Protein AF-A0A7C2GZ01-F1 (afdb_monomer)

Foldseek 3Di:
DFAEEEEPDDPVLQVVVVVVVGRYDYDYLCQVVPDQDADADAPRHQHYEYEPADDDGALLHLQLQQVRVLVSLQVAGEYEYAHHDDAPSVCCSNNNDDPQFHWAWDPCLLAKDFDDPALVLVLCVVQSNLFPTWTQTHPDQDLVPQKDQDPDPPRQWGIKGQGMAGPSSGGGWIWTHHNNYIYTYHYHRDPCVSVSVVCCVPRHCCVVPVVSVDDDPCVVCVHPVNDDPVVVVVVVVVVVVSVVVSVVSSVVSVVVVVCCVPPVVLCVCCVVPADVSVLSSVQVVCVVVVQLDKDQPCVVCVPPPDDDQAGIKGWRDNDPDDPLCRLQPTQIETEHEDEDPDWDDVVNVVSQVVVQVVSCVVSVHPNYHYYYRYD

Mean predicted aligned error: 13.31 Å

Solvent-accessible surface area (backbone atoms only — not comparable to full-atom values): 20545 Å² total; per-residue (Å²): 96,51,31,31,39,35,32,57,62,54,73,65,61,52,51,53,45,41,74,71,70,46,56,68,46,81,47,70,71,47,61,84,73,74,53,78,72,81,70,70,77,58,94,66,43,37,36,36,41,36,51,40,66,48,76,94,56,69,86,40,58,52,64,58,27,13,66,58,47,39,50,32,23,47,75,43,14,40,39,38,37,30,41,53,33,74,60,60,57,67,52,32,17,42,58,33,67,60,84,72,61,45,75,42,81,44,91,56,46,86,44,63,43,81,69,36,98,44,68,71,27,53,54,49,68,75,46,49,91,47,41,70,31,30,32,28,38,36,88,58,66,63,80,88,54,54,58,48,77,52,90,55,95,87,52,65,44,68,38,35,39,39,30,23,23,35,82,81,48,26,32,35,22,36,42,35,31,27,76,66,10,38,40,36,44,36,44,13,34,66,88,48,46,61,58,51,50,51,46,37,66,71,66,34,40,49,82,74,45,47,77,53,64,45,74,63,93,63,58,66,69,76,34,78,89,62,51,52,71,72,57,50,52,51,54,49,51,52,52,54,53,50,52,52,51,29,54,51,51,30,52,51,45,50,50,51,54,48,47,39,59,71,46,53,50,40,57,48,23,49,62,71,35,54,58,72,51,24,53,52,24,50,52,51,49,43,55,73,69,63,51,68,38,77,40,54,42,62,68,75,41,68,90,55,98,70,86,87,81,56,49,36,38,40,36,69,54,84,67,98,63,55,71,78,55,38,59,36,75,33,46,33,33,44,29,36,77,42,62,56,102,52,69,70,49,74,66,56,53,55,50,49,52,56,49,50,58,49,47,30,63,76,39,70,19,85,56,63,48,77,46,82,47,52,61

pLDDT: mean 83.14, std 9.66, range [46.38, 95.38]

Sequence (375 aa):
MAKILMIDFSEEDIKQLQAEKWDVEGRETNWKSGKVESLVPSLDCRLIFFQLNLGDSGPGLHVGDAPNFEAILLDGGVITCFLGSGEEFHLTNLFGPIPGLKLEVNKRPSFIHKIADSPAGRLLEEFMPQIVKSYELFPDEDEAKNLLTVDEEGSGYNQVEVLARNYRRRPVAACLRKGKGYLFLLPWFGQNNLDVVRAMLRQILPPMTPYLFEENPFAWIESPDYYFPSLKAVFQQIQEETERHRQTIFRLRNQAEELRKTEQEVFIQLITGQDEVLKKAVDNAFNYLEWPTVVDVDEYWKRVIRIKEEDIWLIDDTDEKTIEEKIRSSPLILVIIRSGPGPATENDLVVLQKFKARRMQEFDNTRIKALLIGN

Radius of gyration: 30.22 Å; Cα contacts (8 Å, |Δi|>4): 645; chains: 1; bounding box: 68×41×89 Å

Nearest PDB structures (foldseek):
  7vkz-assembly1_A  TM=4.614E-01  e=6.019E-04  Ignavibacterium album JCM 16511
  7vkz-assembly1_B  TM=5.267E-01  e=1.880E-03  Ignavibacterium album JCM 16511
  7x87-assembly1_A  TM=4.557E-01  e=1.997E-03  Ignavibacterium album
  1dcf-assembly1_A-2  TM=3.908E-01  e=7.289E-02  Arabidopsis thaliana
  8zkc-assembly1_A-2  TM=6.947E-01  e=4.049E+00  Escherichia coli

Structure (mmCIF, N/CA/C/O backbone):
data_AF-A0A7C2GZ01-F1
#
_entry.id   AF-A0A7C2GZ01-F1
#
loop_
_atom_site.group_PDB
_atom_site.id
_atom_site.type_symbol
_atom_site.label_atom_id
_atom_site.label_alt_id
_atom_site.label_comp_id
_atom_site.label_asym_id
_atom_site.label_entity_id
_atom_site.label_seq_id
_atom_site.pdbx_PDB_ins_code
_atom_site.Cartn_x
_atom_site.Cartn_y
_atom_site.Cartn_z
_atom_site.occupancy
_atom_site.B_iso_or_equiv
_atom_site.auth_seq_id
_atom_site.auth_comp_id
_atom_site.auth_asym_id
_atom_site.auth_atom_id
_atom_site.pdbx_PDB_model_num
ATOM 1 N N . MET A 1 1 ? 12.848 -0.242 -32.403 1.00 63.56 1 MET A N 1
ATOM 2 C CA . MET A 1 1 ? 13.260 0.265 -31.078 1.00 63.56 1 MET A CA 1
ATOM 3 C C . MET A 1 1 ? 12.064 0.140 -30.150 1.00 63.56 1 MET A C 1
ATOM 5 O O . MET A 1 1 ? 10.976 0.486 -30.593 1.00 63.56 1 MET A O 1
ATOM 9 N N . ALA A 1 2 ? 12.217 -0.417 -28.948 1.00 72.94 2 ALA A N 1
ATOM 10 C CA . ALA A 1 2 ? 11.094 -0.547 -28.021 1.00 72.94 2 ALA A CA 1
ATOM 11 C C . ALA A 1 2 ? 10.610 0.821 -27.518 1.00 72.94 2 ALA A C 1
ATOM 13 O O . ALA A 1 2 ? 11.428 1.694 -27.217 1.00 72.94 2 ALA A O 1
ATOM 14 N N . LYS A 1 3 ? 9.292 0.975 -27.385 1.00 85.38 3 LYS A N 1
ATOM 15 C CA . LYS A 1 3 ? 8.676 2.185 -26.848 1.00 85.38 3 LYS A CA 1
ATOM 16 C C . LYS A 1 3 ? 8.892 2.284 -25.337 1.00 85.38 3 LYS A C 1
ATOM 18 O O . LYS A 1 3 ? 8.779 1.285 -24.614 1.00 85.38 3 LYS A O 1
ATOM 23 N N . ILE A 1 4 ? 9.206 3.489 -24.868 1.00 91.44 4 ILE A N 1
ATOM 24 C CA . ILE A 1 4 ? 9.519 3.794 -23.471 1.00 91.44 4 ILE A CA 1
ATOM 25 C C . ILE A 1 4 ? 8.345 4.541 -22.842 1.00 91.44 4 ILE A C 1
ATOM 27 O O . ILE A 1 4 ? 7.890 5.554 -23.366 1.00 91.44 4 ILE A O 1
ATOM 31 N N . LEU A 1 5 ? 7.891 4.075 -21.685 1.00 92.88 5 LEU A N 1
ATOM 32 C CA . LEU A 1 5 ? 6.905 4.765 -20.865 1.00 92.88 5 LEU A CA 1
ATOM 33 C C . LEU A 1 5 ? 7.590 5.412 -19.662 1.00 92.88 5 LEU A C 1
ATOM 35 O O . LEU A 1 5 ? 8.252 4.739 -18.872 1.00 92.88 5 LEU A O 1
ATOM 39 N N . MET A 1 6 ? 7.408 6.718 -19.508 1.00 93.12 6 MET A N 1
ATOM 40 C CA . MET A 1 6 ? 7.842 7.465 -18.333 1.00 93.12 6 MET A CA 1
ATOM 41 C C . MET A 1 6 ? 6.633 7.822 -17.482 1.00 93.12 6 MET A C 1
ATOM 43 O O . MET A 1 6 ? 5.716 8.492 -17.952 1.00 93.12 6 MET A O 1
ATOM 47 N N . ILE A 1 7 ? 6.642 7.382 -16.229 1.00 92.12 7 ILE A N 1
ATOM 48 C CA . ILE A 1 7 ? 5.554 7.595 -15.280 1.00 92.12 7 ILE A CA 1
ATOM 49 C C . ILE A 1 7 ? 6.013 8.573 -14.196 1.00 92.12 7 ILE A C 1
ATOM 51 O O . ILE A 1 7 ? 7.018 8.323 -13.525 1.00 92.12 7 ILE A O 1
ATOM 55 N N . ASP A 1 8 ? 5.263 9.664 -14.036 1.00 91.00 8 ASP A N 1
ATOM 56 C CA . ASP A 1 8 ? 5.496 10.756 -13.075 1.00 91.00 8 ASP A CA 1
ATOM 57 C C . ASP A 1 8 ? 6.817 11.528 -13.268 1.00 91.00 8 ASP A C 1
ATOM 59 O O . ASP A 1 8 ? 7.313 12.180 -12.350 1.00 91.00 8 ASP A O 1
ATOM 63 N N . PHE A 1 9 ? 7.381 11.489 -14.478 1.00 91.88 9 PHE A N 1
ATOM 64 C CA . PHE A 1 9 ? 8.457 12.395 -14.890 1.00 91.88 9 PHE A CA 1
ATOM 65 C C . PHE A 1 9 ? 7.890 13.729 -15.379 1.00 91.88 9 PHE A C 1
ATOM 67 O O . PHE A 1 9 ? 6.751 13.798 -15.841 1.00 91.88 9 PHE A O 1
ATOM 74 N N . SER A 1 10 ? 8.696 14.792 -15.327 1.00 90.50 10 SER A N 1
ATOM 75 C CA . SER A 1 10 ? 8.263 16.092 -15.841 1.00 90.50 10 SER A CA 1
ATOM 76 C C . SER A 1 10 ? 8.145 16.086 -17.370 1.00 90.50 10 SER A C 1
ATOM 78 O O . SER A 1 10 ? 8.867 15.369 -18.068 1.00 90.50 10 SER A O 1
ATOM 80 N N . GLU A 1 11 ? 7.277 16.939 -17.923 1.00 90.44 11 GLU A N 1
ATOM 81 C CA . GLU A 1 11 ? 7.192 17.114 -19.381 1.00 90.44 11 GLU A CA 1
ATOM 82 C C . GLU A 1 11 ? 8.529 17.535 -20.008 1.00 90.44 11 GLU A C 1
ATOM 84 O O . GLU A 1 11 ? 8.792 17.235 -21.174 1.00 90.44 11 GLU A O 1
ATOM 89 N N . GLU A 1 12 ? 9.361 18.261 -19.259 1.00 91.62 12 GLU A N 1
ATOM 90 C CA . GLU A 1 12 ? 10.685 18.675 -19.713 1.00 91.62 12 GLU A CA 1
ATOM 91 C C . GLU A 1 12 ? 11.609 17.464 -19.876 1.00 91.62 12 GLU A C 1
ATOM 93 O O . GLU A 1 12 ? 12.241 17.327 -20.924 1.00 91.62 12 GLU A O 1
ATOM 98 N N . ASP A 1 13 ? 11.613 16.544 -18.907 1.00 91.88 13 ASP A N 1
ATOM 99 C CA . ASP A 1 13 ? 12.401 15.307 -18.964 1.00 91.88 13 ASP A CA 1
ATOM 100 C C . ASP A 1 13 ? 12.019 14.454 -20.183 1.00 91.88 13 ASP A C 1
ATOM 102 O O . ASP A 1 13 ? 12.883 13.961 -20.915 1.00 91.88 13 ASP A O 1
ATOM 106 N N . ILE A 1 14 ? 10.713 14.331 -20.445 1.00 91.44 14 ILE A N 1
ATOM 107 C CA . ILE A 1 14 ? 10.180 13.580 -21.589 1.00 91.44 14 ILE A CA 1
ATOM 108 C C . ILE A 1 14 ? 10.628 14.221 -22.910 1.00 91.44 14 ILE A C 1
ATOM 110 O O . ILE A 1 14 ? 11.139 13.529 -23.795 1.00 91.44 14 ILE A O 1
ATOM 114 N N . LYS A 1 15 ? 10.499 15.550 -23.041 1.00 90.88 15 LYS A N 1
ATOM 115 C CA . LYS A 1 15 ? 10.928 16.290 -24.243 1.00 90.88 15 LYS A CA 1
ATOM 116 C C . LYS A 1 15 ? 12.430 16.152 -24.493 1.00 90.88 15 LYS A C 1
ATOM 118 O O . LYS A 1 15 ? 12.844 16.060 -25.650 1.00 90.88 15 LYS A O 1
ATOM 123 N N . GLN A 1 16 ? 13.248 16.106 -23.440 1.00 91.56 16 GLN A N 1
ATOM 124 C CA . GLN A 1 16 ? 14.691 15.905 -23.576 1.00 91.56 16 GLN A CA 1
ATOM 125 C C . GLN A 1 16 ? 15.029 14.532 -24.175 1.00 91.56 16 GLN A C 1
ATOM 127 O O . GLN A 1 16 ? 15.843 14.464 -25.095 1.00 91.56 16 GLN A O 1
ATOM 132 N N . LEU A 1 17 ? 14.387 13.445 -23.730 1.00 90.50 17 LEU A N 1
ATOM 133 C CA . LEU A 1 17 ? 14.627 12.119 -24.321 1.00 90.50 17 LEU A CA 1
ATOM 134 C C . LEU A 1 17 ? 14.080 11.999 -25.749 1.00 90.50 17 LEU A C 1
ATOM 136 O O . LEU A 1 17 ? 14.724 11.386 -26.601 1.00 90.50 17 LEU A O 1
ATOM 140 N N . GLN A 1 18 ? 12.945 12.634 -26.049 1.00 90.19 18 GLN A N 1
ATOM 141 C CA . GLN A 1 18 ? 12.423 12.699 -27.418 1.00 90.19 18 GLN A CA 1
ATOM 142 C C . GLN A 1 18 ? 13.386 13.441 -28.361 1.00 90.19 18 GLN A C 1
ATOM 144 O O . GLN A 1 18 ? 13.602 13.009 -29.495 1.00 90.19 18 GLN A O 1
ATOM 149 N N . ALA A 1 19 ? 14.032 14.517 -27.893 1.00 89.94 19 ALA A N 1
ATOM 150 C CA . ALA A 1 19 ? 15.057 15.232 -28.659 1.00 89.94 19 ALA A CA 1
ATOM 151 C C . ALA A 1 19 ? 16.296 14.361 -28.951 1.00 89.94 19 ALA A C 1
ATOM 153 O O . ALA A 1 19 ? 16.953 14.528 -29.980 1.00 89.94 19 ALA A O 1
ATOM 154 N N . GLU A 1 20 ? 16.581 13.386 -28.087 1.00 88.50 20 GLU A N 1
ATOM 155 C CA . GLU A 1 20 ? 17.612 12.362 -28.286 1.00 88.50 20 GLU A CA 1
ATOM 156 C C . GLU A 1 20 ? 17.168 11.207 -29.209 1.00 88.50 20 GLU A C 1
ATOM 158 O O . GLU A 1 20 ? 17.935 10.267 -29.415 1.00 88.50 20 GLU A O 1
ATOM 163 N N . LYS A 1 21 ? 15.978 11.308 -29.823 1.00 86.38 21 LYS A N 1
ATOM 164 C CA . LYS A 1 21 ? 15.362 10.324 -30.735 1.00 86.38 21 LYS A CA 1
ATOM 165 C C . LYS A 1 21 ? 14.908 9.021 -30.073 1.00 86.38 21 LYS A C 1
ATOM 167 O O . LYS A 1 21 ? 14.760 8.014 -30.763 1.00 86.38 21 LYS A O 1
ATOM 172 N N . TRP A 1 22 ? 14.664 9.033 -28.767 1.00 87.50 22 TRP A N 1
ATOM 173 C CA . TRP A 1 22 ? 13.970 7.931 -28.108 1.00 87.50 22 TRP A CA 1
ATOM 174 C C . TRP A 1 22 ? 12.460 8.031 -28.343 1.00 87.50 22 TRP A C 1
ATOM 176 O O . TRP A 1 22 ? 11.893 9.124 -28.304 1.00 87.50 22 TRP A O 1
ATOM 186 N N . ASP A 1 23 ? 11.807 6.889 -28.558 1.00 87.50 23 ASP A N 1
ATOM 187 C CA . ASP A 1 23 ? 10.346 6.805 -28.624 1.00 87.50 23 ASP A CA 1
ATOM 188 C C . ASP A 1 23 ? 9.778 6.745 -27.199 1.00 87.50 23 ASP A C 1
ATOM 190 O O . ASP A 1 23 ? 9.810 5.695 -26.551 1.00 87.50 23 ASP A O 1
ATOM 194 N N . VAL A 1 24 ? 9.356 7.903 -26.681 1.00 89.81 24 VAL A N 1
ATOM 195 C CA . VAL A 1 24 ? 8.964 8.088 -25.277 1.00 89.81 24 VAL A CA 1
ATOM 196 C C . VAL A 1 24 ? 7.549 8.639 -25.163 1.00 89.81 24 VAL A C 1
ATOM 198 O O . VAL A 1 24 ? 7.220 9.673 -25.749 1.00 89.81 24 VAL A O 1
ATOM 201 N N . GLU A 1 25 ? 6.749 7.991 -24.322 1.00 90.50 25 GLU A N 1
ATOM 202 C CA . GLU A 1 25 ? 5.420 8.423 -23.900 1.00 90.50 25 GLU A CA 1
ATOM 203 C C . GLU A 1 25 ? 5.423 8.752 -22.399 1.00 90.50 25 GLU A C 1
ATOM 205 O O . GLU A 1 25 ? 5.961 7.999 -21.589 1.00 90.50 25 GLU A O 1
ATOM 210 N N . GLY A 1 26 ? 4.817 9.880 -22.023 1.00 88.50 26 GLY A N 1
ATOM 211 C CA . GLY A 1 26 ? 4.641 10.287 -20.629 1.00 88.50 26 GLY A CA 1
ATOM 212 C C . GLY A 1 26 ? 3.258 9.936 -20.089 1.00 88.50 26 GLY A C 1
ATOM 213 O O . GLY A 1 26 ? 2.258 10.126 -20.784 1.00 88.50 26 GLY A O 1
ATOM 214 N N . ARG A 1 27 ? 3.190 9.470 -18.841 1.00 88.62 27 ARG A N 1
ATOM 215 C CA . ARG A 1 27 ? 1.943 9.272 -18.090 1.00 88.62 27 ARG A CA 1
ATOM 216 C C . ARG A 1 27 ? 2.095 9.756 -16.656 1.00 88.62 27 ARG A C 1
ATOM 218 O O . ARG A 1 27 ? 3.185 9.743 -16.094 1.00 88.62 27 ARG A O 1
ATOM 225 N N . GLU A 1 28 ? 0.973 10.129 -16.061 1.00 86.56 28 GLU A N 1
ATOM 226 C CA . GLU A 1 28 ? 0.897 10.489 -14.651 1.00 86.56 28 GLU A CA 1
ATOM 227 C C . GLU A 1 28 ? -0.037 9.522 -13.938 1.00 86.56 28 GLU A C 1
ATOM 229 O O . GLU A 1 28 ? -1.132 9.216 -14.411 1.00 86.56 28 GLU A O 1
ATOM 234 N N . THR A 1 29 ? 0.395 9.059 -12.776 1.00 82.25 29 THR A N 1
ATOM 235 C CA . THR A 1 29 ? -0.419 8.253 -11.858 1.00 82.25 29 THR A CA 1
ATOM 236 C C . THR A 1 29 ? -1.507 9.072 -11.180 1.00 82.25 29 THR A C 1
ATOM 238 O O . THR A 1 29 ? -2.517 8.539 -10.738 1.00 82.25 29 THR A O 1
ATOM 241 N N . ASN A 1 30 ? -1.332 10.393 -11.083 1.00 78.50 30 ASN A N 1
ATOM 242 C CA . ASN A 1 30 ? -2.336 11.275 -10.506 1.00 78.50 30 ASN A CA 1
ATOM 243 C C . ASN A 1 30 ? -2.715 10.933 -9.047 1.00 78.50 30 ASN A C 1
ATOM 245 O O . ASN A 1 30 ? -3.797 11.332 -8.598 1.00 78.50 30 ASN A O 1
ATOM 249 N N . TRP A 1 31 ? -1.815 10.295 -8.274 1.00 74.81 31 TRP A N 1
ATOM 250 C CA . TRP A 1 31 ? -2.084 9.845 -6.893 1.00 74.81 31 TRP A CA 1
ATOM 251 C C . TRP A 1 31 ? -2.663 10.945 -5.985 1.00 74.81 31 TRP A C 1
ATOM 253 O O . TRP A 1 31 ? -3.515 10.682 -5.142 1.00 74.81 31 TRP A O 1
ATOM 263 N N . LYS A 1 32 ? -2.247 12.203 -6.189 1.00 65.56 32 LYS A N 1
ATOM 264 C CA . LYS A 1 32 ? -2.717 13.373 -5.420 1.00 65.56 32 LYS A CA 1
ATOM 265 C C . LYS A 1 32 ? -4.122 13.852 -5.795 1.00 65.56 32 LYS A C 1
ATOM 267 O O . LYS A 1 32 ? -4.769 14.515 -4.993 1.00 65.56 32 LYS A O 1
ATOM 272 N N . SER A 1 33 ? -4.574 13.583 -7.017 1.00 63.94 33 SER A N 1
ATOM 273 C CA . SER A 1 33 ? -5.857 14.088 -7.525 1.00 63.94 33 SER A CA 1
ATOM 274 C C . SER A 1 33 ? -7.041 13.180 -7.177 1.00 63.94 33 SER A C 1
ATOM 276 O O . SER A 1 33 ? -8.189 13.597 -7.313 1.00 63.94 33 SER A O 1
ATOM 278 N N . GLY A 1 34 ? -6.771 11.932 -6.767 1.00 61.47 34 GLY A N 1
ATOM 279 C CA . GLY A 1 34 ? -7.795 10.923 -6.490 1.00 61.47 34 GLY A CA 1
ATOM 280 C C . GLY A 1 34 ? -8.539 10.412 -7.731 1.00 61.47 34 GLY A C 1
ATOM 281 O O . GLY A 1 34 ? -9.470 9.620 -7.592 1.00 61.47 34 GLY A O 1
ATOM 282 N N . LYS A 1 35 ? -8.160 10.846 -8.942 1.00 61.19 35 LYS A N 1
ATOM 283 C CA . LYS A 1 35 ? -8.740 10.349 -10.194 1.00 61.19 35 LYS A CA 1
ATOM 284 C C . LYS A 1 35 ? -8.109 9.015 -10.580 1.00 61.19 35 LYS A C 1
ATOM 286 O O . LYS A 1 35 ? -6.895 8.899 -10.683 1.00 61.19 35 LYS A O 1
ATOM 291 N N . VAL A 1 36 ? -8.961 8.025 -10.823 1.00 62.47 36 VAL A N 1
ATOM 292 C CA . VAL A 1 36 ? -8.586 6.634 -11.107 1.00 62.47 36 VAL A CA 1
ATOM 293 C C . VAL A 1 36 ? -8.472 6.423 -12.625 1.00 62.47 36 VAL A C 1
ATOM 295 O O . VAL A 1 36 ? -9.172 5.593 -13.199 1.00 62.47 36 VAL A O 1
ATOM 298 N N . GLU A 1 37 ? -7.625 7.180 -13.325 1.00 66.62 37 GLU A N 1
ATOM 299 C CA . GLU A 1 37 ? -7.323 6.817 -14.720 1.00 66.62 37 GLU A CA 1
ATOM 300 C C . GLU A 1 37 ? -6.463 5.541 -14.724 1.00 66.62 37 GLU A C 1
ATOM 302 O O . GLU A 1 37 ? -5.597 5.353 -13.865 1.00 66.62 37 GLU A O 1
ATOM 307 N N . SER A 1 38 ? -6.783 4.575 -15.592 1.00 69.56 38 SER A N 1
ATOM 308 C CA . SER A 1 38 ? -5.989 3.341 -15.682 1.00 69.56 38 SER A CA 1
ATOM 309 C C . SER A 1 38 ? -4.667 3.637 -16.363 1.00 69.56 38 SER A C 1
ATOM 311 O O . SER A 1 38 ? -4.626 4.267 -17.422 1.00 69.56 38 SER A O 1
ATOM 313 N N . LEU A 1 39 ? -3.585 3.160 -15.754 1.00 81.19 39 LEU A N 1
ATOM 314 C CA . LEU A 1 39 ? -2.289 3.130 -16.404 1.00 81.19 39 LEU A CA 1
ATOM 315 C C . LEU A 1 39 ? -2.201 1.835 -17.202 1.00 81.19 39 LEU A C 1
ATOM 317 O O . LEU A 1 39 ? -1.804 0.791 -16.687 1.00 81.19 39 LEU A O 1
ATOM 321 N N . VAL A 1 40 ? -2.601 1.917 -18.468 1.00 79.00 40 VAL A N 1
ATOM 322 C CA . VAL A 1 40 ? -2.419 0.840 -19.439 1.00 79.00 40 VAL A CA 1
ATOM 323 C C . VAL A 1 40 ? -1.247 1.229 -20.335 1.00 79.00 40 VAL A C 1
ATOM 325 O O . VAL A 1 40 ? -1.386 2.149 -21.147 1.00 79.00 40 VAL A O 1
ATOM 328 N N . PRO A 1 41 ? -0.078 0.580 -20.191 1.00 81.19 41 PRO A N 1
ATOM 329 C CA . PRO A 1 41 ? 1.002 0.745 -21.147 1.00 81.19 41 PRO A CA 1
ATOM 330 C C . PRO A 1 41 ? 0.531 0.348 -22.548 1.00 81.19 41 PRO A C 1
ATOM 332 O O . PRO A 1 41 ? -0.304 -0.542 -22.722 1.00 81.19 41 PRO A O 1
ATOM 335 N N . SER A 1 42 ? 1.082 1.002 -23.562 1.00 77.06 42 SER A N 1
ATOM 336 C CA . SER A 1 42 ? 0.846 0.609 -24.949 1.00 77.06 42 SER A CA 1
ATOM 337 C C . SER A 1 42 ? 1.435 -0.784 -25.226 1.00 77.06 42 SER A C 1
ATOM 339 O O . SER A 1 42 ? 2.391 -1.202 -24.577 1.00 77.06 42 SER A O 1
ATOM 341 N N . LEU A 1 43 ? 0.843 -1.532 -26.163 1.00 69.81 43 LEU A N 1
ATOM 342 C CA . LEU A 1 43 ? 1.196 -2.941 -26.427 1.00 69.81 43 LEU A CA 1
ATOM 343 C C . LEU A 1 43 ? 2.656 -3.138 -26.879 1.00 69.81 43 LEU A C 1
ATOM 345 O O . LEU A 1 43 ? 3.240 -4.198 -26.673 1.00 69.81 43 LEU A O 1
ATOM 349 N N . ASP A 1 44 ? 3.245 -2.110 -27.477 1.00 73.81 44 ASP A N 1
ATOM 350 C CA . ASP A 1 44 ? 4.634 -2.032 -27.928 1.00 73.81 44 ASP A CA 1
ATOM 351 C C . ASP A 1 44 ? 5.602 -1.513 -26.847 1.00 73.81 44 ASP A C 1
ATOM 353 O O . ASP A 1 44 ? 6.822 -1.489 -27.053 1.00 73.81 44 ASP A O 1
ATOM 357 N N . CYS A 1 45 ? 5.088 -1.124 -25.676 1.00 84.19 45 CYS A N 1
ATOM 358 C CA . CYS A 1 45 ? 5.897 -0.669 -24.558 1.00 84.19 45 CYS A CA 1
ATOM 359 C C . CYS A 1 45 ? 6.598 -1.847 -23.876 1.00 84.19 45 CYS A C 1
ATOM 361 O O . CYS A 1 45 ? 5.969 -2.769 -23.356 1.00 84.19 45 CYS A O 1
ATOM 363 N N . ARG A 1 46 ? 7.933 -1.797 -23.846 1.00 87.62 46 ARG A N 1
ATOM 364 C CA . ARG A 1 46 ? 8.764 -2.809 -23.169 1.00 87.62 46 ARG A CA 1
ATOM 365 C C . ARG A 1 46 ? 9.706 -2.221 -22.124 1.00 87.62 46 ARG A C 1
ATOM 367 O O . ARG A 1 46 ? 10.349 -2.980 -21.405 1.00 87.62 46 ARG A O 1
ATOM 374 N N . LEU A 1 47 ? 9.798 -0.896 -22.039 1.00 92.19 47 LEU A N 1
ATOM 375 C CA . LEU A 1 47 ? 10.671 -0.180 -21.115 1.00 92.19 47 LEU A CA 1
ATOM 376 C C . LEU A 1 47 ? 9.846 0.823 -20.317 1.00 92.19 47 LEU A C 1
ATOM 378 O O . LEU A 1 47 ? 9.191 1.680 -20.904 1.00 92.19 47 LEU A O 1
ATOM 382 N N . ILE A 1 48 ? 9.886 0.730 -18.991 1.00 94.19 48 ILE A N 1
ATOM 383 C CA . ILE A 1 48 ? 9.115 1.600 -18.100 1.00 94.19 48 ILE A CA 1
ATOM 384 C C . ILE A 1 48 ? 10.043 2.208 -17.059 1.00 94.19 48 ILE A C 1
ATOM 386 O O . ILE A 1 48 ? 10.746 1.493 -16.349 1.00 94.19 48 ILE A O 1
ATOM 390 N N . PHE A 1 49 ? 10.007 3.529 -16.934 1.00 95.38 49 PHE A N 1
ATOM 391 C CA . PHE A 1 49 ? 10.667 4.261 -15.860 1.00 95.38 49 PHE A CA 1
ATOM 392 C C . PHE A 1 49 ? 9.605 4.935 -15.001 1.00 95.38 49 PHE A C 1
ATOM 394 O O . PHE A 1 49 ? 8.772 5.674 -15.517 1.00 95.38 49 PHE A O 1
ATOM 401 N N . PHE A 1 50 ? 9.643 4.702 -13.693 1.00 94.38 50 PHE A N 1
ATOM 402 C CA . PHE A 1 50 ? 8.644 5.198 -12.752 1.00 94.38 50 PHE A CA 1
ATOM 403 C C . PHE A 1 50 ? 9.295 5.976 -11.607 1.00 94.38 50 PHE A C 1
ATOM 405 O O . PHE A 1 50 ? 10.208 5.473 -10.949 1.00 94.38 50 PHE A O 1
ATOM 412 N N . GLN A 1 51 ? 8.820 7.198 -11.352 1.00 92.62 51 GLN A N 1
ATOM 413 C CA . GLN A 1 51 ? 9.227 8.006 -10.202 1.00 92.62 51 GLN A CA 1
ATOM 414 C C . GLN A 1 51 ? 8.221 7.903 -9.054 1.00 92.62 51 GLN A C 1
ATOM 416 O O . GLN A 1 51 ? 7.190 8.568 -9.050 1.00 92.62 51 GLN A O 1
ATOM 421 N N . LEU A 1 52 ? 8.564 7.147 -8.010 1.00 89.94 52 LEU A N 1
ATOM 422 C CA . LEU A 1 52 ? 7.776 7.111 -6.782 1.00 89.94 52 LEU A CA 1
ATOM 423 C C . LEU A 1 52 ? 8.218 8.241 -5.841 1.00 89.94 52 LEU A C 1
ATOM 425 O O . LEU A 1 52 ? 9.034 8.038 -4.942 1.00 89.94 52 LEU A O 1
ATOM 429 N N . ASN A 1 53 ? 7.722 9.459 -6.065 1.00 85.00 53 ASN A N 1
ATOM 430 C CA . ASN A 1 53 ? 8.076 10.633 -5.256 1.00 85.00 53 ASN A CA 1
ATOM 431 C C . ASN A 1 53 ? 6.860 11.497 -4.908 1.00 85.00 53 ASN A C 1
ATOM 433 O O . ASN A 1 53 ? 6.750 12.666 -5.285 1.00 85.00 53 ASN A O 1
ATOM 437 N N . LEU A 1 54 ? 5.915 10.894 -4.191 1.00 73.06 54 LEU A N 1
ATOM 438 C CA . LEU A 1 54 ? 4.637 11.486 -3.822 1.00 73.06 54 LEU A CA 1
ATOM 439 C C . LEU A 1 54 ? 4.399 11.368 -2.304 1.00 73.06 54 LEU A C 1
ATOM 441 O O . LEU A 1 54 ? 5.005 10.543 -1.627 1.00 73.06 54 LEU A O 1
ATOM 445 N N . GLY A 1 55 ? 3.6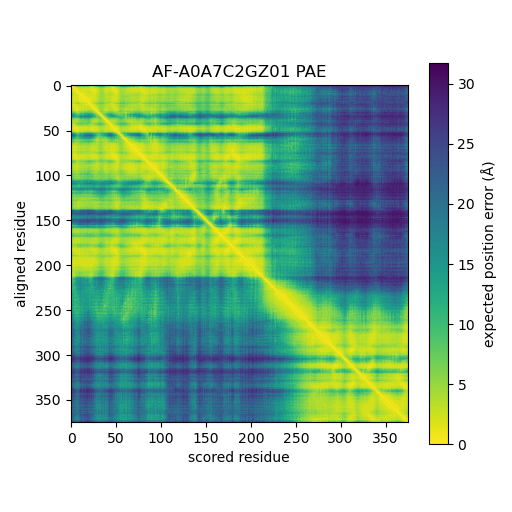16 12.294 -1.747 1.00 63.69 55 GLY A N 1
ATOM 446 C CA . GLY A 1 55 ? 3.185 12.266 -0.340 1.00 63.69 55 GLY A CA 1
ATOM 447 C C . GLY A 1 55 ? 1.840 11.552 -0.184 1.00 63.69 55 GLY A C 1
ATOM 448 O O . GLY A 1 55 ? 1.307 11.082 -1.188 1.00 63.69 55 GLY A O 1
ATOM 449 N N . ASP A 1 56 ? 1.314 11.518 1.047 1.00 56.28 56 ASP A N 1
ATOM 450 C CA . ASP A 1 56 ? 0.078 10.833 1.466 1.00 56.28 56 ASP A CA 1
ATOM 451 C C . ASP A 1 56 ? -0.996 10.778 0.367 1.00 56.28 56 ASP A C 1
ATOM 453 O O . ASP A 1 56 ? -1.532 11.801 -0.071 1.00 56.28 56 ASP A O 1
ATOM 457 N N . SER A 1 57 ? -1.302 9.562 -0.084 1.00 63.59 57 SER A N 1
ATOM 458 C CA . SER A 1 57 ? -2.361 9.272 -1.049 1.00 63.59 57 SER A CA 1
ATOM 459 C C . SER A 1 57 ? -3.142 8.029 -0.607 1.00 63.59 57 SER A C 1
ATOM 461 O O . SER A 1 57 ? -2.685 7.272 0.246 1.00 63.59 57 SER A O 1
ATOM 463 N N . GLY A 1 58 ? -4.361 7.839 -1.116 1.00 63.25 58 GLY A N 1
ATOM 464 C CA . GLY A 1 58 ? -5.219 6.728 -0.692 1.00 63.25 58 GLY A CA 1
ATOM 465 C C . GLY A 1 58 ? -4.757 5.366 -1.250 1.00 63.25 58 GLY A C 1
ATOM 466 O O . GLY A 1 58 ? -4.466 5.276 -2.445 1.00 63.25 58 GLY A O 1
ATOM 467 N N . PRO A 1 59 ? -4.793 4.271 -0.460 1.00 68.06 59 PRO A N 1
ATOM 468 C CA . PRO A 1 59 ? -4.259 2.953 -0.842 1.00 68.06 59 PRO A CA 1
ATOM 469 C C . PRO A 1 59 ? -5.041 2.218 -1.949 1.00 68.06 59 PRO A C 1
ATOM 471 O O . PRO A 1 59 ? -4.639 1.136 -2.395 1.00 68.06 59 PRO A O 1
ATOM 474 N N . GLY A 1 60 ? -6.182 2.766 -2.379 1.00 64.56 60 GLY A N 1
ATOM 475 C CA . GLY A 1 60 ? -7.064 2.173 -3.386 1.00 64.56 60 GLY A CA 1
ATOM 476 C C . GLY A 1 60 ? -6.683 2.466 -4.844 1.00 64.56 60 GLY A C 1
ATOM 477 O O . GLY A 1 60 ? -7.143 1.769 -5.747 1.00 64.56 60 GLY A O 1
ATOM 478 N N . LEU A 1 61 ? -5.862 3.481 -5.112 1.00 77.25 61 LEU A N 1
ATOM 479 C CA . LEU A 1 61 ? -5.541 3.877 -6.487 1.00 77.25 61 LEU A CA 1
ATOM 480 C C . LEU A 1 61 ? -4.687 2.810 -7.200 1.00 77.25 61 LEU A C 1
ATOM 482 O O . LEU A 1 61 ? -3.825 2.180 -6.592 1.00 77.25 61 LEU A O 1
ATOM 486 N N . HIS A 1 62 ? -4.953 2.594 -8.492 1.00 81.62 62 HIS A N 1
ATOM 487 C CA . HIS A 1 62 ? -4.248 1.645 -9.371 1.00 81.62 62 HIS A CA 1
ATOM 488 C C . HIS A 1 62 ? -4.313 0.149 -9.013 1.00 81.62 62 HIS A C 1
ATOM 490 O O . HIS A 1 62 ? -3.649 -0.646 -9.660 1.00 81.62 62 HIS A O 1
ATOM 496 N N . VAL A 1 63 ? -5.156 -0.290 -8.072 1.00 72.44 63 VAL A N 1
ATOM 497 C CA . VAL A 1 63 ? -5.179 -1.685 -7.557 1.00 72.44 63 VAL A CA 1
ATOM 498 C C . VAL A 1 63 ? -5.491 -2.772 -8.610 1.00 72.44 63 VAL A C 1
ATOM 500 O O . VAL A 1 63 ? -5.298 -3.956 -8.356 1.00 72.44 63 VAL A O 1
ATOM 503 N N . GLY A 1 64 ? -5.936 -2.392 -9.807 1.00 74.06 64 GLY A N 1
ATOM 504 C CA . GLY A 1 64 ? -6.159 -3.302 -10.937 1.00 74.06 64 GLY A CA 1
ATOM 505 C C . GLY A 1 64 ? -5.160 -3.161 -12.086 1.00 74.06 64 GLY A C 1
ATOM 506 O O . GLY A 1 64 ? -5.333 -3.840 -13.091 1.00 74.06 64 GLY A O 1
ATOM 507 N N . ASP A 1 65 ? -4.153 -2.292 -11.974 1.00 84.00 65 ASP A N 1
ATOM 508 C CA . ASP A 1 65 ? -3.220 -2.034 -13.077 1.00 84.00 65 ASP A CA 1
ATOM 509 C C . ASP A 1 65 ? -2.035 -3.023 -13.067 1.00 84.00 65 ASP A C 1
ATOM 511 O O . ASP A 1 65 ? -1.426 -3.249 -14.112 1.00 84.00 65 ASP A O 1
ATOM 515 N N . ALA A 1 66 ? -1.769 -3.692 -11.933 1.00 85.62 66 ALA A N 1
ATOM 516 C CA . ALA A 1 66 ? -0.715 -4.703 -11.775 1.00 85.62 66 ALA A CA 1
ATOM 517 C C . ALA A 1 66 ? -0.603 -5.740 -12.909 1.00 85.62 66 ALA A C 1
ATOM 519 O O . ALA A 1 66 ? 0.512 -5.934 -13.402 1.00 85.62 66 ALA A O 1
ATOM 520 N N . PRO A 1 67 ? -1.697 -6.363 -13.395 1.00 84.12 67 PRO A N 1
ATOM 521 C CA . PRO A 1 67 ? -1.619 -7.333 -14.486 1.00 84.12 67 PRO A CA 1
ATOM 522 C C . PRO A 1 67 ? -1.021 -6.760 -15.781 1.00 84.12 67 PRO A C 1
ATOM 524 O O . PRO A 1 67 ? -0.333 -7.480 -16.503 1.00 84.12 67 PRO A O 1
ATOM 527 N N . ASN A 1 68 ? -1.231 -5.468 -16.066 1.00 85.19 68 ASN A N 1
ATOM 528 C CA . ASN A 1 68 ? -0.721 -4.826 -17.282 1.00 85.19 68 ASN A CA 1
ATOM 529 C C . ASN A 1 68 ? 0.810 -4.716 -17.256 1.00 85.19 68 ASN A C 1
ATOM 531 O O . ASN A 1 68 ? 1.480 -4.997 -18.248 1.00 85.19 68 ASN A O 1
ATOM 535 N N . PHE A 1 69 ? 1.378 -4.335 -16.111 1.00 88.75 69 PHE A N 1
ATOM 536 C CA . PHE A 1 69 ? 2.828 -4.242 -15.934 1.00 88.75 69 PHE A CA 1
ATOM 537 C C . PHE A 1 69 ? 3.469 -5.618 -15.735 1.00 88.75 69 PHE A C 1
ATOM 539 O O . PHE A 1 69 ? 4.583 -5.866 -16.197 1.00 88.75 69 PHE A O 1
ATOM 546 N N . GLU A 1 70 ? 2.756 -6.537 -15.087 1.00 87.38 70 GLU A N 1
ATOM 547 C CA . GLU A 1 70 ? 3.189 -7.919 -14.928 1.00 87.38 70 GLU A CA 1
ATOM 548 C C . GLU A 1 70 ? 3.348 -8.622 -16.280 1.00 87.38 70 GLU A C 1
ATOM 550 O O . GLU A 1 70 ? 4.364 -9.282 -16.496 1.00 87.38 70 GLU A O 1
ATOM 555 N N . ALA A 1 71 ? 2.414 -8.424 -17.216 1.00 84.94 71 ALA A N 1
ATOM 556 C CA . ALA A 1 71 ? 2.524 -8.956 -18.574 1.00 84.94 71 ALA A CA 1
ATOM 557 C C . ALA A 1 71 ? 3.812 -8.487 -19.276 1.00 84.94 71 ALA A C 1
ATOM 559 O O . ALA A 1 71 ? 4.505 -9.283 -19.908 1.00 84.94 71 ALA A O 1
ATOM 560 N N . ILE A 1 72 ? 4.192 -7.218 -19.092 1.00 88.00 72 ILE A N 1
ATOM 561 C CA . ILE A 1 72 ? 5.428 -6.659 -19.656 1.00 88.00 72 ILE A CA 1
ATOM 562 C C . ILE A 1 72 ? 6.657 -7.350 -19.070 1.00 88.00 72 ILE A C 1
ATOM 564 O O . ILE A 1 72 ? 7.553 -7.726 -19.824 1.00 88.00 72 ILE A O 1
ATOM 568 N N . LEU A 1 73 ? 6.702 -7.557 -17.751 1.00 88.62 73 LEU A N 1
ATOM 569 C CA . LEU A 1 73 ? 7.800 -8.284 -17.109 1.00 88.62 73 LEU A CA 1
ATOM 570 C C . LEU A 1 73 ? 7.874 -9.739 -17.597 1.00 88.62 73 LEU A C 1
ATOM 572 O O . LEU A 1 73 ? 8.955 -10.215 -17.944 1.00 88.62 73 LEU A O 1
ATOM 576 N N . LEU A 1 74 ? 6.742 -10.440 -17.690 1.00 86.50 74 LEU A N 1
ATOM 577 C CA . LEU A 1 74 ? 6.702 -11.826 -18.168 1.00 86.50 74 LEU A CA 1
ATOM 578 C C . LEU A 1 74 ? 7.240 -11.961 -19.602 1.00 86.50 74 LEU A C 1
ATOM 580 O O . LEU A 1 74 ? 8.014 -12.885 -19.876 1.00 86.50 74 LEU A O 1
ATOM 584 N N . ASP A 1 75 ? 6.922 -10.998 -20.468 1.00 84.38 75 ASP A N 1
ATOM 585 C CA . ASP A 1 75 ? 7.370 -10.936 -21.863 1.00 84.38 75 ASP A CA 1
ATOM 586 C C . ASP A 1 75 ? 8.840 -10.516 -22.045 1.00 84.38 75 ASP A C 1
ATOM 588 O O . ASP A 1 75 ? 9.361 -10.552 -23.161 1.00 84.38 75 ASP A O 1
ATOM 592 N N . GLY A 1 76 ? 9.543 -10.144 -20.972 1.00 86.56 76 GLY A N 1
ATOM 593 C CA . GLY A 1 76 ? 10.941 -9.712 -21.052 1.00 86.56 76 GLY A CA 1
ATOM 594 C C . GLY A 1 76 ? 11.151 -8.202 -21.073 1.00 86.56 76 GLY A C 1
ATOM 595 O O . GLY A 1 76 ? 12.244 -7.749 -21.398 1.00 86.56 76 GLY A O 1
ATOM 596 N N . GLY A 1 77 ? 10.142 -7.404 -20.746 1.00 90.00 77 GLY A N 1
ATOM 597 C CA . GLY A 1 77 ? 10.311 -5.971 -20.548 1.00 90.00 77 GLY A CA 1
ATOM 598 C C . GLY A 1 77 ? 11.120 -5.632 -19.294 1.00 90.00 77 GLY A C 1
ATOM 599 O O . GLY A 1 77 ? 11.405 -6.481 -18.442 1.00 90.00 77 GLY A O 1
ATOM 600 N N . VAL A 1 78 ? 11.492 -4.360 -19.186 1.00 93.06 78 VAL A N 1
ATOM 601 C CA . VAL A 1 78 ? 12.240 -3.826 -18.048 1.00 93.06 78 VAL A CA 1
ATOM 602 C C . VAL A 1 78 ? 11.480 -2.671 -17.423 1.00 93.06 78 VAL A C 1
ATOM 604 O O . VAL A 1 78 ? 11.113 -1.714 -18.103 1.00 93.06 78 VAL A O 1
ATOM 607 N N . ILE A 1 79 ? 11.289 -2.746 -16.110 1.00 94.38 79 ILE A N 1
ATOM 608 C CA . ILE A 1 79 ? 10.678 -1.694 -15.303 1.00 94.38 79 ILE A CA 1
ATOM 609 C C . ILE A 1 79 ? 11.725 -1.189 -14.313 1.00 94.38 79 ILE A C 1
ATOM 611 O O . ILE A 1 79 ? 12.384 -1.981 -13.648 1.00 94.38 79 ILE A O 1
ATOM 615 N N . THR A 1 80 ? 11.905 0.123 -14.213 1.00 94.75 80 THR A N 1
ATOM 616 C CA . THR A 1 80 ? 12.838 0.758 -13.275 1.00 94.75 80 THR A CA 1
ATOM 617 C C . THR A 1 80 ? 12.106 1.782 -12.423 1.00 94.75 80 THR A C 1
ATOM 619 O O . THR A 1 80 ? 11.590 2.772 -12.938 1.00 94.75 80 THR A O 1
ATOM 622 N N . CYS A 1 81 ? 12.092 1.556 -11.114 1.00 94.50 81 CYS A N 1
ATOM 623 C CA . CYS A 1 81 ? 11.399 2.375 -10.130 1.00 94.50 81 CYS A CA 1
ATOM 624 C C . CYS A 1 81 ? 12.403 3.160 -9.282 1.00 94.50 81 CYS A C 1
ATOM 626 O O . CYS A 1 81 ? 13.255 2.571 -8.615 1.00 94.50 81 CYS A O 1
ATOM 628 N N . PHE A 1 82 ? 12.268 4.484 -9.270 1.00 94.38 82 PHE A N 1
ATOM 629 C CA . PHE A 1 82 ? 13.050 5.399 -8.439 1.00 94.38 82 PHE A CA 1
ATOM 630 C C . PHE A 1 82 ? 12.283 5.725 -7.155 1.00 94.38 82 PHE A C 1
ATOM 632 O O . PHE A 1 82 ? 11.217 6.338 -7.204 1.00 94.38 82 PHE A O 1
ATOM 639 N N . LEU A 1 83 ? 12.823 5.329 -6.002 1.00 92.75 83 LEU A N 1
ATOM 640 C CA . LEU A 1 83 ? 12.125 5.357 -4.712 1.00 92.75 83 LEU A CA 1
ATOM 641 C C . LEU A 1 83 ? 12.457 6.620 -3.904 1.00 92.75 83 LEU A C 1
ATOM 643 O O . LEU A 1 83 ? 13.445 6.661 -3.167 1.00 92.75 83 LEU A O 1
ATOM 647 N N . GLY A 1 84 ? 11.637 7.663 -4.058 1.00 88.19 84 GLY A N 1
ATOM 648 C CA . GLY A 1 84 ? 11.797 8.977 -3.422 1.00 88.19 84 GLY A CA 1
ATOM 649 C C . GLY A 1 84 ? 10.970 9.170 -2.159 1.00 88.19 84 GLY A C 1
ATOM 650 O O . GLY A 1 84 ? 11.516 9.270 -1.061 1.00 88.19 84 GLY A O 1
ATOM 651 N N . SER A 1 85 ? 9.657 9.267 -2.309 1.00 83.56 85 SER A N 1
ATOM 652 C CA . SER A 1 85 ? 8.699 9.283 -1.207 1.00 83.56 85 SER A CA 1
ATOM 653 C C . SER A 1 85 ? 7.472 8.511 -1.649 1.00 83.56 85 SER A C 1
ATOM 655 O O . SER A 1 85 ? 6.899 8.803 -2.694 1.00 83.56 85 SER A O 1
ATOM 657 N N . GLY A 1 86 ? 7.112 7.489 -0.895 1.00 81.94 86 GLY A N 1
ATOM 658 C CA . GLY A 1 86 ? 5.966 6.657 -1.199 1.00 81.94 86 GLY A CA 1
ATOM 659 C C . GLY A 1 86 ? 5.898 5.477 -0.251 1.00 81.94 86 GLY A C 1
ATOM 660 O O . GLY A 1 86 ? 6.870 5.134 0.423 1.00 81.94 86 GLY A O 1
ATOM 661 N N . GLU A 1 87 ? 4.719 4.884 -0.201 1.00 85.12 87 GLU A N 1
ATOM 662 C CA . GLU A 1 87 ? 4.428 3.683 0.573 1.00 85.12 87 GLU A CA 1
ATOM 663 C C . GLU A 1 87 ? 4.460 2.427 -0.297 1.00 85.12 87 GLU A C 1
ATOM 665 O O . GLU A 1 87 ? 4.305 2.499 -1.518 1.00 85.12 87 GLU A O 1
ATOM 670 N N . GLU A 1 88 ? 4.602 1.272 0.350 1.00 86.50 88 GLU A N 1
ATOM 671 C CA . GLU A 1 88 ? 4.679 -0.045 -0.289 1.00 86.50 88 GLU A CA 1
ATOM 672 C C . GLU A 1 88 ? 3.504 -0.313 -1.240 1.00 86.50 88 GLU A C 1
ATOM 674 O O . GLU A 1 88 ? 3.704 -0.834 -2.339 1.00 86.50 88 GLU A O 1
ATOM 679 N N . PHE A 1 89 ? 2.292 0.122 -0.868 1.00 84.81 89 PHE A N 1
ATOM 680 C CA . PHE A 1 89 ? 1.099 -0.093 -1.686 1.00 84.81 89 PHE A CA 1
ATOM 681 C C . PHE A 1 89 ? 1.192 0.557 -3.073 1.00 84.81 89 PHE A C 1
ATOM 683 O O . PHE A 1 89 ? 0.580 0.062 -4.011 1.00 84.81 89 PHE A O 1
ATOM 690 N N . HIS A 1 90 ? 1.966 1.635 -3.251 1.00 87.06 90 HIS A N 1
ATOM 691 C CA . HIS A 1 90 ? 2.103 2.277 -4.563 1.00 87.06 90 HIS A CA 1
ATOM 692 C C . HIS A 1 90 ? 2.834 1.370 -5.557 1.00 87.06 90 HIS A C 1
ATOM 694 O O . HIS A 1 90 ? 2.497 1.344 -6.739 1.00 87.06 90 HIS A O 1
ATOM 700 N N . LEU A 1 91 ? 3.821 0.606 -5.075 1.00 87.75 91 LEU A N 1
ATOM 701 C CA . LEU A 1 91 ? 4.525 -0.382 -5.887 1.00 87.75 91 LEU A CA 1
ATOM 702 C C . LEU A 1 91 ? 3.654 -1.615 -6.097 1.00 87.75 91 LEU A C 1
ATOM 704 O O . LEU A 1 91 ? 3.523 -2.078 -7.226 1.00 87.75 91 LEU A O 1
ATOM 708 N N . THR A 1 92 ? 3.030 -2.131 -5.035 1.00 86.81 92 THR A N 1
ATOM 709 C CA . THR A 1 92 ? 2.274 -3.385 -5.140 1.00 86.81 92 THR A CA 1
ATOM 710 C C . THR A 1 92 ? 0.966 -3.239 -5.914 1.00 86.81 92 THR A C 1
ATOM 712 O O . THR A 1 92 ? 0.542 -4.190 -6.567 1.00 86.81 92 THR A O 1
ATOM 715 N N . ASN A 1 93 ? 0.365 -2.046 -5.943 1.00 85.88 93 ASN A N 1
ATOM 716 C CA . ASN A 1 93 ? -0.792 -1.759 -6.793 1.00 85.88 93 ASN A CA 1
ATOM 717 C C . ASN A 1 93 ? -0.422 -1.736 -8.290 1.00 85.88 93 ASN A C 1
ATOM 719 O O . ASN A 1 93 ? -1.234 -2.150 -9.112 1.00 85.88 93 ASN A O 1
ATOM 723 N N . LEU A 1 94 ? 0.792 -1.294 -8.647 1.00 85.88 94 LEU A N 1
ATOM 724 C CA . LEU A 1 94 ? 1.242 -1.191 -10.044 1.00 85.88 94 LEU A CA 1
ATOM 725 C C . LEU A 1 94 ? 1.975 -2.425 -10.564 1.00 85.88 94 LEU A C 1
ATOM 727 O O . LEU A 1 94 ? 1.909 -2.695 -11.754 1.00 85.88 94 LEU A O 1
ATOM 731 N N . PHE A 1 95 ? 2.691 -3.160 -9.717 1.00 85.38 95 PHE A N 1
ATOM 732 C CA . PHE A 1 95 ? 3.574 -4.256 -10.148 1.00 85.38 95 PHE A CA 1
ATOM 733 C C . PHE A 1 95 ? 3.214 -5.607 -9.518 1.00 85.38 95 PHE A C 1
ATOM 735 O O . PHE A 1 95 ? 3.919 -6.601 -9.719 1.00 85.38 95 PHE A O 1
ATOM 742 N N . GLY A 1 96 ? 2.118 -5.643 -8.757 1.00 82.75 96 GLY A N 1
ATOM 743 C CA . GLY A 1 96 ? 1.691 -6.805 -7.989 1.00 82.75 96 GLY A CA 1
ATOM 744 C C . GLY A 1 96 ? 2.481 -6.976 -6.686 1.00 82.75 96 GLY A C 1
ATOM 745 O O . GLY A 1 96 ? 3.409 -6.215 -6.403 1.00 82.75 96 GLY A O 1
ATOM 746 N N . PRO A 1 97 ? 2.118 -7.967 -5.856 1.00 82.88 97 PRO A N 1
ATOM 747 C CA . PRO A 1 97 ? 2.806 -8.225 -4.597 1.00 82.88 97 PRO A CA 1
ATOM 748 C C . PRO A 1 97 ? 4.279 -8.576 -4.843 1.00 82.88 97 PRO A C 1
ATOM 750 O O . PRO A 1 97 ? 4.597 -9.443 -5.659 1.00 82.88 97 PRO A O 1
ATOM 753 N N . ILE A 1 98 ? 5.174 -7.904 -4.117 1.00 84.56 98 ILE A N 1
ATOM 754 C CA . ILE A 1 98 ? 6.614 -8.174 -4.123 1.00 84.56 98 ILE A CA 1
ATOM 755 C C . ILE A 1 98 ? 6.961 -8.813 -2.771 1.00 84.56 98 ILE A C 1
ATOM 757 O O . ILE A 1 98 ? 6.905 -8.123 -1.753 1.00 84.56 98 ILE A O 1
ATOM 761 N 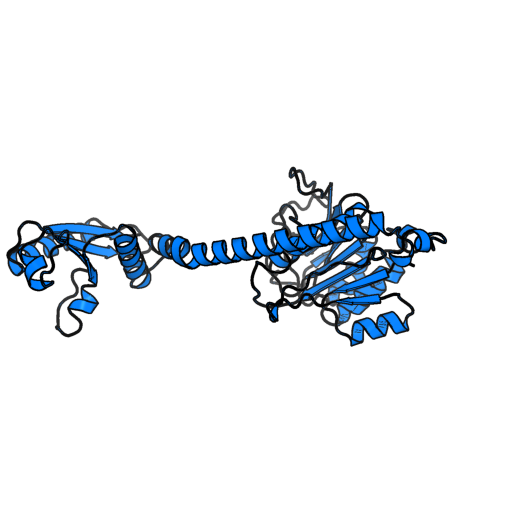N . PRO A 1 99 ? 7.298 -10.111 -2.730 1.00 77.31 99 PRO A N 1
ATOM 762 C CA . PRO A 1 99 ? 7.555 -10.832 -1.486 1.00 77.31 99 PRO A CA 1
ATOM 763 C C . PRO A 1 99 ? 8.629 -10.203 -0.619 1.00 77.31 99 PRO A C 1
ATOM 765 O O . PRO A 1 99 ? 9.694 -9.812 -1.103 1.00 77.31 99 PRO A O 1
ATOM 768 N N . GLY A 1 100 ? 8.349 -10.133 0.679 1.00 77.44 100 GLY A N 1
ATOM 769 C CA . GLY A 1 100 ? 9.274 -9.608 1.679 1.00 77.44 100 GLY A CA 1
ATOM 770 C C . GLY A 1 100 ? 9.637 -8.126 1.524 1.00 77.44 100 GLY A C 1
ATOM 771 O O . GLY A 1 100 ? 10.456 -7.644 2.311 1.00 77.44 100 GLY A O 1
ATOM 772 N N . LEU A 1 101 ? 9.060 -7.408 0.551 1.00 85.94 101 LEU A N 1
ATOM 773 C CA . LEU A 1 101 ? 9.282 -5.978 0.380 1.00 85.94 101 LEU A CA 1
ATOM 774 C C . LEU A 1 101 ? 8.747 -5.242 1.607 1.00 85.94 101 LEU A C 1
ATOM 776 O O . LEU A 1 101 ? 7.609 -5.438 2.015 1.00 85.94 101 LEU A O 1
ATOM 780 N N . LYS A 1 102 ? 9.576 -4.383 2.187 1.00 85.31 102 LYS A N 1
ATOM 781 C CA . LYS A 1 102 ? 9.199 -3.451 3.247 1.00 85.31 102 LYS A CA 1
ATOM 782 C C . LYS A 1 102 ? 9.942 -2.162 3.002 1.00 85.31 102 LYS A C 1
ATOM 784 O O . LYS A 1 102 ? 11.162 -2.174 3.045 1.00 85.31 102 LYS A O 1
ATOM 789 N N . LEU A 1 103 ? 9.228 -1.068 2.756 1.00 86.75 103 LEU A N 1
ATOM 790 C CA . LEU A 1 103 ? 9.853 0.237 2.547 1.00 86.75 103 LEU A CA 1
ATOM 791 C C . LEU A 1 103 ? 10.066 0.947 3.889 1.00 86.75 103 LEU A C 1
ATOM 793 O O . LEU A 1 103 ? 9.191 1.662 4.372 1.00 86.75 103 LEU A O 1
ATOM 797 N N . GLU A 1 104 ? 11.253 0.794 4.478 1.00 85.69 104 GLU A N 1
ATOM 798 C CA . GLU A 1 104 ? 11.657 1.541 5.678 1.00 85.69 104 GLU A CA 1
ATOM 799 C C . GLU A 1 104 ? 12.614 2.682 5.308 1.00 85.69 104 GLU A C 1
ATOM 801 O O . GLU A 1 104 ? 13.572 2.500 4.561 1.00 85.69 104 GLU A O 1
ATOM 806 N N . VAL A 1 105 ? 12.375 3.896 5.813 1.00 84.31 105 VAL A N 1
ATOM 807 C CA . VAL A 1 105 ? 13.200 5.064 5.452 1.00 84.31 105 VAL A CA 1
ATOM 808 C C . VAL A 1 105 ? 14.647 4.871 5.920 1.00 84.31 105 VAL A C 1
ATOM 810 O O . VAL A 1 105 ? 14.919 4.792 7.123 1.00 84.31 105 VAL A O 1
ATOM 813 N N . ASN A 1 106 ? 15.603 4.897 4.985 1.00 80.38 106 ASN A N 1
ATOM 814 C CA . ASN A 1 106 ? 17.020 4.864 5.327 1.00 80.38 106 ASN A CA 1
ATOM 815 C C . ASN A 1 106 ? 17.470 6.239 5.841 1.00 80.38 106 ASN A C 1
ATOM 817 O O . ASN A 1 106 ? 17.567 7.216 5.098 1.00 80.38 106 ASN A O 1
ATOM 821 N N . LYS A 1 107 ? 17.819 6.306 7.128 1.00 78.19 107 LYS A N 1
ATOM 822 C CA . LYS A 1 107 ? 18.223 7.551 7.804 1.00 78.19 107 LYS A CA 1
ATOM 823 C C . LYS A 1 107 ? 19.564 8.116 7.322 1.00 78.19 107 LYS A C 1
ATOM 825 O O . LYS A 1 107 ? 19.865 9.271 7.617 1.00 78.19 107 LYS A O 1
ATOM 830 N N . ARG A 1 108 ? 20.398 7.318 6.641 1.00 75.56 108 ARG A N 1
ATOM 831 C CA . ARG A 1 108 ? 21.722 7.735 6.146 1.00 75.56 108 ARG A CA 1
ATOM 832 C C . ARG A 1 108 ? 21.934 7.281 4.696 1.00 75.56 108 ARG A C 1
ATOM 834 O O . ARG A 1 108 ? 22.632 6.292 4.467 1.00 75.56 108 ARG A O 1
ATOM 841 N N . PRO A 1 109 ? 21.366 7.999 3.714 1.00 68.44 109 PRO A N 1
ATOM 842 C CA . PRO A 1 109 ? 21.514 7.660 2.297 1.00 68.44 109 PRO A CA 1
ATOM 843 C C . PRO A 1 109 ? 22.958 7.786 1.782 1.00 68.44 109 PRO A C 1
ATOM 845 O O . PRO A 1 109 ? 23.290 7.189 0.771 1.00 68.44 109 PRO A O 1
ATOM 848 N N . SER A 1 110 ? 23.837 8.504 2.488 1.00 63.91 110 SER A N 1
ATOM 849 C CA . SER A 1 110 ? 25.244 8.700 2.107 1.00 63.91 110 SER A CA 1
ATOM 850 C C . SER A 1 110 ? 26.178 7.527 2.431 1.00 63.91 110 SER A C 1
ATOM 852 O O . SER A 1 110 ? 27.328 7.534 2.001 1.00 63.91 110 SER A O 1
ATOM 854 N N . PHE A 1 111 ? 25.718 6.525 3.185 1.00 71.69 111 PHE A N 1
ATOM 855 C CA . PHE A 1 111 ? 26.511 5.345 3.542 1.00 71.69 111 PHE A CA 1
ATOM 856 C C . PHE A 1 111 ? 25.908 4.106 2.890 1.00 71.69 111 PHE A C 1
ATOM 858 O O . PHE A 1 111 ? 25.199 3.329 3.537 1.00 71.69 111 PHE A O 1
ATOM 865 N N . ILE A 1 112 ? 26.159 3.973 1.590 1.00 79.06 112 ILE A N 1
ATOM 866 C CA . ILE A 1 112 ? 25.722 2.856 0.758 1.00 79.06 112 ILE A CA 1
ATOM 867 C C . ILE A 1 112 ? 26.964 2.157 0.198 1.00 79.06 112 ILE A C 1
ATOM 869 O O . ILE A 1 112 ? 27.937 2.801 -0.184 1.00 79.06 112 ILE A O 1
ATOM 873 N N . HIS A 1 113 ? 26.933 0.831 0.187 1.00 79.31 113 HIS A N 1
ATOM 874 C CA . HIS A 1 113 ? 27.978 -0.031 -0.340 1.00 79.31 113 HIS A CA 1
ATOM 875 C C . HIS A 1 113 ? 27.404 -0.861 -1.488 1.00 79.31 113 HIS A C 1
ATOM 877 O O . HIS A 1 113 ? 26.374 -1.522 -1.328 1.00 79.31 113 HIS A O 1
ATOM 883 N N . LYS A 1 114 ? 28.072 -0.828 -2.644 1.00 80.06 114 LYS A N 1
ATOM 884 C CA . LYS A 1 114 ? 27.785 -1.723 -3.771 1.00 80.06 114 LYS A CA 1
ATOM 885 C C . LYS A 1 114 ? 28.166 -3.157 -3.401 1.00 80.06 114 LYS A C 1
ATOM 887 O O . LYS A 1 114 ? 29.147 -3.371 -2.691 1.00 80.06 114 LYS A O 1
ATOM 892 N N . ILE A 1 115 ? 27.398 -4.119 -3.910 1.00 72.44 115 ILE A N 1
ATOM 893 C CA . ILE A 1 115 ? 27.600 -5.547 -3.628 1.00 72.44 115 ILE A CA 1
ATOM 894 C C . ILE A 1 115 ? 27.715 -6.391 -4.894 1.00 72.44 115 ILE A C 1
ATOM 896 O O . ILE A 1 115 ? 28.516 -7.322 -4.931 1.00 72.44 115 ILE A O 1
ATOM 900 N N . ALA A 1 116 ? 26.936 -6.080 -5.931 1.00 66.31 116 ALA A N 1
ATOM 901 C CA . ALA A 1 116 ? 26.884 -6.899 -7.135 1.00 66.31 116 ALA A CA 1
ATOM 902 C C . ALA A 1 116 ? 27.813 -6.375 -8.237 1.00 66.31 116 ALA A C 1
ATOM 904 O O . ALA A 1 116 ? 27.693 -5.225 -8.661 1.00 66.31 116 ALA A O 1
ATOM 905 N N . ASP A 1 117 ? 28.666 -7.245 -8.781 1.00 68.19 117 ASP A N 1
ATOM 906 C CA . ASP A 1 117 ? 29.380 -7.016 -10.046 1.00 68.19 117 ASP A CA 1
ATOM 907 C C . ASP A 1 117 ? 28.488 -7.343 -11.254 1.00 68.19 117 ASP A C 1
ATOM 909 O O . ASP A 1 117 ? 28.851 -8.099 -12.155 1.00 68.19 117 ASP A O 1
ATOM 913 N N . SER A 1 118 ? 27.288 -6.768 -11.274 1.00 69.69 118 SER A N 1
ATOM 914 C CA . SER A 1 118 ? 26.398 -6.785 -12.433 1.00 69.69 118 SER A CA 1
ATOM 915 C C . SER A 1 118 ? 26.511 -5.476 -13.220 1.00 69.69 118 SER A C 1
ATOM 917 O O . SER A 1 118 ? 26.964 -4.461 -12.676 1.00 69.69 118 SER A O 1
ATOM 919 N N . PRO A 1 119 ? 26.100 -5.450 -14.505 1.00 67.69 119 PRO A N 1
ATOM 920 C CA . PRO A 1 119 ? 26.024 -4.209 -15.273 1.00 67.69 119 PRO A CA 1
ATOM 921 C C . PRO A 1 119 ? 25.250 -3.130 -14.508 1.00 67.69 119 PRO A C 1
ATOM 923 O O . PRO A 1 119 ? 25.741 -2.015 -14.378 1.00 67.69 119 PRO A O 1
ATOM 926 N N . ALA A 1 120 ? 24.128 -3.495 -13.879 1.00 67.75 120 ALA A N 1
ATOM 927 C CA . ALA A 1 120 ? 23.331 -2.606 -13.037 1.00 67.75 120 ALA A CA 1
ATOM 928 C C . ALA A 1 120 ? 24.069 -2.092 -11.783 1.00 67.75 120 ALA A C 1
ATOM 930 O O . ALA A 1 120 ? 23.833 -0.966 -11.350 1.00 67.75 120 ALA A O 1
ATOM 931 N N . GLY A 1 121 ? 25.006 -2.863 -11.223 1.00 70.50 121 GLY A N 1
ATOM 932 C CA . GLY A 1 121 ? 25.866 -2.411 -10.127 1.00 70.50 121 GLY A CA 1
ATOM 933 C C . GLY A 1 121 ? 26.801 -1.257 -10.513 1.00 70.50 121 GLY A C 1
ATOM 934 O O . GLY A 1 121 ? 27.071 -0.395 -9.679 1.00 70.50 121 GLY A O 1
ATOM 935 N N . ARG A 1 122 ? 27.254 -1.180 -11.776 1.00 74.81 122 ARG A N 1
ATOM 936 C CA . ARG A 1 122 ? 28.104 -0.069 -12.268 1.00 74.81 122 ARG A CA 1
ATOM 937 C C . ARG A 1 122 ? 27.373 1.268 -12.282 1.00 74.81 122 ARG A C 1
ATOM 939 O O . ARG A 1 122 ? 27.973 2.304 -12.023 1.00 74.81 122 ARG A O 1
ATOM 946 N N . LEU A 1 123 ? 26.067 1.239 -12.527 1.00 81.75 123 LEU A N 1
ATOM 947 C CA . LEU A 1 123 ? 25.238 2.435 -12.450 1.00 81.75 123 LEU A CA 1
ATOM 948 C C . LEU A 1 123 ? 25.247 3.019 -11.032 1.00 81.75 123 LEU A C 1
ATOM 950 O O . LEU A 1 123 ? 25.360 4.227 -10.848 1.00 81.75 123 LEU A O 1
ATOM 954 N N . LEU A 1 124 ? 25.196 2.162 -10.011 1.00 79.75 124 LEU A N 1
ATOM 955 C CA . LEU A 1 124 ? 25.272 2.625 -8.629 1.00 79.75 124 LEU A CA 1
ATOM 956 C C . LEU A 1 124 ? 26.659 3.157 -8.267 1.00 79.75 124 LEU A C 1
ATOM 958 O O . LEU A 1 124 ? 26.721 4.052 -7.441 1.00 79.75 124 LEU A O 1
ATOM 962 N N . GLU A 1 125 ? 27.748 2.680 -8.876 1.00 80.75 125 GLU A N 1
ATOM 963 C CA . GLU A 1 125 ? 29.085 3.277 -8.696 1.00 80.75 125 GLU A CA 1
ATOM 964 C C . GLU A 1 125 ? 29.146 4.724 -9.187 1.00 80.75 125 GLU A C 1
ATOM 966 O O . GLU A 1 125 ? 29.672 5.588 -8.487 1.00 80.75 125 GLU A O 1
ATOM 971 N N . GLU A 1 126 ? 28.588 4.992 -10.366 1.00 84.69 126 GLU A N 1
ATOM 972 C CA . GLU A 1 126 ? 28.615 6.322 -10.976 1.00 84.69 126 GLU A CA 1
ATOM 973 C C . GLU A 1 126 ? 27.696 7.313 -10.243 1.00 84.69 126 GLU A C 1
ATOM 975 O O . GLU A 1 126 ? 28.086 8.450 -9.967 1.00 84.69 126 GLU A O 1
ATOM 980 N N . PHE A 1 127 ? 26.489 6.874 -9.871 1.00 86.69 127 PHE A N 1
ATOM 981 C CA . PHE A 1 127 ? 25.449 7.760 -9.341 1.00 86.69 127 PHE A CA 1
ATOM 982 C C . PHE A 1 127 ? 25.281 7.713 -7.814 1.00 86.69 127 PHE A C 1
ATOM 984 O O . PHE A 1 127 ? 24.539 8.533 -7.271 1.00 86.69 127 PHE A O 1
ATOM 991 N N . MET A 1 128 ? 25.984 6.834 -7.081 1.00 84.81 128 MET A N 1
ATOM 992 C CA . MET A 1 128 ? 25.921 6.771 -5.604 1.00 84.81 128 MET A CA 1
ATOM 993 C C . MET A 1 128 ? 26.059 8.127 -4.908 1.00 84.81 128 MET A C 1
ATOM 995 O O . MET A 1 128 ? 25.265 8.408 -4.008 1.00 84.81 128 MET A O 1
ATOM 999 N N . PRO A 1 129 ? 27.028 8.986 -5.295 1.00 85.38 129 PRO A N 1
ATOM 1000 C CA . PRO A 1 129 ? 27.232 10.272 -4.630 1.00 85.38 129 PRO A CA 1
ATOM 1001 C C . PRO A 1 129 ? 26.037 11.226 -4.753 1.00 85.38 129 PRO A C 1
ATOM 1003 O O . PRO A 1 129 ? 25.965 12.218 -4.034 1.00 85.38 129 PRO A O 1
ATOM 1006 N N . GLN A 1 130 ? 25.116 10.937 -5.672 1.00 88.38 130 GLN A N 1
ATOM 1007 C CA . GLN A 1 130 ? 23.970 11.770 -6.016 1.00 88.38 130 GLN A CA 1
ATOM 1008 C C . GLN A 1 130 ? 22.664 11.273 -5.372 1.00 88.38 130 GLN A C 1
ATOM 1010 O O . GLN A 1 130 ? 21.606 11.851 -5.614 1.00 88.38 130 GLN A O 1
ATOM 1015 N N . ILE A 1 131 ? 22.709 10.211 -4.557 1.00 87.88 131 ILE A N 1
ATOM 1016 C CA . ILE A 1 131 ? 21.528 9.678 -3.870 1.00 87.88 131 ILE A CA 1
ATOM 1017 C C . ILE A 1 131 ? 21.033 10.695 -2.836 1.00 87.88 131 ILE A C 1
ATOM 1019 O O . ILE A 1 131 ? 21.698 10.984 -1.841 1.00 87.88 131 ILE A O 1
ATOM 1023 N N . VAL A 1 132 ? 19.820 11.202 -3.052 1.00 87.94 132 VAL A N 1
ATOM 1024 C CA . VAL A 1 132 ? 19.152 12.162 -2.164 1.00 87.94 132 VAL A CA 1
ATOM 1025 C C . VAL A 1 132 ? 18.311 11.433 -1.116 1.00 87.94 132 VAL A C 1
ATOM 1027 O O . VAL A 1 132 ? 18.289 11.832 0.048 1.00 87.94 132 VAL A O 1
ATOM 1030 N N . LYS A 1 133 ? 17.620 10.354 -1.508 1.00 88.88 133 LYS A N 1
ATOM 1031 C CA . LYS A 1 133 ? 16.816 9.514 -0.604 1.00 88.88 133 LYS A CA 1
ATOM 1032 C C . LYS A 1 133 ? 16.967 8.037 -0.954 1.00 88.88 133 LYS A C 1
ATOM 1034 O O . LYS A 1 133 ? 17.220 7.682 -2.100 1.00 88.88 133 LYS A O 1
ATOM 1039 N N . SER A 1 134 ? 16.803 7.174 0.043 1.00 90.19 134 SER A N 1
ATOM 1040 C CA . SER A 1 134 ? 16.769 5.721 -0.146 1.00 90.19 134 SER A CA 1
ATOM 1041 C C . SER A 1 134 ? 15.871 5.066 0.899 1.00 90.19 134 SER A C 1
ATOM 1043 O O . SER A 1 134 ? 15.651 5.620 1.981 1.00 90.19 134 SER A O 1
ATOM 1045 N N . TYR A 1 135 ? 15.384 3.877 0.568 1.00 89.94 135 TYR A N 1
ATOM 1046 C CA . TYR A 1 135 ? 14.630 3.008 1.460 1.00 89.94 135 TYR A CA 1
ATOM 1047 C C . TYR A 1 135 ? 15.415 1.722 1.685 1.00 89.94 135 TYR A C 1
ATOM 1049 O O . TYR A 1 135 ? 16.085 1.238 0.777 1.00 89.94 135 TYR A O 1
ATOM 1057 N N . GLU A 1 136 ? 15.348 1.185 2.894 1.00 90.25 136 GLU A N 1
ATOM 1058 C CA . GLU A 1 136 ? 15.649 -0.218 3.158 1.00 90.25 136 GLU A CA 1
ATOM 1059 C C . GLU A 1 136 ? 14.495 -1.020 2.544 1.00 90.25 136 GLU A C 1
ATOM 1061 O O . GLU A 1 136 ? 13.347 -0.679 2.806 1.00 90.25 136 GLU A O 1
ATOM 1066 N N . LEU A 1 137 ? 14.791 -1.984 1.663 1.00 87.81 137 LEU A N 1
ATOM 1067 C CA . LEU A 1 137 ? 13.797 -2.672 0.822 1.00 87.81 137 LEU A CA 1
ATOM 1068 C C . LEU A 1 137 ? 13.342 -4.014 1.392 1.00 87.81 137 LEU A C 1
ATOM 1070 O O . LEU A 1 137 ? 12.217 -4.433 1.154 1.00 87.81 137 LEU A O 1
ATOM 1074 N N . PHE A 1 138 ? 14.224 -4.712 2.102 1.00 85.25 138 PHE A N 1
ATOM 1075 C CA . PHE A 1 138 ? 13.964 -6.047 2.634 1.00 85.25 138 PHE A CA 1
ATOM 1076 C C . PHE A 1 138 ? 14.516 -6.135 4.061 1.00 85.25 138 PHE A C 1
ATOM 1078 O O . PHE A 1 138 ? 15.555 -5.527 4.344 1.00 85.25 138 PHE A O 1
ATOM 1085 N N . PRO A 1 139 ? 13.875 -6.904 4.957 1.00 73.62 139 PRO A N 1
ATOM 1086 C CA . PRO A 1 139 ? 14.313 -7.043 6.345 1.00 73.62 139 PRO A CA 1
ATOM 1087 C C . PRO A 1 139 ? 15.576 -7.907 6.514 1.00 73.62 139 PRO A C 1
ATOM 1089 O O . PRO A 1 139 ? 16.054 -8.038 7.636 1.00 73.62 139 PRO A O 1
ATOM 1092 N N . ASP A 1 140 ? 16.101 -8.514 5.442 1.00 68.19 140 ASP A N 1
ATOM 1093 C CA . ASP A 1 140 ? 17.194 -9.487 5.522 1.00 68.19 140 ASP A CA 1
ATOM 1094 C C . ASP A 1 140 ? 18.557 -8.837 5.842 1.00 68.19 140 ASP A C 1
ATOM 1096 O O . ASP A 1 140 ? 19.062 -7.977 5.106 1.00 68.19 140 ASP A O 1
ATOM 1100 N N . GLU A 1 141 ? 19.156 -9.296 6.941 1.00 58.56 141 GLU A N 1
ATOM 1101 C CA . GLU A 1 141 ? 20.446 -8.858 7.483 1.00 58.56 141 GLU A CA 1
ATOM 1102 C C . GLU A 1 141 ? 21.612 -9.767 7.052 1.00 58.56 141 GLU A C 1
ATOM 1104 O O . GLU A 1 141 ? 22.768 -9.472 7.367 1.00 58.56 141 GLU A O 1
ATOM 1109 N N . ASP A 1 142 ? 21.338 -10.862 6.331 1.00 63.00 142 ASP A N 1
ATOM 1110 C CA . ASP A 1 142 ? 22.361 -11.832 5.941 1.00 63.00 142 ASP A CA 1
ATOM 1111 C C . ASP A 1 142 ? 23.261 -11.279 4.818 1.00 63.00 142 ASP A C 1
ATOM 1113 O O . ASP A 1 142 ? 22.903 -11.232 3.636 1.00 63.00 142 ASP A O 1
ATOM 1117 N N . GLU A 1 143 ? 24.462 -10.838 5.201 1.00 55.69 143 GLU A N 1
ATOM 1118 C CA . GLU A 1 143 ? 25.481 -10.283 4.301 1.00 55.69 143 GLU A CA 1
ATOM 1119 C C . GLU A 1 143 ? 25.960 -11.268 3.235 1.00 55.69 143 GLU A C 1
ATOM 1121 O O . GLU A 1 143 ? 26.453 -10.839 2.193 1.00 55.69 143 GLU A O 1
ATOM 1126 N N . ALA A 1 144 ? 25.846 -12.576 3.481 1.00 52.25 144 ALA A N 1
ATOM 1127 C CA . ALA A 1 144 ? 26.370 -13.591 2.574 1.00 52.25 144 ALA A CA 1
ATOM 1128 C C . ALA A 1 144 ? 25.475 -13.812 1.343 1.00 52.25 144 ALA A C 1
ATOM 1130 O O . ALA A 1 144 ? 25.910 -14.413 0.357 1.00 52.25 144 ALA A O 1
ATOM 1131 N N . LYS A 1 145 ? 24.226 -13.329 1.379 1.00 61.31 145 LYS A N 1
ATOM 1132 C CA . LYS A 1 145 ? 23.260 -13.505 0.295 1.00 61.31 145 LYS A CA 1
ATOM 1133 C C . LYS A 1 145 ? 23.176 -12.237 -0.549 1.00 61.31 145 LYS A C 1
ATOM 1135 O O . LYS A 1 145 ? 22.431 -11.300 -0.262 1.00 61.31 145 LYS A O 1
ATOM 1140 N N . ASN A 1 146 ? 23.922 -12.244 -1.651 1.00 65.81 146 ASN A N 1
ATOM 1141 C CA . ASN A 1 146 ? 23.734 -11.294 -2.760 1.00 65.81 146 ASN A CA 1
ATOM 1142 C C . ASN A 1 146 ? 22.480 -11.630 -3.580 1.00 65.81 146 ASN A C 1
ATOM 1144 O O . ASN A 1 146 ? 22.002 -10.821 -4.371 1.00 65.81 146 ASN A O 1
ATOM 1148 N N . LEU A 1 147 ? 21.969 -12.842 -3.376 1.00 65.81 147 LEU A N 1
ATOM 1149 C CA . LEU A 1 147 ? 20.833 -13.422 -4.052 1.00 65.81 147 LEU A CA 1
ATOM 1150 C C . LEU A 1 147 ? 19.841 -13.936 -3.019 1.00 65.81 147 LEU A C 1
ATOM 1152 O O . LEU A 1 147 ? 20.111 -14.912 -2.319 1.00 65.81 147 LEU A O 1
ATOM 1156 N N . LEU A 1 148 ? 18.701 -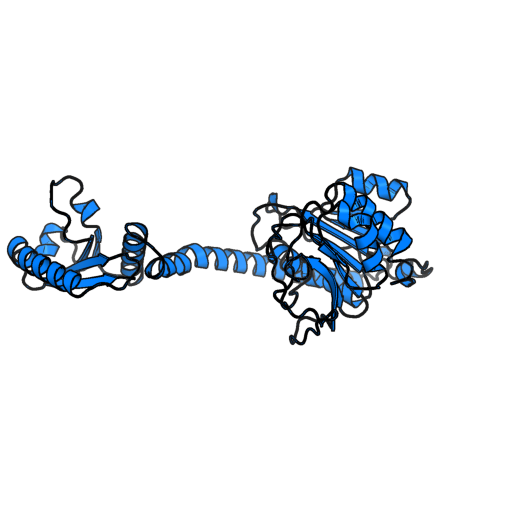13.262 -2.931 1.00 66.94 148 LEU A N 1
ATOM 1157 C CA . LEU A 1 148 ? 17.574 -13.704 -2.129 1.00 66.94 148 LEU A CA 1
ATOM 1158 C C . LEU A 1 148 ? 16.715 -14.599 -3.025 1.00 66.94 148 LEU A C 1
ATOM 1160 O O . LEU A 1 148 ? 16.259 -14.185 -4.095 1.00 66.94 148 LEU A O 1
ATOM 1164 N N . THR A 1 149 ? 16.565 -15.859 -2.619 1.00 59.94 149 THR A N 1
ATOM 1165 C CA . THR A 1 149 ? 15.618 -16.773 -3.265 1.00 59.94 149 THR A CA 1
ATOM 1166 C C . THR A 1 149 ? 14.255 -16.484 -2.669 1.00 59.94 149 THR A C 1
ATOM 1168 O O . THR A 1 149 ? 14.098 -16.505 -1.449 1.00 59.94 149 THR A O 1
ATOM 1171 N N . VAL A 1 150 ? 13.306 -16.142 -3.528 1.00 61.09 150 VAL A N 1
ATOM 1172 C CA . VAL A 1 150 ? 11.951 -15.802 -3.122 1.00 61.09 150 VAL A CA 1
ATOM 1173 C C . VAL A 1 150 ? 11.082 -17.022 -3.380 1.00 61.09 150 VAL A C 1
ATOM 1175 O O . VAL A 1 150 ? 10.537 -17.188 -4.464 1.00 61.09 150 VAL A O 1
ATOM 1178 N N . ASP A 1 151 ? 10.995 -17.895 -2.381 1.00 50.31 151 ASP A N 1
ATOM 1179 C CA . ASP A 1 151 ? 10.062 -19.023 -2.379 1.00 50.31 151 ASP A CA 1
ATOM 1180 C C . ASP A 1 151 ? 8.783 -18.607 -1.638 1.00 50.31 151 ASP A C 1
ATOM 1182 O O . ASP A 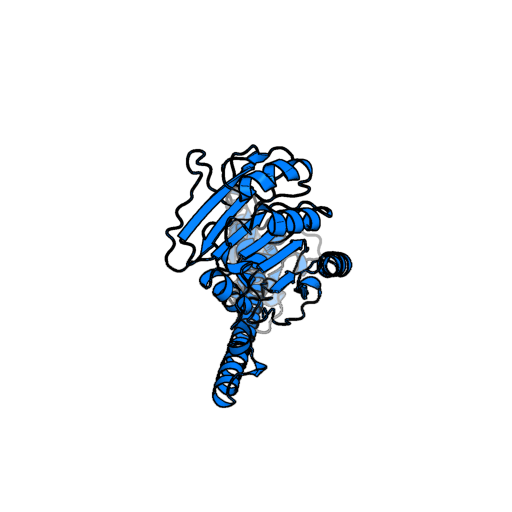1 151 ? 8.504 -19.056 -0.529 1.00 50.31 151 ASP A O 1
ATOM 1186 N N . GLU A 1 152 ? 8.009 -17.705 -2.243 1.00 54.19 152 GLU A N 1
ATOM 1187 C CA . GLU A 1 152 ? 6.619 -17.473 -1.841 1.00 54.19 152 GLU A CA 1
ATOM 1188 C C . GLU A 1 152 ? 5.701 -17.855 -3.006 1.00 54.19 152 GLU A C 1
ATOM 1190 O O . GLU A 1 152 ? 5.727 -17.228 -4.075 1.00 54.19 152 GLU A O 1
ATOM 1195 N N . GLU A 1 153 ? 4.916 -18.921 -2.802 1.00 46.38 153 GLU A N 1
ATOM 1196 C CA . GLU A 1 153 ? 3.917 -19.410 -3.754 1.00 46.38 153 GLU A CA 1
ATOM 1197 C C . GLU A 1 153 ? 3.005 -18.252 -4.201 1.00 46.38 153 GLU A C 1
ATOM 1199 O O . GLU A 1 153 ? 2.333 -17.620 -3.390 1.00 46.38 153 GLU A O 1
ATOM 1204 N N . GLY A 1 154 ? 2.982 -17.965 -5.508 1.00 53.31 154 GLY A N 1
ATOM 1205 C CA . GLY A 1 154 ? 2.051 -17.003 -6.116 1.00 53.31 154 GLY A CA 1
ATOM 1206 C C . GLY A 1 154 ? 2.610 -15.619 -6.473 1.00 53.31 154 GLY A C 1
ATOM 1207 O O . GLY A 1 154 ? 1.903 -14.850 -7.115 1.00 53.31 154 GLY A O 1
ATOM 1208 N N . SER A 1 155 ? 3.863 -15.288 -6.139 1.00 58.91 155 SER A N 1
ATOM 1209 C CA . SER A 1 155 ? 4.438 -13.962 -6.458 1.00 58.91 155 SER A CA 1
ATOM 1210 C C . SER A 1 155 ? 4.974 -13.806 -7.892 1.00 58.91 155 SER A C 1
ATOM 1212 O O . SER A 1 155 ? 5.022 -12.703 -8.448 1.00 58.91 155 SER A O 1
ATOM 1214 N N . GLY A 1 156 ? 5.404 -14.917 -8.498 1.00 63.47 156 GLY A N 1
ATOM 1215 C CA . GLY A 1 156 ? 6.001 -14.969 -9.836 1.00 63.47 156 GLY A CA 1
ATOM 1216 C C . GLY A 1 156 ? 7.419 -14.385 -9.949 1.00 63.47 156 GLY A C 1
ATOM 1217 O O . GLY A 1 156 ? 7.979 -14.391 -11.047 1.00 63.47 156 GLY A O 1
ATOM 1218 N N . TYR A 1 157 ? 8.012 -13.886 -8.858 1.00 72.38 157 TYR A N 1
ATOM 1219 C CA . TYR A 1 157 ? 9.403 -13.427 -8.835 1.00 72.38 157 TYR A CA 1
ATOM 1220 C C . TYR A 1 157 ? 10.331 -14.601 -8.526 1.00 72.38 157 TYR A C 1
ATOM 1222 O O . TYR A 1 157 ? 10.242 -15.214 -7.472 1.00 72.38 157 TYR A O 1
ATOM 1230 N N . ASN A 1 158 ? 11.245 -14.898 -9.447 1.00 68.75 158 ASN A N 1
ATOM 1231 C CA . ASN A 1 158 ? 12.092 -16.090 -9.369 1.00 68.75 158 ASN A CA 1
ATOM 1232 C C . ASN A 1 158 ? 13.395 -15.841 -8.594 1.00 68.75 158 ASN A C 1
ATOM 1234 O O . ASN A 1 158 ? 14.038 -16.780 -8.134 1.00 68.75 158 ASN A O 1
ATOM 1238 N N . GLN A 1 159 ? 13.852 -14.587 -8.540 1.00 77.38 159 GLN A N 1
ATOM 1239 C CA . GLN A 1 159 ? 15.184 -14.241 -8.049 1.00 77.38 159 GLN A CA 1
ATOM 1240 C C . GLN A 1 159 ? 15.257 -12.752 -7.702 1.00 77.38 159 GLN A C 1
ATOM 1242 O O . GLN A 1 159 ? 14.794 -11.922 -8.488 1.00 77.38 159 GLN A O 1
ATOM 1247 N N . VAL A 1 160 ? 15.873 -12.413 -6.567 1.00 84.12 160 VAL A N 1
ATOM 1248 C CA . VAL A 1 160 ? 16.154 -11.023 -6.176 1.00 84.12 160 VAL A CA 1
ATOM 1249 C C . VAL A 1 160 ? 17.652 -10.845 -5.976 1.00 84.12 160 VAL A C 1
ATOM 1251 O O . VAL A 1 160 ? 18.251 -11.432 -5.077 1.00 84.12 160 VAL A O 1
ATOM 1254 N N . GLU A 1 161 ? 18.263 -10.031 -6.828 1.00 87.00 161 GLU A N 1
ATOM 1255 C CA . GLU A 1 161 ? 19.672 -9.653 -6.760 1.00 87.00 161 GLU A CA 1
ATOM 1256 C C . GLU A 1 161 ? 19.815 -8.325 -6.007 1.00 87.00 161 GLU A C 1
ATOM 1258 O O . GLU A 1 161 ? 19.236 -7.306 -6.394 1.00 87.00 161 GLU A O 1
ATOM 1263 N N . VAL A 1 162 ? 20.594 -8.321 -4.926 1.00 87.56 162 VAL A N 1
ATOM 1264 C CA . VAL A 1 162 ? 20.868 -7.113 -4.138 1.00 87.56 162 VAL A CA 1
ATOM 1265 C C . VAL A 1 162 ? 21.999 -6.326 -4.794 1.00 87.56 162 VAL A C 1
ATOM 1267 O O . VAL A 1 162 ? 23.137 -6.787 -4.855 1.00 87.56 162 VAL A O 1
ATOM 1270 N N . LEU A 1 163 ? 21.701 -5.108 -5.247 1.00 87.69 163 LEU A N 1
ATOM 1271 C CA . LEU A 1 163 ? 22.662 -4.263 -5.960 1.00 87.69 163 LEU A CA 1
ATOM 1272 C C . LEU A 1 163 ? 23.509 -3.417 -4.997 1.00 87.69 163 LEU A C 1
ATOM 1274 O O . LEU A 1 163 ? 24.712 -3.242 -5.209 1.00 87.69 163 LEU A O 1
ATOM 1278 N N . ALA A 1 164 ? 22.899 -2.924 -3.913 1.00 87.56 164 ALA A N 1
ATOM 1279 C CA . ALA A 1 164 ? 23.594 -2.181 -2.865 1.00 87.56 164 ALA A CA 1
ATOM 1280 C C . ALA A 1 164 ? 22.916 -2.310 -1.492 1.00 87.56 164 ALA A C 1
ATOM 1282 O O . ALA A 1 164 ? 21.701 -2.513 -1.402 1.00 87.56 164 ALA A O 1
ATOM 1283 N N . ARG A 1 165 ? 23.699 -2.143 -0.417 1.00 87.25 165 ARG A N 1
ATOM 1284 C CA . ARG A 1 165 ? 23.230 -2.111 0.982 1.00 87.25 165 ARG A CA 1
ATOM 1285 C C . ARG A 1 165 ? 23.628 -0.819 1.685 1.00 87.25 165 ARG A C 1
ATOM 1287 O O . ARG A 1 165 ? 24.626 -0.204 1.331 1.00 87.25 165 ARG A O 1
ATOM 1294 N N . ASN A 1 166 ? 22.876 -0.419 2.706 1.00 86.31 166 ASN A N 1
ATOM 1295 C CA . ASN A 1 166 ? 23.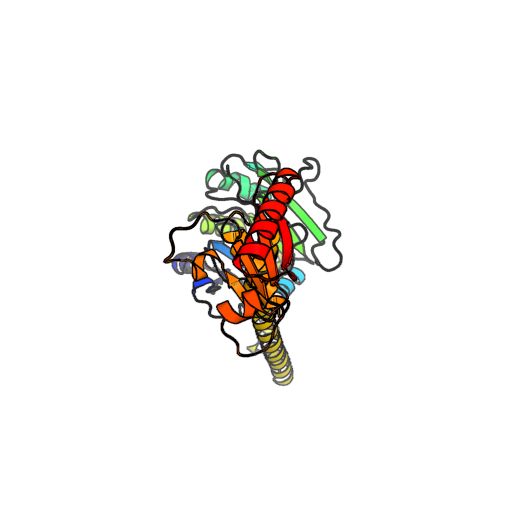263 0.692 3.579 1.00 86.31 166 ASN A CA 1
ATOM 1296 C C . ASN A 1 166 ? 24.272 0.268 4.669 1.00 86.31 166 ASN A C 1
ATOM 1298 O O . ASN A 1 166 ? 24.650 -0.897 4.784 1.00 86.31 166 ASN A O 1
ATOM 1302 N N . TYR A 1 167 ? 24.652 1.211 5.537 1.00 81.25 167 TYR A N 1
ATOM 1303 C CA . TYR A 1 167 ? 25.510 0.980 6.712 1.00 81.25 167 TYR A CA 1
ATOM 1304 C C . TYR A 1 167 ? 24.981 -0.062 7.714 1.00 81.25 167 TYR A C 1
ATOM 1306 O O . TYR A 1 167 ? 25.755 -0.600 8.502 1.00 81.25 167 TYR A O 1
ATOM 1314 N N . ARG A 1 168 ? 23.668 -0.329 7.712 1.00 79.69 168 ARG A N 1
ATOM 1315 C CA . ARG A 1 168 ? 23.027 -1.385 8.514 1.00 79.69 168 ARG A CA 1
ATOM 1316 C C . ARG A 1 168 ? 22.996 -2.724 7.796 1.00 79.69 168 ARG A C 1
ATOM 1318 O O . ARG A 1 168 ? 22.378 -3.652 8.296 1.00 79.69 168 ARG A O 1
ATOM 1325 N N . ARG A 1 169 ? 23.652 -2.817 6.636 1.00 80.12 169 ARG A N 1
ATOM 1326 C CA . ARG A 1 169 ? 23.703 -4.017 5.802 1.00 80.12 169 ARG A CA 1
ATOM 1327 C C . ARG A 1 169 ? 22.320 -4.419 5.291 1.00 80.12 169 ARG A C 1
ATOM 1329 O O . ARG A 1 169 ? 22.101 -5.580 4.976 1.00 80.12 169 ARG A O 1
ATOM 1336 N N . ARG A 1 170 ? 21.391 -3.473 5.146 1.00 85.56 170 ARG A N 1
ATOM 1337 C CA . ARG A 1 170 ? 20.063 -3.722 4.570 1.00 85.56 170 ARG A CA 1
ATOM 1338 C C . ARG A 1 170 ? 20.025 -3.322 3.095 1.00 85.56 170 ARG A C 1
ATOM 1340 O O . ARG A 1 170 ? 20.652 -2.312 2.757 1.00 85.56 170 ARG A O 1
ATOM 1347 N N . PRO A 1 171 ? 19.342 -4.075 2.211 1.00 88.31 171 PRO A N 1
ATOM 1348 C CA . PRO A 1 171 ? 19.276 -3.755 0.786 1.00 88.31 171 PRO A CA 1
ATOM 1349 C C . PRO A 1 171 ? 18.614 -2.399 0.556 1.00 88.31 171 PRO A C 1
ATOM 1351 O O . PRO A 1 171 ? 17.547 -2.142 1.103 1.00 88.31 171 PRO A O 1
ATOM 1354 N N . VAL A 1 172 ? 19.230 -1.550 -0.264 1.00 89.25 172 VAL A N 1
ATOM 1355 C CA . VAL A 1 172 ? 18.679 -0.238 -0.665 1.00 89.25 172 VAL A CA 1
ATOM 1356 C C . VAL A 1 172 ? 18.480 -0.097 -2.170 1.00 89.25 172 VAL A C 1
ATOM 1358 O O . VAL A 1 172 ? 17.872 0.865 -2.633 1.00 89.25 172 VAL A O 1
ATOM 1361 N N . ALA A 1 173 ? 19.007 -1.053 -2.931 1.00 90.56 173 ALA A N 1
ATOM 1362 C CA . ALA A 1 173 ? 18.802 -1.185 -4.360 1.00 90.56 173 ALA A CA 1
ATOM 1363 C C . ALA A 1 173 ? 18.748 -2.674 -4.711 1.00 90.56 173 ALA A C 1
ATOM 1365 O O . ALA A 1 173 ? 19.569 -3.451 -4.210 1.00 90.56 173 ALA A O 1
ATOM 1366 N N . ALA A 1 174 ? 17.810 -3.070 -5.565 1.00 90.75 174 ALA A N 1
ATOM 1367 C CA . ALA A 1 174 ? 17.620 -4.465 -5.946 1.00 90.75 174 ALA A CA 1
ATOM 1368 C C . ALA A 1 174 ? 17.155 -4.609 -7.398 1.00 90.75 174 ALA A C 1
ATOM 1370 O O . ALA A 1 174 ? 16.493 -3.727 -7.943 1.00 90.75 174 ALA A O 1
ATOM 1371 N N . CYS A 1 175 ? 17.488 -5.743 -8.005 1.00 89.94 175 CYS A N 1
ATOM 1372 C CA . CYS A 1 175 ? 16.977 -6.185 -9.294 1.00 89.94 175 CYS A CA 1
ATOM 1373 C C . CYS A 1 175 ? 16.192 -7.482 -9.084 1.00 89.94 175 CYS A C 1
ATOM 1375 O O . CYS A 1 175 ? 16.742 -8.481 -8.623 1.00 89.94 175 CYS A O 1
ATOM 1377 N N . LEU A 1 176 ? 14.902 -7.464 -9.397 1.00 89.06 176 LEU A N 1
ATOM 1378 C CA . LEU A 1 176 ? 14.023 -8.617 -9.296 1.00 89.06 176 LEU A CA 1
ATOM 1379 C C . LEU A 1 176 ? 13.765 -9.185 -10.686 1.00 89.06 176 LEU A C 1
ATOM 1381 O O . LEU A 1 176 ? 13.481 -8.446 -11.628 1.00 89.06 176 LEU A O 1
ATOM 1385 N N . ARG A 1 177 ? 13.813 -10.509 -10.809 1.00 87.06 177 ARG A N 1
ATOM 1386 C CA . ARG A 1 177 ? 13.511 -11.206 -12.057 1.00 87.06 177 ARG A CA 1
ATOM 1387 C C . ARG A 1 177 ? 12.129 -11.841 -11.997 1.00 87.06 177 ARG A C 1
ATOM 1389 O O . ARG A 1 177 ? 11.865 -12.658 -11.115 1.00 87.06 177 ARG A O 1
ATOM 1396 N N . LYS A 1 178 ? 11.287 -11.528 -12.980 1.00 86.75 178 LYS A N 1
ATOM 1397 C CA . LYS A 1 178 ? 9.946 -12.106 -13.151 1.00 86.75 178 LYS A CA 1
ATOM 1398 C C . LYS A 1 178 ? 9.783 -12.560 -14.595 1.00 86.75 178 LYS A C 1
ATOM 1400 O O . LYS A 1 178 ? 9.892 -11.756 -15.513 1.00 86.75 178 LYS A O 1
ATOM 1405 N N . GLY A 1 179 ? 9.609 -13.864 -14.810 1.00 83.94 179 GLY A N 1
ATOM 1406 C CA . GLY A 1 179 ? 9.661 -14.447 -16.155 1.00 83.94 179 GLY A CA 1
ATOM 1407 C C . GLY A 1 179 ? 10.988 -14.146 -16.870 1.00 83.94 179 GLY A C 1
ATOM 1408 O O . GLY A 1 179 ? 12.066 -14.516 -16.387 1.00 83.94 179 GLY A O 1
ATOM 1409 N N . LYS A 1 180 ? 10.912 -13.489 -18.035 1.00 85.00 180 LYS A N 1
ATOM 1410 C CA . LYS A 1 180 ? 12.087 -13.056 -18.812 1.00 85.00 180 LYS A CA 1
ATOM 1411 C C . LYS A 1 180 ? 12.544 -11.627 -18.494 1.00 85.00 180 LYS A C 1
ATOM 1413 O O . LYS A 1 180 ? 13.624 -11.255 -18.940 1.00 85.00 180 LYS A O 1
ATOM 1418 N N . GLY A 1 181 ? 11.742 -10.843 -17.777 1.00 89.25 181 GLY A N 1
ATOM 1419 C CA . GLY A 1 181 ? 11.970 -9.418 -17.551 1.00 89.25 181 GLY A CA 1
ATOM 1420 C C . GLY A 1 181 ? 12.607 -9.090 -16.208 1.00 89.25 181 GLY A C 1
ATOM 1421 O O . GLY A 1 181 ? 12.844 -9.964 -15.363 1.00 89.25 181 GLY A O 1
ATOM 1422 N N . TYR A 1 182 ? 12.864 -7.796 -16.026 1.00 91.06 182 TYR A N 1
ATOM 1423 C CA . TYR A 1 182 ? 13.585 -7.248 -14.878 1.00 91.06 182 TYR A CA 1
ATOM 1424 C C . TYR A 1 182 ? 12.838 -6.063 -14.262 1.00 91.06 182 TYR A C 1
ATOM 1426 O O . TYR A 1 182 ? 12.431 -5.142 -14.969 1.00 91.06 182 TYR A O 1
ATOM 1434 N N . LEU A 1 183 ? 12.707 -6.068 -12.937 1.00 92.44 183 LEU A N 1
ATOM 1435 C CA . LEU A 1 183 ? 12.218 -4.950 -12.138 1.00 92.44 183 LEU A CA 1
ATOM 1436 C C . LEU A 1 183 ? 13.369 -4.401 -11.289 1.00 92.44 183 LEU A C 1
ATOM 1438 O O . LEU A 1 183 ? 13.859 -5.071 -10.383 1.00 92.44 183 LEU A O 1
ATOM 1442 N N . PHE A 1 184 ? 13.784 -3.171 -11.558 1.00 92.75 184 PHE A N 1
ATOM 1443 C CA . PHE A 1 184 ? 14.793 -2.462 -10.782 1.00 92.75 184 PHE A CA 1
ATOM 1444 C C . PHE A 1 184 ? 14.128 -1.582 -9.728 1.00 92.75 184 PHE A C 1
ATOM 1446 O O . PHE A 1 184 ? 13.308 -0.727 -10.052 1.00 92.75 184 PHE A O 1
ATOM 1453 N N . LEU A 1 185 ? 14.525 -1.757 -8.472 1.00 93.31 185 LEU A N 1
ATOM 1454 C CA . LEU A 1 185 ? 14.189 -0.870 -7.365 1.00 93.31 185 LEU A CA 1
ATOM 1455 C C . LEU A 1 185 ? 15.442 -0.073 -7.018 1.00 93.31 185 LEU A C 1
ATOM 1457 O O . LEU A 1 185 ? 16.399 -0.627 -6.473 1.00 93.31 185 LEU A O 1
ATOM 1461 N N . LEU A 1 186 ? 15.455 1.210 -7.374 1.00 93.31 186 LEU A N 1
ATOM 1462 C CA . LEU A 1 186 ? 16.607 2.089 -7.210 1.00 93.31 186 LEU A CA 1
ATOM 1463 C C . LEU A 1 186 ? 16.313 3.223 -6.215 1.00 93.31 186 LEU A C 1
ATOM 1465 O O . LEU A 1 186 ? 15.166 3.662 -6.093 1.00 93.31 186 LEU A O 1
ATOM 1469 N N . PRO A 1 187 ? 17.344 3.743 -5.524 1.00 92.62 187 PRO A N 1
ATOM 1470 C CA . PRO A 1 187 ? 17.234 4.959 -4.732 1.00 92.62 187 PRO A CA 1
ATOM 1471 C C . PRO A 1 187 ? 16.777 6.167 -5.557 1.00 92.62 187 PRO A C 1
ATOM 1473 O O . PRO A 1 187 ? 16.759 6.155 -6.787 1.00 92.62 187 PRO A O 1
ATOM 1476 N N . TRP A 1 188 ? 16.450 7.249 -4.862 1.00 92.56 188 TRP A N 1
ATOM 1477 C CA . TRP A 1 188 ? 16.092 8.516 -5.482 1.00 92.56 188 TRP A CA 1
ATOM 1478 C C . TRP A 1 188 ? 17.307 9.420 -5.648 1.00 92.56 188 TRP A C 1
ATOM 1480 O O . TRP A 1 188 ? 17.916 9.842 -4.659 1.00 92.56 188 TRP A O 1
ATOM 1490 N N . PHE A 1 189 ? 17.605 9.781 -6.894 1.00 91.31 189 PHE A N 1
ATOM 1491 C CA . PHE A 1 189 ? 18.733 10.637 -7.270 1.00 91.31 189 PHE A CA 1
ATOM 1492 C C . PHE A 1 189 ? 18.320 12.103 -7.490 1.00 91.31 189 PHE A C 1
ATOM 1494 O O . PHE A 1 189 ? 19.115 12.926 -7.945 1.00 91.31 189 PHE A O 1
ATOM 1501 N N . GLY A 1 190 ? 17.072 12.463 -7.167 1.00 89.00 190 GLY A N 1
ATOM 1502 C CA . GLY A 1 190 ? 16.566 13.820 -7.365 1.00 89.00 190 GLY A CA 1
ATOM 1503 C C . GLY A 1 190 ? 16.445 14.176 -8.843 1.00 89.00 190 GLY A C 1
ATOM 1504 O O . GLY A 1 190 ? 15.911 13.403 -9.634 1.00 89.00 190 GLY A O 1
ATOM 1505 N N . GLN A 1 191 ? 16.954 15.353 -9.209 1.00 88.00 191 GLN A N 1
ATOM 1506 C CA . GLN A 1 191 ? 16.962 15.832 -10.596 1.00 88.00 191 GLN A CA 1
ATOM 1507 C C . GLN A 1 191 ? 17.805 14.935 -11.521 1.00 88.00 191 GLN A C 1
ATOM 1509 O O . GLN A 1 191 ? 17.558 14.893 -12.720 1.00 88.00 191 GLN A O 1
ATOM 1514 N N . ASN A 1 192 ? 18.731 14.147 -10.964 1.00 91.12 192 ASN A N 1
ATOM 1515 C CA . ASN A 1 192 ? 19.617 13.278 -11.737 1.00 91.12 192 ASN A CA 1
ATOM 1516 C C . ASN A 1 192 ? 18.969 11.941 -12.133 1.00 91.12 192 ASN A C 1
ATOM 1518 O O . ASN A 1 192 ? 19.603 11.132 -12.806 1.00 91.12 192 ASN A O 1
ATOM 1522 N N . ASN A 1 193 ? 17.710 11.676 -11.755 1.00 92.19 193 ASN A N 1
ATOM 1523 C CA . ASN A 1 193 ? 17.014 10.460 -12.194 1.00 92.19 193 ASN A CA 1
ATOM 1524 C C . ASN A 1 193 ? 16.993 10.342 -13.726 1.00 92.19 193 ASN A C 1
ATOM 1526 O O . ASN A 1 193 ? 17.116 9.238 -14.249 1.00 92.19 193 ASN A O 1
ATOM 1530 N N . LEU A 1 194 ? 16.871 11.459 -14.454 1.00 93.00 194 LEU A N 1
ATOM 1531 C CA . LEU A 1 194 ? 16.911 11.448 -15.917 1.00 93.00 194 LEU A CA 1
ATOM 1532 C C . LEU A 1 194 ? 18.276 10.995 -16.458 1.00 93.00 194 LEU A C 1
ATOM 1534 O O . LEU A 1 194 ? 18.340 10.236 -17.423 1.00 93.00 194 LEU A O 1
ATOM 1538 N N . ASP A 1 195 ? 19.369 11.401 -15.815 1.00 92.50 195 ASP A N 1
ATOM 1539 C CA . ASP A 1 195 ? 20.715 10.962 -16.192 1.00 92.50 195 ASP A CA 1
ATOM 1540 C C . ASP A 1 195 ? 20.916 9.471 -15.924 1.00 92.50 195 ASP A C 1
ATOM 1542 O O . ASP A 1 195 ? 21.506 8.763 -16.743 1.00 92.50 195 ASP A O 1
ATOM 1546 N N . VAL A 1 196 ? 20.320 8.965 -14.844 1.00 91.88 196 VAL A N 1
ATOM 1547 C CA . VAL A 1 196 ? 20.268 7.528 -14.562 1.00 91.88 196 VAL A CA 1
ATOM 1548 C C . VAL A 1 196 ? 19.473 6.781 -15.641 1.00 91.88 196 VAL A C 1
ATOM 1550 O O . VAL A 1 196 ? 19.920 5.735 -16.111 1.00 91.88 196 VAL A O 1
ATOM 1553 N N . VAL A 1 197 ? 18.340 7.326 -16.106 1.00 93.31 197 VAL A N 1
ATOM 1554 C CA . VAL A 1 197 ? 17.578 6.767 -17.242 1.00 93.31 197 VAL A CA 1
ATOM 1555 C C . VAL A 1 197 ? 18.434 6.726 -18.512 1.00 93.31 197 VAL A C 1
ATOM 1557 O O . VAL A 1 197 ? 18.492 5.695 -19.184 1.00 93.31 197 VAL A O 1
ATOM 1560 N N . ARG A 1 198 ? 19.164 7.804 -18.828 1.00 93.19 198 ARG A N 1
ATOM 1561 C CA . ARG A 1 198 ? 20.081 7.840 -19.983 1.00 93.19 198 ARG A CA 1
ATOM 1562 C C . ARG A 1 198 ? 21.178 6.782 -19.873 1.00 93.19 198 ARG A C 1
ATOM 1564 O O . ARG A 1 198 ? 21.464 6.098 -20.857 1.00 93.19 198 ARG A O 1
ATOM 1571 N N . ALA A 1 199 ? 21.783 6.632 -18.695 1.00 90.75 199 ALA A N 1
ATOM 1572 C CA . ALA A 1 199 ? 22.799 5.615 -18.444 1.00 90.75 199 ALA A CA 1
ATOM 1573 C C . ALA A 1 199 ? 22.225 4.201 -18.619 1.00 90.75 199 ALA A C 1
ATOM 1575 O O . ALA A 1 199 ? 22.823 3.380 -19.319 1.00 90.75 199 ALA A O 1
ATOM 1576 N N . MET A 1 200 ? 21.024 3.945 -18.085 1.00 91.12 200 MET A N 1
ATOM 1577 C CA . MET A 1 200 ? 20.302 2.684 -18.276 1.00 91.12 200 MET A CA 1
ATOM 1578 C C . MET A 1 200 ? 20.118 2.364 -19.761 1.00 91.12 200 MET A C 1
ATOM 1580 O O . MET A 1 200 ? 20.541 1.303 -20.217 1.00 91.12 200 MET A O 1
ATOM 1584 N N . LEU A 1 201 ? 19.554 3.298 -20.530 1.00 90.81 201 LEU A N 1
ATOM 1585 C CA . LEU A 1 201 ? 19.243 3.108 -21.950 1.00 90.81 201 LEU A CA 1
ATOM 1586 C C . LEU A 1 201 ? 20.481 2.927 -22.835 1.00 90.81 201 LEU A C 1
ATOM 1588 O O . LEU A 1 201 ? 20.425 2.188 -23.814 1.00 90.81 201 LEU A O 1
ATOM 1592 N N . ARG A 1 202 ? 21.594 3.597 -22.518 1.00 89.38 202 ARG A N 1
ATOM 1593 C CA . ARG A 1 202 ? 22.796 3.593 -23.369 1.00 89.38 202 ARG A CA 1
ATOM 1594 C C . ARG A 1 202 ? 23.816 2.524 -22.991 1.00 89.38 202 ARG A C 1
ATOM 1596 O O . ARG A 1 202 ? 24.547 2.068 -23.864 1.00 89.38 202 ARG A O 1
ATOM 1603 N N . GLN A 1 203 ? 23.910 2.165 -21.711 1.00 86.94 203 GLN A N 1
ATOM 1604 C CA . GLN A 1 203 ? 25.040 1.385 -21.194 1.00 86.94 203 GLN A CA 1
ATOM 1605 C C . GLN A 1 203 ? 24.627 0.088 -20.494 1.00 86.94 203 GLN A C 1
ATOM 1607 O O . GLN A 1 203 ? 25.370 -0.889 -20.560 1.00 86.94 203 GLN A O 1
ATOM 1612 N N . ILE A 1 204 ? 23.468 0.060 -19.827 1.00 86.81 204 ILE A N 1
ATOM 1613 C CA . ILE A 1 204 ? 23.086 -1.055 -18.943 1.00 86.81 204 ILE A CA 1
ATOM 1614 C C . ILE A 1 204 ? 22.134 -2.021 -19.641 1.00 86.81 204 ILE A C 1
ATOM 1616 O O . ILE A 1 204 ? 22.392 -3.220 -19.699 1.00 86.81 204 ILE A O 1
ATOM 1620 N N . LEU A 1 205 ? 21.045 -1.500 -20.202 1.00 89.00 205 LEU A N 1
ATOM 1621 C CA . LEU A 1 205 ? 19.996 -2.303 -20.818 1.00 89.00 205 LEU A CA 1
ATOM 1622 C C . LEU A 1 205 ? 20.415 -2.932 -22.155 1.00 89.00 205 LEU A C 1
ATOM 1624 O O . LEU A 1 205 ? 20.099 -4.103 -22.344 1.00 89.00 205 LEU A O 1
ATOM 1628 N N . PRO A 1 206 ? 21.167 -2.265 -23.058 1.00 87.81 206 PRO A N 1
ATOM 1629 C CA . PRO A 1 206 ? 21.586 -2.893 -24.312 1.00 87.81 206 PRO A CA 1
ATOM 1630 C C . PRO A 1 206 ? 22.357 -4.216 -24.145 1.00 87.81 206 PRO A C 1
ATOM 1632 O O . PRO A 1 206 ? 22.006 -5.178 -24.827 1.00 87.81 206 PRO A O 1
ATOM 1635 N N . PRO A 1 207 ? 23.356 -4.339 -23.242 1.00 85.31 207 PRO A N 1
ATOM 1636 C CA . PRO A 1 207 ? 24.023 -5.623 -23.023 1.00 85.31 207 PRO A CA 1
ATOM 1637 C C . PRO A 1 207 ? 23.185 -6.631 -22.218 1.00 85.31 207 PRO A C 1
ATOM 1639 O O . PRO A 1 207 ? 23.422 -7.829 -22.346 1.00 85.31 207 PRO A O 1
ATOM 1642 N N . MET A 1 208 ? 22.233 -6.186 -21.387 1.00 82.81 208 MET A N 1
ATOM 1643 C CA . MET A 1 208 ? 21.396 -7.080 -20.570 1.00 82.81 208 MET A CA 1
ATOM 1644 C C . MET A 1 208 ? 20.203 -7.663 -21.342 1.00 82.81 208 MET A C 1
ATOM 1646 O O . MET A 1 208 ? 19.876 -8.836 -21.183 1.00 82.81 208 MET A O 1
ATOM 1650 N N . THR A 1 209 ? 19.557 -6.851 -22.176 1.00 85.31 209 THR A N 1
ATOM 1651 C CA . THR A 1 209 ? 18.332 -7.181 -22.917 1.00 85.31 209 THR A CA 1
ATOM 1652 C C . THR A 1 209 ? 18.445 -6.704 -24.372 1.00 85.31 209 THR A C 1
ATOM 1654 O O . THR A 1 209 ? 17.727 -5.784 -24.774 1.00 85.31 209 THR A O 1
ATOM 1657 N N . PRO A 1 210 ? 19.346 -7.294 -25.184 1.00 82.88 210 PRO A N 1
ATOM 1658 C CA . PRO A 1 210 ? 19.629 -6.817 -26.543 1.00 82.88 210 PRO A CA 1
ATOM 1659 C C . PRO A 1 210 ? 18.393 -6.840 -27.452 1.00 82.88 210 PRO A C 1
ATOM 1661 O O . PRO A 1 210 ? 18.184 -5.915 -28.232 1.00 82.88 210 PRO A O 1
ATOM 1664 N N . TYR A 1 211 ? 17.504 -7.819 -27.262 1.00 81.31 211 TYR A N 1
ATOM 1665 C CA . TYR A 1 211 ? 16.250 -7.968 -28.008 1.00 81.31 211 TYR A CA 1
ATOM 1666 C C . TYR A 1 211 ? 15.288 -6.771 -27.882 1.00 81.31 211 TYR A C 1
ATOM 1668 O O . TYR A 1 211 ? 14.412 -6.615 -28.725 1.00 81.31 211 TYR A O 1
ATOM 1676 N N . LEU A 1 212 ? 15.430 -5.911 -26.861 1.00 82.50 212 LEU A N 1
ATOM 1677 C CA . LEU A 1 212 ? 14.636 -4.675 -26.734 1.00 82.50 212 LEU A CA 1
ATOM 1678 C C . LEU A 1 212 ? 15.137 -3.545 -27.648 1.00 82.50 212 LEU A C 1
ATOM 1680 O O . LEU A 1 212 ? 14.408 -2.589 -27.928 1.00 82.50 212 LEU A O 1
ATOM 1684 N N . PHE A 1 213 ? 16.381 -3.650 -28.111 1.00 80.88 213 PHE A N 1
ATOM 1685 C CA . PHE A 1 213 ? 17.053 -2.652 -28.943 1.00 80.88 213 PHE A CA 1
ATOM 1686 C C . PHE A 1 213 ? 17.208 -3.110 -30.395 1.00 80.88 213 PHE A C 1
ATOM 1688 O O . PHE A 1 213 ? 17.452 -2.280 -31.269 1.00 80.88 213 PHE A O 1
ATOM 1695 N N . GLU A 1 214 ? 17.019 -4.400 -30.669 1.00 75.81 214 GLU A N 1
ATOM 1696 C CA . GLU A 1 214 ? 16.943 -4.938 -32.024 1.00 75.81 214 GLU A CA 1
ATOM 1697 C C . GLU A 1 214 ? 15.687 -4.421 -32.752 1.00 75.81 214 GLU A C 1
ATOM 1699 O O . GLU A 1 214 ? 14.587 -4.335 -32.197 1.00 75.81 214 GLU A O 1
ATOM 1704 N N . GLU A 1 215 ? 15.835 -4.036 -34.021 1.00 63.56 215 GLU A N 1
ATOM 1705 C CA . GLU A 1 215 ? 14.693 -3.674 -34.859 1.00 63.56 215 GLU A CA 1
ATOM 1706 C C . GLU A 1 215 ? 13.974 -4.946 -35.312 1.00 63.56 215 GLU A C 1
ATOM 1708 O O . GLU A 1 215 ? 14.507 -5.719 -36.103 1.00 63.56 215 GLU A O 1
ATOM 1713 N N . ASN A 1 216 ? 12.749 -5.164 -34.825 1.00 64.44 216 ASN A N 1
ATOM 1714 C CA . ASN A 1 216 ? 11.875 -6.202 -35.358 1.00 64.44 216 ASN A CA 1
ATOM 1715 C C . ASN A 1 216 ? 11.112 -5.648 -36.581 1.00 64.44 216 ASN A C 1
ATOM 1717 O O . ASN A 1 216 ? 10.183 -4.853 -36.403 1.00 64.44 216 ASN A O 1
ATOM 1721 N N . PRO A 1 217 ? 11.439 -6.071 -37.818 1.00 64.62 217 PRO A N 1
ATOM 1722 C CA . PRO A 1 217 ? 10.796 -5.563 -39.031 1.00 64.62 217 PRO A CA 1
ATOM 1723 C C . PRO A 1 217 ? 9.318 -5.974 -39.157 1.00 64.62 217 PRO A C 1
ATOM 1725 O O . PRO A 1 217 ? 8.611 -5.458 -40.021 1.00 64.62 217 PRO A O 1
ATOM 1728 N N . PHE A 1 218 ? 8.836 -6.885 -38.304 1.00 65.25 218 PHE A N 1
ATOM 1729 C CA . PHE A 1 218 ? 7.461 -7.389 -38.301 1.00 65.25 218 PHE A CA 1
ATOM 1730 C C . PHE A 1 218 ? 6.606 -6.857 -37.144 1.00 65.25 218 PHE A C 1
ATOM 1732 O O . PHE A 1 218 ? 5.443 -7.237 -37.044 1.00 65.25 218 PHE A O 1
ATOM 1739 N N . ALA A 1 219 ? 7.130 -5.954 -36.305 1.00 64.06 219 ALA A N 1
ATOM 1740 C CA . ALA A 1 219 ? 6.393 -5.400 -35.161 1.00 64.06 219 ALA A CA 1
ATOM 1741 C C . ALA A 1 219 ? 5.054 -4.742 -35.555 1.00 64.06 219 ALA A C 1
ATOM 1743 O O . ALA A 1 219 ? 4.109 -4.729 -34.773 1.00 64.06 219 ALA A O 1
ATOM 1744 N N . TRP A 1 220 ? 4.940 -4.246 -36.791 1.00 67.81 220 TRP A N 1
ATOM 1745 C CA . TRP A 1 220 ? 3.706 -3.653 -37.311 1.00 67.81 220 TRP A CA 1
ATOM 1746 C C . TRP A 1 220 ? 2.533 -4.643 -37.389 1.00 67.81 220 TRP A C 1
ATOM 1748 O O . TRP A 1 220 ? 1.391 -4.210 -37.297 1.00 67.81 220 TRP A O 1
ATOM 1758 N N . ILE A 1 221 ? 2.783 -5.951 -37.527 1.00 74.38 221 ILE A N 1
ATOM 1759 C CA . ILE A 1 221 ? 1.725 -6.976 -37.613 1.00 74.38 221 ILE A CA 1
ATOM 1760 C C . ILE A 1 221 ? 0.977 -7.106 -36.279 1.00 74.38 221 ILE A C 1
ATOM 1762 O O . ILE A 1 221 ? -0.217 -7.397 -36.260 1.00 74.38 221 ILE A O 1
ATOM 1766 N N . GLU A 1 222 ? 1.670 -6.854 -35.170 1.00 64.69 222 GLU A N 1
ATOM 1767 C CA . GLU A 1 222 ? 1.114 -6.893 -33.815 1.00 64.69 222 GLU A CA 1
ATOM 1768 C C . GLU A 1 222 ? 0.525 -5.539 -33.384 1.00 64.69 222 GLU A C 1
ATOM 1770 O O . GLU A 1 222 ? 0.036 -5.400 -32.266 1.00 64.69 222 GLU A O 1
ATOM 1775 N N . SER A 1 223 ? 0.533 -4.526 -34.260 1.00 68.12 223 SER A N 1
ATOM 1776 C CA . SER A 1 223 ? -0.107 -3.249 -33.946 1.00 68.12 223 SER A CA 1
ATOM 1777 C C . SER A 1 223 ? -1.637 -3.402 -33.895 1.00 68.12 223 SER A C 1
ATOM 1779 O O . SER A 1 223 ? -2.224 -4.062 -34.764 1.00 68.12 223 SER A O 1
ATOM 1781 N N . PRO A 1 224 ? -2.318 -2.721 -32.948 1.00 67.12 224 PRO A N 1
ATOM 1782 C CA . PRO A 1 224 ? -3.779 -2.666 -32.869 1.00 67.12 224 PRO A CA 1
ATOM 1783 C C . PRO A 1 224 ? -4.463 -2.293 -34.181 1.00 67.12 224 PRO A C 1
ATOM 1785 O O . PRO A 1 224 ? -5.592 -2.718 -34.437 1.00 67.12 224 PRO A O 1
ATOM 1788 N N . ASP A 1 225 ? -3.795 -1.517 -35.031 1.00 75.44 225 ASP A N 1
ATOM 1789 C CA . ASP A 1 225 ? -4.331 -1.091 -36.321 1.00 75.44 225 ASP A CA 1
ATOM 1790 C C . ASP A 1 225 ? -4.604 -2.277 -37.252 1.00 75.44 225 ASP A C 1
ATOM 1792 O O . ASP A 1 225 ? -5.589 -2.262 -37.994 1.00 75.44 225 ASP A O 1
ATOM 1796 N N . TYR A 1 226 ? -3.807 -3.342 -37.136 1.00 79.94 226 TYR A N 1
ATOM 1797 C CA . TYR A 1 226 ? -3.877 -4.541 -37.971 1.00 79.94 226 TYR A CA 1
ATOM 1798 C C . TYR A 1 226 ? -4.705 -5.672 -37.353 1.00 79.94 226 TYR A C 1
ATOM 1800 O O . TYR A 1 226 ? -4.918 -6.704 -37.992 1.00 79.94 226 TYR A O 1
ATOM 1808 N N . TYR A 1 227 ? -5.231 -5.493 -36.138 1.00 82.50 227 TYR A N 1
ATOM 1809 C CA . TYR A 1 227 ? -6.088 -6.498 -35.517 1.00 82.50 227 TYR A CA 1
ATOM 1810 C C . TYR A 1 227 ? -7.425 -6.637 -36.246 1.00 82.50 227 TYR A C 1
ATOM 1812 O O . TYR A 1 227 ? -8.113 -5.655 -36.546 1.00 82.50 227 TYR A O 1
ATOM 1820 N N . PHE A 1 228 ? -7.835 -7.886 -36.468 1.00 86.38 228 PHE A N 1
ATOM 1821 C CA . PHE A 1 228 ? -9.158 -8.186 -37.001 1.00 86.38 228 PHE A CA 1
ATOM 1822 C C . PHE A 1 228 ? -10.263 -7.687 -36.054 1.00 86.38 228 PHE A C 1
ATOM 1824 O O . PHE A 1 228 ? -10.085 -7.719 -34.833 1.00 86.38 228 PHE A O 1
ATOM 1831 N N . PRO A 1 229 ? -11.438 -7.287 -36.577 1.00 87.88 229 PRO A N 1
ATOM 1832 C CA . PRO A 1 229 ? -12.541 -6.786 -35.754 1.00 87.88 229 PRO A CA 1
ATOM 1833 C C . PRO A 1 229 ? -12.974 -7.737 -34.629 1.00 87.88 229 PRO A C 1
ATOM 1835 O O . PRO A 1 229 ? -13.283 -7.286 -33.531 1.00 87.88 229 PRO A O 1
ATOM 1838 N N . SER A 1 230 ? -12.955 -9.051 -34.873 1.00 86.25 230 SER A N 1
ATOM 1839 C CA . SER A 1 230 ? -13.273 -10.065 -33.860 1.00 86.25 230 SER A CA 1
ATOM 1840 C C . SER A 1 230 ? -12.284 -10.053 -32.694 1.00 86.25 230 SER A C 1
ATOM 1842 O O . SER A 1 230 ? -12.695 -10.139 -31.542 1.00 86.25 230 SER A O 1
ATOM 1844 N N . LEU A 1 231 ? -10.991 -9.893 -32.980 1.00 80.62 231 LEU A N 1
ATOM 1845 C CA . LEU A 1 231 ? -9.949 -9.802 -31.963 1.00 80.62 231 LEU A CA 1
ATOM 1846 C C . LEU A 1 231 ? -10.040 -8.479 -31.189 1.00 80.62 231 LEU A C 1
ATOM 1848 O O . LEU A 1 231 ? -9.944 -8.481 -29.964 1.00 80.62 231 LEU A O 1
ATOM 1852 N N . LYS A 1 232 ? -10.310 -7.363 -31.882 1.00 82.81 232 LYS A N 1
ATOM 1853 C CA . LYS A 1 232 ? -10.569 -6.060 -31.243 1.00 82.81 232 LYS A CA 1
ATOM 1854 C C . LYS A 1 232 ? -11.735 -6.133 -30.256 1.00 82.81 232 LYS A C 1
ATOM 1856 O O . LYS A 1 232 ? -11.615 -5.623 -29.148 1.00 82.81 232 LY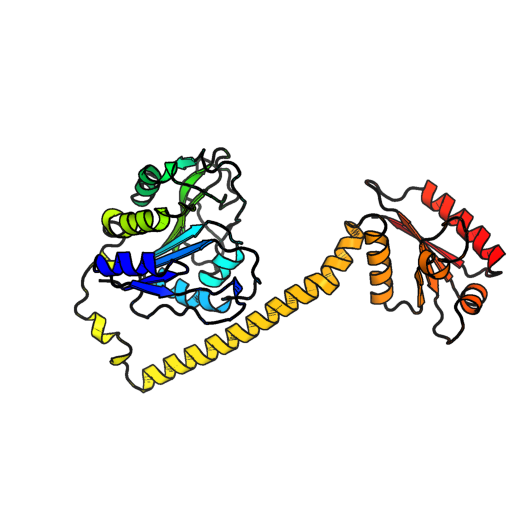S A O 1
ATOM 1861 N N . ALA A 1 233 ? -12.825 -6.809 -30.626 1.00 85.44 233 ALA A N 1
ATOM 1862 C CA . ALA A 1 233 ? -13.980 -6.989 -29.748 1.00 85.44 233 ALA A CA 1
ATOM 1863 C C . ALA A 1 233 ? -13.634 -7.782 -28.475 1.00 85.44 233 ALA A C 1
ATOM 1865 O O . ALA A 1 233 ? -14.078 -7.414 -27.391 1.00 85.44 233 ALA A O 1
ATOM 1866 N N . VAL A 1 234 ? -12.806 -8.828 -28.582 1.00 85.19 234 VAL A N 1
ATOM 1867 C CA . VAL A 1 234 ? -12.335 -9.588 -27.410 1.00 85.19 234 VAL A CA 1
ATOM 1868 C C . VAL A 1 234 ? -11.464 -8.718 -26.503 1.00 85.19 234 VAL A C 1
ATOM 1870 O O . VAL A 1 234 ? -11.686 -8.692 -25.296 1.00 85.19 234 VAL A O 1
ATOM 1873 N N . PHE A 1 235 ? -10.513 -7.960 -27.058 1.00 75.25 235 PHE A N 1
ATOM 1874 C CA . PHE A 1 235 ? -9.697 -7.039 -26.257 1.00 75.25 235 PHE A CA 1
ATOM 1875 C C . PHE A 1 235 ? -10.539 -5.966 -25.563 1.00 75.25 235 PHE A C 1
ATOM 1877 O O . PHE A 1 235 ? -10.283 -5.650 -24.403 1.00 75.25 235 PHE A O 1
ATOM 1884 N N . GLN A 1 236 ? -11.575 -5.455 -26.230 1.00 81.81 236 GLN A N 1
ATOM 1885 C CA . GLN A 1 236 ? -12.510 -4.516 -25.619 1.00 81.81 236 GLN A CA 1
ATOM 1886 C C . GLN A 1 236 ? -13.274 -5.154 -24.448 1.00 81.81 236 GLN A C 1
ATOM 1888 O O . G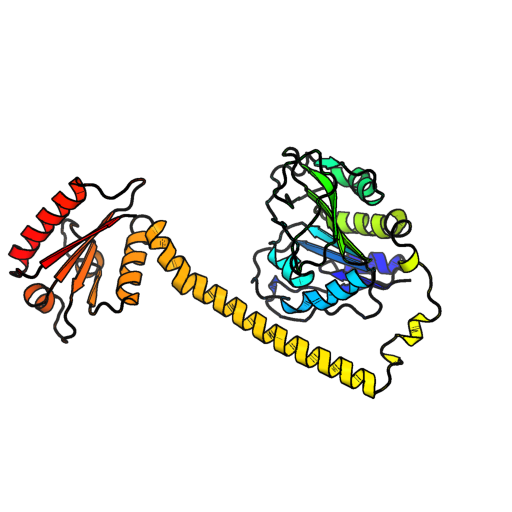LN A 1 236 ? -13.362 -4.550 -23.384 1.00 81.81 236 GLN A O 1
ATOM 1893 N N . GLN A 1 237 ? -13.764 -6.390 -24.595 1.00 82.94 237 GLN A N 1
ATOM 1894 C CA . GLN A 1 237 ? -14.411 -7.118 -23.493 1.00 82.94 237 GLN A CA 1
ATOM 1895 C C . GLN A 1 237 ? -13.465 -7.340 -22.306 1.00 82.94 237 GLN A C 1
ATOM 1897 O O . GLN A 1 237 ? -13.871 -7.166 -21.160 1.00 82.94 237 GLN A O 1
ATOM 1902 N N . ILE A 1 238 ? -12.198 -7.680 -22.570 1.00 74.25 238 ILE A N 1
ATOM 1903 C CA . ILE A 1 238 ? -11.173 -7.812 -21.525 1.00 74.25 238 ILE A CA 1
ATOM 1904 C C . ILE A 1 238 ? -10.989 -6.480 -20.788 1.00 74.25 238 ILE A C 1
ATOM 1906 O O . ILE A 1 238 ? -10.961 -6.468 -19.558 1.00 74.25 238 ILE A O 1
ATOM 1910 N N . GLN A 1 239 ? -10.898 -5.360 -21.509 1.00 72.38 239 GLN A N 1
ATOM 1911 C CA . GLN A 1 239 ? -10.765 -4.035 -20.898 1.00 72.38 239 GLN A CA 1
ATOM 1912 C C . GLN A 1 239 ? -11.988 -3.663 -20.048 1.00 72.38 239 GLN A C 1
ATOM 1914 O O . GLN A 1 239 ? -11.824 -3.211 -18.915 1.00 72.38 239 GLN A O 1
ATOM 1919 N N . GLU A 1 240 ? -13.203 -3.896 -20.552 1.00 80.56 240 GLU A N 1
ATOM 1920 C CA . GLU A 1 240 ? -14.449 -3.616 -19.827 1.00 80.56 240 GLU A CA 1
ATOM 1921 C C . GLU A 1 240 ? -14.556 -4.428 -18.527 1.00 80.56 240 GLU A C 1
ATOM 1923 O O . GLU A 1 240 ? -14.884 -3.876 -17.474 1.00 80.56 240 GLU A O 1
ATOM 1928 N N . GLU A 1 241 ? -14.245 -5.725 -18.569 1.00 78.38 241 GLU A N 1
ATOM 1929 C CA . GLU A 1 241 ? -14.270 -6.578 -17.376 1.00 78.38 241 GLU A CA 1
ATOM 1930 C C . GLU A 1 241 ? -13.162 -6.223 -16.382 1.00 78.38 241 GLU A C 1
ATOM 1932 O O . GLU A 1 241 ? -13.407 -6.203 -15.173 1.00 78.38 241 GLU A O 1
ATOM 1937 N N . THR A 1 242 ? -11.967 -5.879 -16.868 1.00 70.50 242 THR A N 1
ATOM 1938 C CA . THR A 1 242 ? -10.850 -5.446 -16.015 1.00 70.50 242 THR A CA 1
ATOM 1939 C C . THR A 1 242 ? -11.207 -4.163 -15.265 1.00 70.50 242 THR A C 1
ATOM 1941 O O . THR A 1 242 ? -11.004 -4.075 -14.053 1.00 70.50 242 THR A O 1
ATOM 1944 N N . GLU A 1 243 ? -11.822 -3.194 -15.945 1.00 73.75 243 GLU A N 1
ATOM 1945 C CA . GLU A 1 243 ? -12.240 -1.934 -15.328 1.00 73.75 243 GLU A CA 1
ATOM 1946 C C . GLU A 1 243 ? -13.364 -2.142 -14.295 1.00 73.75 243 GLU A C 1
ATOM 1948 O O . GLU A 1 243 ? -13.314 -1.581 -13.198 1.00 73.75 243 GLU A O 1
ATOM 1953 N N . ARG A 1 244 ? -14.338 -3.026 -14.565 1.00 78.12 244 ARG A N 1
ATOM 1954 C CA . ARG A 1 244 ? -15.374 -3.401 -13.578 1.00 78.12 244 ARG A CA 1
ATOM 1955 C C . ARG A 1 244 ? -14.781 -4.028 -12.317 1.00 78.12 244 ARG A C 1
ATOM 1957 O O . ARG A 1 244 ? -15.168 -3.668 -11.198 1.00 78.12 244 ARG A O 1
ATOM 1964 N N . HIS A 1 245 ? -13.840 -4.958 -12.480 1.00 75.56 245 HIS A N 1
ATOM 1965 C CA . HIS A 1 245 ? -13.161 -5.594 -11.351 1.00 75.56 245 HIS A CA 1
ATOM 1966 C C . HIS A 1 245 ? -12.348 -4.569 -10.555 1.00 75.56 245 HIS A C 1
ATOM 1968 O O . HIS A 1 245 ? -12.445 -4.531 -9.328 1.00 75.56 245 HIS A O 1
ATOM 1974 N N . ARG A 1 246 ? -11.626 -3.673 -11.236 1.00 69.88 246 ARG A N 1
ATOM 1975 C CA . ARG A 1 246 ? -10.846 -2.595 -10.614 1.00 69.88 246 ARG A CA 1
ATOM 1976 C C . ARG A 1 246 ? -11.711 -1.681 -9.750 1.00 69.88 246 ARG A C 1
ATOM 1978 O O . ARG A 1 246 ? -11.373 -1.446 -8.592 1.00 69.88 246 ARG A O 1
ATOM 1985 N N . GLN A 1 247 ? -12.850 -1.220 -10.268 1.00 76.69 247 GLN A N 1
ATOM 1986 C CA . GLN A 1 247 ? -13.791 -0.379 -9.516 1.00 76.69 247 GLN A CA 1
ATOM 1987 C C . GLN A 1 247 ? -14.353 -1.099 -8.288 1.00 76.69 247 GLN A C 1
ATOM 1989 O O . GLN A 1 247 ? -14.479 -0.509 -7.212 1.00 76.69 247 GLN A O 1
ATOM 1994 N N . THR A 1 248 ? -14.643 -2.394 -8.426 1.00 79.38 248 THR A N 1
ATOM 1995 C CA . THR A 1 248 ? -15.120 -3.217 -7.312 1.00 79.38 248 THR A CA 1
ATOM 1996 C C . THR A 1 248 ? -14.063 -3.323 -6.217 1.00 79.38 248 THR A C 1
ATOM 1998 O O . THR A 1 248 ? -14.369 -3.087 -5.048 1.00 79.38 248 THR A O 1
ATOM 2001 N N . ILE A 1 249 ? -12.812 -3.614 -6.583 1.00 73.12 249 ILE A N 1
ATOM 2002 C CA . ILE A 1 249 ? -11.708 -3.720 -5.625 1.00 73.12 249 ILE A CA 1
ATOM 2003 C C . ILE A 1 249 ? -11.419 -2.365 -4.968 1.00 73.12 249 ILE A C 1
ATOM 2005 O O . ILE A 1 249 ? -11.243 -2.311 -3.752 1.00 73.12 249 ILE A O 1
ATOM 2009 N N . PHE A 1 250 ? -11.423 -1.269 -5.734 1.00 75.56 250 PHE A N 1
ATOM 2010 C CA . PHE A 1 250 ? -11.263 0.086 -5.200 1.00 75.56 250 PHE A CA 1
ATOM 2011 C C . PHE A 1 250 ? -12.303 0.391 -4.118 1.00 75.56 250 PHE A C 1
ATOM 2013 O O . PHE A 1 250 ? -11.951 0.806 -3.013 1.00 75.56 250 PHE A O 1
ATOM 2020 N N . ARG A 1 251 ? -13.583 0.116 -4.405 1.00 81.62 251 ARG A N 1
ATOM 2021 C CA . ARG A 1 251 ? -14.675 0.298 -3.443 1.00 81.62 251 ARG A CA 1
ATOM 2022 C C . ARG A 1 251 ? -14.465 -0.546 -2.187 1.00 81.62 251 ARG A C 1
ATOM 2024 O O . ARG A 1 251 ? -14.604 -0.025 -1.087 1.00 81.62 251 ARG A O 1
ATOM 2031 N N . LEU A 1 252 ? -14.113 -1.824 -2.347 1.00 83.25 252 LEU A N 1
ATOM 2032 C CA . LEU A 1 252 ? -13.892 -2.736 -1.221 1.00 83.25 252 LEU A CA 1
ATOM 2033 C C . LEU A 1 252 ? -12.697 -2.317 -0.357 1.00 83.25 252 LEU A C 1
ATOM 2035 O O . LEU A 1 252 ? -12.791 -2.394 0.862 1.00 83.25 252 LEU A O 1
ATOM 2039 N N . ARG A 1 253 ? -11.598 -1.834 -0.951 1.00 75.31 253 ARG A N 1
ATOM 2040 C CA . ARG A 1 253 ? -10.451 -1.324 -0.183 1.00 75.31 253 ARG A CA 1
ATOM 2041 C C . ARG A 1 253 ? -10.790 -0.061 0.595 1.00 75.31 253 ARG A C 1
ATOM 2043 O O . ARG A 1 253 ? -10.414 0.035 1.756 1.00 75.31 253 ARG A O 1
ATOM 2050 N N . ASN A 1 254 ? -11.518 0.875 -0.010 1.00 80.06 254 ASN A N 1
ATOM 2051 C CA . ASN A 1 254 ? -11.955 2.075 0.703 1.00 80.06 254 ASN A CA 1
ATOM 2052 C C . ASN A 1 254 ? -12.907 1.723 1.850 1.00 80.06 254 ASN A C 1
ATOM 2054 O O . ASN A 1 254 ? -12.751 2.252 2.942 1.00 80.06 254 ASN A O 1
ATOM 2058 N N . GLN A 1 255 ? -13.829 0.781 1.628 1.00 83.81 255 GLN A N 1
ATOM 2059 C CA . GLN A 1 255 ? -14.706 0.274 2.680 1.00 83.81 255 GLN A CA 1
ATOM 2060 C C . GLN A 1 255 ? -13.912 -0.418 3.798 1.00 83.81 255 GLN A C 1
ATOM 2062 O O . GLN A 1 255 ? -14.202 -0.208 4.969 1.00 83.81 255 GLN A O 1
ATOM 2067 N N . ALA A 1 256 ? -12.899 -1.222 3.463 1.00 80.62 256 ALA A N 1
ATOM 2068 C CA . ALA A 1 256 ? -12.042 -1.865 4.456 1.00 80.62 256 ALA A CA 1
ATOM 2069 C C . ALA A 1 256 ? -11.258 -0.838 5.288 1.00 80.62 256 ALA A C 1
ATOM 2071 O O . ALA A 1 256 ? -11.158 -0.985 6.501 1.00 80.62 256 ALA A O 1
ATOM 2072 N N . GLU A 1 257 ? -10.737 0.212 4.653 1.00 80.25 257 GLU A N 1
ATOM 2073 C CA . GLU A 1 257 ? -10.027 1.297 5.334 1.00 80.25 257 GLU A CA 1
ATOM 2074 C C . GLU A 1 257 ? -10.962 2.134 6.221 1.00 80.25 257 GLU A C 1
ATOM 2076 O O . GLU A 1 257 ? -10.584 2.535 7.321 1.00 80.25 257 GLU A O 1
ATOM 2081 N N . GLU A 1 258 ? -12.196 2.372 5.774 1.00 85.19 258 GLU A N 1
ATOM 2082 C CA . GLU A 1 258 ? -13.229 3.030 6.573 1.00 85.19 258 GLU A CA 1
ATOM 2083 C C . GLU A 1 258 ? -13.586 2.192 7.803 1.00 85.19 258 GLU A C 1
ATOM 2085 O O . GLU A 1 258 ? -13.447 2.686 8.918 1.00 85.19 258 GLU A O 1
ATOM 2090 N N . LEU A 1 259 ? -13.919 0.908 7.621 1.00 85.75 259 LEU A N 1
ATOM 2091 C CA . LEU A 1 259 ? -14.213 -0.024 8.718 1.00 85.75 259 LEU A CA 1
ATOM 2092 C C . LEU A 1 259 ? -13.039 -0.156 9.690 1.00 85.75 259 LEU A C 1
ATOM 2094 O O . LEU A 1 259 ? -13.225 -0.195 10.905 1.00 85.75 259 LEU A O 1
ATOM 2098 N N . ARG A 1 260 ? -11.807 -0.181 9.176 1.00 82.62 260 ARG A N 1
ATOM 2099 C CA . ARG A 1 260 ? -10.610 -0.198 10.014 1.00 82.62 260 ARG A CA 1
ATOM 2100 C C . ARG A 1 260 ? -10.547 1.038 10.914 1.00 82.62 260 ARG A C 1
ATOM 2102 O O . ARG A 1 260 ? -10.273 0.890 12.100 1.00 82.62 260 ARG A O 1
ATOM 2109 N N . LYS A 1 261 ? -10.824 2.232 10.386 1.00 82.06 261 LYS A N 1
ATOM 2110 C CA . LYS A 1 261 ? -10.807 3.486 11.159 1.00 82.06 261 LYS A CA 1
ATOM 2111 C C . LYS A 1 261 ? -11.974 3.601 12.133 1.00 82.06 261 LYS A C 1
ATOM 2113 O O . LYS A 1 261 ? -11.782 4.050 13.259 1.00 82.06 261 LYS A O 1
ATOM 2118 N N . THR A 1 262 ? -13.181 3.235 11.706 1.00 79.50 262 THR A N 1
ATOM 2119 C CA . THR A 1 262 ? -14.402 3.436 12.500 1.00 79.50 262 THR A CA 1
ATOM 2120 C C . THR A 1 262 ? -14.615 2.351 13.542 1.00 79.50 262 THR A C 1
ATOM 2122 O O . THR A 1 262 ? -15.124 2.642 14.618 1.00 79.50 262 THR A O 1
ATOM 2125 N N . GLU A 1 263 ? -14.230 1.113 13.241 1.00 82.81 263 GLU A N 1
ATOM 2126 C CA . GLU A 1 263 ? -14.426 -0.027 14.133 1.00 82.81 263 GLU A CA 1
ATOM 2127 C C . GLU A 1 263 ? -13.088 -0.439 14.751 1.00 82.81 263 GLU A C 1
ATOM 2129 O O . GLU A 1 263 ? -12.846 -0.210 15.937 1.00 82.81 263 GLU A O 1
ATOM 2134 N N . GLN A 1 264 ? -12.179 -1.004 13.953 1.00 82.56 264 GLN A N 1
ATOM 2135 C CA . GLN A 1 264 ? -10.993 -1.687 14.478 1.00 82.56 264 GLN A CA 1
ATOM 2136 C C . GLN A 1 264 ? -10.082 -0.771 15.311 1.00 82.56 264 GLN A C 1
ATOM 2138 O O . GLN A 1 264 ? -9.670 -1.149 16.405 1.00 82.56 264 GLN A O 1
ATOM 2143 N N . GLU A 1 265 ? -9.759 0.427 14.824 1.00 84.06 265 GLU A N 1
ATOM 2144 C CA . GLU A 1 265 ? -8.865 1.367 15.509 1.00 84.06 265 GLU A CA 1
ATOM 2145 C C . GLU A 1 265 ? -9.471 1.900 16.810 1.00 84.06 265 GLU A C 1
ATOM 2147 O O . GLU A 1 265 ? -8.749 2.057 17.797 1.00 84.06 265 GLU A O 1
ATOM 2152 N N . VAL A 1 266 ? -10.792 2.091 16.855 1.00 83.44 266 VAL A N 1
ATOM 2153 C CA . VAL A 1 266 ? -11.512 2.472 18.078 1.00 83.44 266 VAL A CA 1
ATOM 2154 C C . VAL A 1 266 ? -11.408 1.366 19.130 1.00 83.44 266 VAL A C 1
ATOM 2156 O O . VAL A 1 266 ? -11.144 1.649 20.296 1.00 83.44 266 VAL A O 1
ATOM 2159 N N . PHE A 1 267 ? -11.524 0.096 18.731 1.00 85.50 267 PHE A N 1
ATOM 2160 C CA . PHE A 1 267 ? -11.332 -1.029 19.651 1.00 85.50 267 PHE A CA 1
ATOM 2161 C C . PHE A 1 267 ? -9.871 -1.229 20.063 1.00 85.50 267 PHE A C 1
ATOM 2163 O O . PHE A 1 267 ? -9.606 -1.572 21.213 1.00 85.50 267 PHE A O 1
ATOM 2170 N N . ILE A 1 268 ? -8.905 -0.974 19.176 1.00 87.56 268 ILE A N 1
ATOM 2171 C CA . ILE A 1 268 ? -7.474 -1.030 19.521 1.00 87.56 268 ILE A CA 1
ATOM 2172 C C . ILE A 1 268 ? -7.145 -0.031 20.639 1.00 87.56 268 ILE A C 1
ATOM 2174 O O . ILE A 1 268 ? -6.320 -0.333 21.503 1.00 87.56 268 ILE A O 1
ATOM 2178 N N . GLN A 1 269 ? -7.824 1.119 20.682 1.00 88.75 269 GLN A N 1
ATOM 2179 C CA . GLN A 1 269 ? -7.658 2.101 21.757 1.00 88.75 269 GLN A CA 1
ATOM 2180 C C . GLN A 1 269 ? -8.084 1.580 23.139 1.00 88.75 269 GLN A C 1
ATOM 2182 O O . GLN A 1 269 ? -7.610 2.123 24.133 1.00 88.75 269 GLN A O 1
ATOM 2187 N N . LEU A 1 270 ? -8.881 0.508 23.243 1.00 87.62 270 LEU A N 1
ATOM 2188 C CA . LEU A 1 270 ? -9.123 -0.158 24.534 1.00 87.62 270 LEU A CA 1
ATOM 2189 C C . LEU A 1 270 ? -7.848 -0.758 25.129 1.00 87.62 270 LEU A C 1
ATOM 2191 O O . LEU A 1 270 ? -7.753 -0.920 26.338 1.00 87.62 270 LEU A O 1
ATOM 2195 N N . ILE A 1 271 ? -6.887 -1.113 24.277 1.00 86.69 271 ILE A N 1
ATOM 2196 C CA . ILE A 1 271 ? -5.622 -1.730 24.674 1.00 86.69 271 ILE A CA 1
ATOM 2197 C C . ILE A 1 271 ? -4.529 -0.663 24.745 1.00 86.69 271 ILE A C 1
ATOM 2199 O O . ILE A 1 271 ? -3.736 -0.642 25.677 1.00 86.69 271 ILE A O 1
ATOM 2203 N N . THR A 1 272 ? -4.474 0.246 23.771 1.00 87.25 272 THR A N 1
ATOM 2204 C CA . THR A 1 272 ? -3.349 1.184 23.621 1.00 87.25 272 THR A CA 1
ATOM 2205 C C . THR A 1 272 ? -3.638 2.600 24.113 1.00 87.25 272 THR A C 1
ATOM 2207 O O . THR A 1 272 ? -2.703 3.377 24.308 1.00 87.25 272 THR A O 1
ATOM 2210 N N . GLY A 1 273 ? -4.910 2.960 24.290 1.00 86.00 273 GLY A N 1
ATOM 2211 C CA . GLY A 1 273 ? -5.330 4.305 24.668 1.00 86.00 273 GLY A CA 1
ATOM 2212 C C . GLY A 1 273 ? -4.903 4.679 26.085 1.00 86.00 273 GLY A C 1
ATOM 2213 O O . GLY A 1 273 ? -4.716 3.830 26.951 1.00 86.00 273 GLY A O 1
ATOM 2214 N N . GLN A 1 274 ? -4.759 5.976 26.340 1.00 86.94 274 GLN A N 1
ATOM 2215 C CA . GLN A 1 274 ? -4.477 6.501 27.675 1.00 86.94 274 GLN A CA 1
ATOM 2216 C C . GLN A 1 274 ? -5.507 7.565 28.048 1.00 86.94 274 GLN A C 1
ATOM 2218 O O . GLN A 1 274 ? -5.967 8.327 27.193 1.00 86.94 274 GLN A O 1
ATOM 2223 N N . ASP A 1 275 ? -5.867 7.596 29.329 1.00 87.12 275 ASP A N 1
ATOM 2224 C CA . ASP A 1 275 ? -6.731 8.596 29.953 1.00 87.12 275 ASP A CA 1
ATOM 2225 C C . ASP A 1 275 ? -8.063 8.773 29.195 1.00 87.12 275 ASP A C 1
ATOM 2227 O O . ASP A 1 275 ? -8.816 7.817 29.010 1.00 87.12 275 ASP A O 1
ATOM 2231 N N . GLU A 1 276 ? -8.348 9.984 28.710 1.00 88.06 276 GLU A N 1
ATOM 2232 C CA . GLU A 1 276 ? -9.570 10.321 27.968 1.00 88.06 276 GLU A CA 1
ATOM 2233 C C . GLU A 1 276 ? -9.749 9.503 26.680 1.00 88.06 276 GLU A C 1
ATOM 2235 O O . GLU A 1 276 ? -10.877 9.245 26.263 1.00 88.06 276 GLU A O 1
ATOM 2240 N N . VAL A 1 277 ? -8.653 9.071 26.042 1.00 89.69 277 VAL A N 1
ATOM 2241 C CA . VAL A 1 277 ? -8.728 8.220 24.842 1.00 89.69 277 VAL A CA 1
ATOM 2242 C C . VAL A 1 2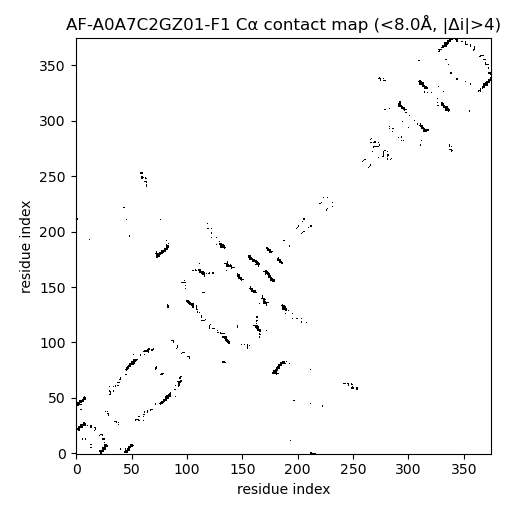77 ? -9.252 6.837 25.216 1.00 89.69 277 VAL A C 1
ATOM 2244 O O . VAL A 1 277 ? -10.144 6.321 24.548 1.00 89.69 277 VAL A O 1
ATOM 2247 N N . LEU A 1 278 ? -8.758 6.270 26.321 1.00 90.62 278 LEU A N 1
ATOM 2248 C CA . LEU A 1 278 ? -9.244 4.991 26.836 1.00 90.62 278 LEU A CA 1
ATOM 2249 C C . LEU A 1 278 ? -10.701 5.105 27.298 1.00 90.62 278 LEU A C 1
ATOM 2251 O O . LEU A 1 278 ? -11.510 4.240 26.977 1.00 90.62 278 LEU A O 1
ATOM 2255 N N . LYS A 1 279 ? -11.059 6.195 27.990 1.00 91.00 279 LYS A N 1
ATOM 2256 C CA . LYS A 1 279 ? -12.440 6.443 28.428 1.00 91.00 279 LYS A CA 1
ATOM 2257 C C . LYS A 1 279 ? -13.421 6.454 27.259 1.00 91.00 279 LYS A C 1
ATOM 2259 O O . LYS A 1 279 ? -14.429 5.754 27.306 1.00 91.00 279 LYS A O 1
ATOM 2264 N N . LYS A 1 280 ? -13.094 7.178 26.186 1.00 90.62 280 LYS A N 1
ATOM 2265 C CA . LYS A 1 280 ? -13.906 7.202 24.960 1.00 90.62 280 LYS A CA 1
ATOM 2266 C C . LYS A 1 280 ? -13.973 5.845 24.267 1.00 90.62 280 LYS A C 1
ATOM 2268 O O . LYS A 1 280 ? -15.033 5.471 23.781 1.00 90.62 280 LYS A O 1
ATOM 2273 N N . ALA A 1 281 ? -12.870 5.100 24.225 1.00 90.75 281 ALA A N 1
ATOM 2274 C CA . ALA A 1 281 ? -12.868 3.757 23.652 1.00 90.75 281 ALA A CA 1
ATOM 2275 C C . ALA A 1 281 ? -13.792 2.807 24.435 1.00 90.75 281 ALA A C 1
ATOM 2277 O O . ALA A 1 281 ? -14.539 2.041 23.832 1.00 90.75 281 ALA A O 1
ATOM 2278 N N . VAL A 1 282 ? -13.789 2.895 25.769 1.00 91.81 282 VAL A N 1
ATOM 2279 C CA . VAL A 1 282 ? -14.674 2.120 26.653 1.00 91.81 282 VAL A CA 1
ATOM 2280 C C . VAL A 1 282 ? -16.143 2.507 26.463 1.00 91.81 282 VAL A C 1
ATOM 2282 O O . VAL A 1 282 ? -16.985 1.620 26.343 1.00 91.81 282 VAL A O 1
ATOM 2285 N N . ASP A 1 283 ? -16.453 3.802 26.394 1.00 91.56 283 ASP A N 1
ATOM 2286 C CA . ASP A 1 283 ? -17.805 4.298 26.099 1.00 91.56 283 ASP A CA 1
ATOM 2287 C C . ASP A 1 283 ? -18.318 3.766 24.749 1.00 91.56 283 ASP A C 1
ATOM 2289 O O . ASP A 1 283 ? -19.377 3.138 24.672 1.00 91.56 283 ASP A O 1
ATOM 2293 N N . ASN A 1 284 ? -17.503 3.894 23.697 1.00 90.00 284 ASN A N 1
ATOM 2294 C CA . ASN A 1 284 ? -17.802 3.346 22.374 1.00 90.00 284 ASN A CA 1
ATOM 2295 C C . ASN A 1 284 ? -18.009 1.825 22.404 1.00 90.00 284 ASN A C 1
ATOM 2297 O O . ASN A 1 284 ? -18.907 1.321 21.735 1.00 90.00 284 ASN A O 1
ATOM 2301 N N . ALA A 1 285 ? -17.218 1.089 23.190 1.00 90.94 285 ALA A N 1
ATOM 2302 C CA . ALA A 1 285 ? -17.359 -0.358 23.319 1.00 90.94 285 ALA A CA 1
ATOM 2303 C C . ALA A 1 285 ? -18.687 -0.755 23.979 1.00 90.94 285 ALA A C 1
ATOM 2305 O O . ALA A 1 285 ? -19.327 -1.704 23.530 1.00 90.94 285 ALA A O 1
ATOM 2306 N N . PHE A 1 286 ? -19.139 -0.029 25.006 1.00 92.25 286 PHE A N 1
ATOM 2307 C CA . PHE A 1 286 ? -20.446 -0.287 25.617 1.00 92.25 286 PHE A CA 1
ATOM 2308 C C . PHE A 1 286 ? -21.607 0.063 24.688 1.00 92.25 286 PHE A C 1
ATOM 2310 O O . PHE A 1 286 ? -22.566 -0.704 24.611 1.00 92.25 286 PHE A O 1
ATOM 2317 N N . ASN A 1 287 ? -21.497 1.161 23.939 1.00 89.00 287 ASN A N 1
ATOM 2318 C CA . ASN A 1 287 ? -22.477 1.513 22.912 1.00 89.00 287 ASN A CA 1
ATOM 2319 C C . ASN A 1 287 ? -22.524 0.460 21.790 1.00 89.00 287 ASN A C 1
ATOM 2321 O O . ASN A 1 287 ? -23.606 0.082 21.350 1.00 89.00 287 ASN A O 1
ATOM 2325 N N . TYR A 1 288 ? -21.371 -0.074 21.375 1.00 87.19 288 TYR A N 1
ATOM 2326 C CA . TYR A 1 288 ? -21.289 -1.161 20.393 1.00 87.19 288 TYR A CA 1
ATOM 2327 C C . TYR A 1 288 ? -21.902 -2.475 20.901 1.00 87.19 288 TYR A C 1
ATOM 2329 O O . TYR A 1 288 ? -22.500 -3.216 20.128 1.00 87.19 288 TYR A O 1
ATOM 2337 N N . LEU A 1 289 ? -21.788 -2.765 22.201 1.00 89.50 289 LEU A N 1
ATOM 2338 C CA . LEU A 1 289 ? -22.461 -3.899 22.850 1.00 89.50 289 LEU A CA 1
ATOM 2339 C C . LEU A 1 289 ? -23.963 -3.658 23.091 1.00 89.50 289 LEU A C 1
ATOM 2341 O O . LEU A 1 289 ? -24.598 -4.463 23.772 1.00 89.50 289 LEU A O 1
ATOM 2345 N N . GLU A 1 290 ? -24.514 -2.564 22.558 1.00 89.56 290 GLU A N 1
ATOM 2346 C CA . GLU A 1 290 ? -25.919 -2.171 22.681 1.00 89.56 290 GLU A CA 1
ATOM 2347 C C . GLU A 1 290 ? -26.373 -2.029 24.143 1.00 89.56 290 GLU A C 1
ATOM 2349 O O . GLU A 1 290 ? -27.498 -2.383 24.506 1.00 89.56 290 GLU A O 1
ATOM 2354 N N . TRP A 1 291 ? -25.499 -1.506 25.015 1.00 89.94 291 TRP A N 1
ATOM 2355 C CA . TRP A 1 291 ? -25.886 -1.263 26.402 1.00 89.94 291 TRP A CA 1
ATOM 2356 C C . TRP A 1 291 ? -27.020 -0.218 26.473 1.00 89.94 291 TRP A C 1
ATOM 2358 O O . TRP A 1 291 ? -26.882 0.849 25.872 1.00 89.94 291 TRP A O 1
ATOM 2368 N N . PRO A 1 292 ? -28.121 -0.452 27.224 1.00 87.94 292 PRO A N 1
ATOM 2369 C CA . PRO A 1 292 ? -29.326 0.383 27.135 1.00 87.94 292 PRO A CA 1
ATOM 2370 C C . PRO A 1 292 ? -29.125 1.872 27.420 1.00 87.94 292 PRO A C 1
ATOM 2372 O O . PRO A 1 292 ? -29.798 2.728 26.847 1.00 87.94 292 PRO A O 1
ATOM 2375 N N . THR A 1 293 ? -28.256 2.209 28.367 1.00 91.69 293 THR A N 1
ATOM 2376 C CA . THR A 1 293 ? -27.918 3.596 28.688 1.00 91.69 293 THR A CA 1
ATOM 2377 C C . THR A 1 293 ? -26.500 3.645 29.244 1.00 91.69 293 THR A C 1
ATOM 2379 O O . THR A 1 293 ? -26.218 3.051 30.290 1.00 91.69 293 THR A O 1
ATOM 2382 N N . VAL A 1 294 ? -25.630 4.371 28.545 1.00 93.00 294 VAL A N 1
ATOM 2383 C CA . VAL A 1 294 ? -24.252 4.670 28.945 1.00 93.00 294 VAL A CA 1
ATOM 2384 C C . VAL A 1 294 ? -24.167 6.164 29.239 1.00 93.00 294 VAL A C 1
ATOM 2386 O O . VAL A 1 294 ? -24.600 6.982 28.430 1.00 93.00 294 VAL A O 1
ATOM 2389 N N . VAL A 1 295 ? -23.684 6.531 30.426 1.00 91.88 295 VAL A N 1
ATOM 2390 C CA . VAL A 1 295 ? -23.591 7.934 30.852 1.00 91.88 295 VAL A CA 1
ATOM 2391 C C . VAL A 1 295 ? -22.154 8.256 31.223 1.00 91.88 295 VAL A C 1
ATOM 2393 O O . VAL A 1 295 ? -21.619 7.676 32.169 1.00 91.88 295 VAL A O 1
ATOM 2396 N N . ASP A 1 296 ? -21.559 9.228 30.530 1.00 91.44 296 ASP A N 1
ATOM 2397 C CA . ASP A 1 296 ? -20.323 9.867 30.972 1.00 91.44 296 ASP A CA 1
ATOM 2398 C C . ASP A 1 296 ? -20.617 10.731 32.209 1.00 91.44 296 ASP A C 1
ATOM 2400 O O . ASP A 1 296 ? -21.365 11.715 32.169 1.00 91.44 296 ASP A O 1
ATOM 2404 N N . VAL A 1 297 ? -20.019 10.350 33.334 1.00 90.06 297 VAL A N 1
ATOM 2405 C CA . VAL A 1 297 ? -20.277 10.963 34.641 1.00 90.06 297 VAL A CA 1
ATOM 2406 C C . VAL A 1 297 ? -19.697 12.373 34.724 1.00 90.06 297 VAL A C 1
ATOM 2408 O O . VAL A 1 297 ? -20.279 13.239 35.385 1.00 90.06 297 VAL A O 1
ATOM 2411 N N . ASP A 1 298 ? -18.592 12.633 34.025 1.00 86.62 298 ASP A N 1
ATOM 2412 C CA . ASP A 1 298 ? -17.989 13.963 33.956 1.00 86.62 298 ASP A CA 1
ATOM 2413 C C . ASP A 1 298 ? -18.853 14.924 33.144 1.00 86.62 298 ASP A C 1
ATOM 2415 O O . ASP A 1 298 ? -18.975 16.101 33.495 1.00 86.62 298 ASP A O 1
ATOM 2419 N N . GLU A 1 299 ? -19.463 14.433 32.065 1.00 87.19 299 GLU A N 1
ATOM 2420 C CA . GLU A 1 299 ? -20.374 15.239 31.261 1.00 87.19 299 GLU A CA 1
ATOM 2421 C C . GLU A 1 299 ? -21.686 15.504 32.004 1.00 87.19 299 GLU A C 1
ATOM 2423 O O . GLU A 1 299 ? -22.125 16.656 32.089 1.00 87.19 299 GLU A O 1
ATOM 2428 N N . TYR A 1 300 ? -22.266 14.470 32.618 1.00 86.62 300 TYR A N 1
ATOM 2429 C CA . TYR A 1 300 ? -23.504 14.588 33.384 1.00 86.62 300 TYR A CA 1
ATOM 2430 C C . TYR A 1 300 ? -23.361 15.572 34.560 1.00 86.62 300 TYR A C 1
ATOM 2432 O O . TYR A 1 300 ? -24.215 16.438 34.764 1.00 86.62 300 TYR A O 1
ATOM 2440 N N . TRP A 1 301 ? -22.234 15.533 35.284 1.00 84.56 301 TRP A N 1
ATOM 2441 C CA . TRP A 1 301 ? -21.962 16.434 36.412 1.00 84.56 301 TRP A CA 1
ATOM 2442 C C . TRP A 1 301 ? -21.150 17.684 36.066 1.00 84.56 301 TRP A C 1
ATOM 2444 O O . TRP A 1 301 ? -20.686 18.377 36.972 1.00 84.56 301 TRP A O 1
ATOM 2454 N N . LYS A 1 302 ? -21.021 18.056 34.787 1.00 83.94 302 LYS A N 1
ATOM 2455 C CA . LYS A 1 302 ? -20.150 19.154 34.317 1.00 83.94 302 LYS A CA 1
ATOM 2456 C C . LYS A 1 302 ? -20.327 20.501 35.037 1.00 83.94 302 LYS A C 1
ATOM 2458 O O . LYS A 1 302 ? -19.432 21.343 35.005 1.00 83.94 302 LYS A O 1
ATOM 2463 N N . ARG A 1 303 ? -21.485 20.739 35.665 1.00 77.38 303 ARG A N 1
ATOM 2464 C CA . ARG A 1 303 ? -21.827 21.986 36.382 1.00 77.38 303 ARG A CA 1
ATOM 2465 C C . ARG A 1 303 ? -21.838 21.860 37.909 1.00 77.38 303 ARG A C 1
ATOM 2467 O O . ARG A 1 303 ? -22.192 22.823 38.584 1.00 77.38 303 ARG A O 1
ATOM 2474 N N . VAL A 1 304 ? -21.466 20.706 38.457 1.00 78.81 304 VAL A N 1
ATOM 2475 C CA . VAL A 1 304 ? -21.480 20.432 39.897 1.00 78.81 304 VAL A CA 1
ATOM 2476 C C . VAL A 1 304 ? -20.048 20.245 40.389 1.00 78.81 304 VAL A C 1
ATOM 2478 O O . VAL A 1 304 ? -19.292 19.442 39.852 1.00 78.81 304 VAL A O 1
ATOM 2481 N N . ILE A 1 305 ? -19.657 20.997 41.423 1.00 69.06 305 ILE A N 1
ATOM 2482 C CA . ILE A 1 305 ? -18.337 20.845 42.049 1.00 69.06 305 ILE A CA 1
ATOM 2483 C C . ILE A 1 305 ? -18.367 19.575 42.896 1.00 69.06 305 ILE A C 1
ATOM 2485 O O . ILE A 1 305 ? -18.971 19.537 43.967 1.00 69.06 305 ILE A O 1
ATOM 2489 N N . ARG A 1 306 ? -17.715 18.534 42.389 1.00 76.00 306 ARG A N 1
ATOM 2490 C CA . ARG A 1 306 ? -17.719 17.189 42.952 1.00 76.00 306 ARG A CA 1
ATOM 2491 C C . ARG A 1 306 ? -16.325 16.569 42.811 1.00 76.00 306 ARG A C 1
ATOM 2493 O O . ARG A 1 306 ? -15.607 16.847 41.855 1.00 76.00 306 ARG A O 1
ATOM 2500 N N . ILE A 1 307 ? -15.957 15.699 43.752 1.00 75.50 307 ILE A N 1
ATOM 2501 C CA . ILE A 1 307 ? -14.796 14.818 43.587 1.00 75.50 307 ILE A CA 1
ATOM 2502 C C . ILE A 1 307 ? -15.145 13.783 42.513 1.00 75.50 307 ILE A C 1
ATOM 2504 O O . ILE A 1 307 ? -16.162 13.094 42.629 1.00 75.50 307 ILE A O 1
ATOM 2508 N N . LYS A 1 308 ? -14.317 13.695 41.468 1.00 80.25 308 LYS A N 1
ATOM 2509 C CA . LYS A 1 308 ? -14.430 12.653 40.445 1.00 80.25 308 LYS A CA 1
ATOM 2510 C C . LYS A 1 308 ? -14.107 11.304 41.078 1.00 80.25 308 LYS A C 1
ATOM 2512 O O . LYS A 1 308 ? -13.013 11.112 41.607 1.00 80.25 308 LYS A O 1
ATOM 2517 N N . GLU A 1 309 ? -15.081 10.408 41.076 1.00 85.12 309 GLU A N 1
ATOM 2518 C CA . GLU A 1 309 ? -14.968 9.091 41.714 1.00 85.12 309 GLU A CA 1
ATOM 2519 C C . GLU A 1 309 ? -15.139 7.963 40.699 1.00 85.12 309 GLU A C 1
ATOM 2521 O O . GLU A 1 309 ? -14.414 6.972 40.754 1.00 85.12 309 GLU A O 1
ATOM 2526 N N . GLU A 1 310 ? -16.046 8.136 39.743 1.00 88.75 310 GLU A N 1
ATOM 2527 C CA . GLU A 1 310 ? -16.302 7.184 38.676 1.00 88.75 310 GLU A CA 1
ATOM 2528 C C . GLU A 1 310 ? -16.367 7.883 37.319 1.00 88.75 310 GLU A C 1
ATOM 2530 O O . GLU A 1 310 ? -16.630 9.086 37.255 1.00 88.75 310 GLU A O 1
ATOM 2535 N N . ASP A 1 311 ? -16.122 7.115 36.260 1.00 90.62 311 ASP A N 1
ATOM 2536 C CA . ASP A 1 311 ? -15.953 7.643 34.908 1.00 90.62 311 ASP A CA 1
ATOM 2537 C C . ASP A 1 311 ? -17.225 7.457 34.071 1.00 90.62 311 ASP A C 1
ATOM 2539 O O . ASP A 1 311 ? -17.645 8.378 33.369 1.00 90.62 311 ASP A O 1
ATOM 2543 N N . ILE A 1 312 ? -17.856 6.278 34.164 1.00 93.81 312 ILE A N 1
ATOM 2544 C CA . ILE A 1 312 ? -19.047 5.908 33.384 1.00 93.81 312 ILE A CA 1
ATOM 2545 C C . ILE A 1 312 ? -20.083 5.212 34.282 1.00 93.81 312 ILE A C 1
ATOM 2547 O O . ILE A 1 312 ? -19.743 4.442 35.187 1.00 93.81 312 ILE A O 1
ATOM 2551 N N . TRP A 1 313 ? -21.365 5.454 34.012 1.00 93.75 313 TRP A N 1
ATOM 2552 C CA . TRP A 1 313 ? -22.485 4.679 34.545 1.00 93.75 313 TRP A CA 1
ATOM 2553 C C . TRP A 1 313 ? -23.140 3.853 33.445 1.00 93.75 313 TRP A C 1
ATOM 2555 O O . TRP A 1 313 ? -23.512 4.385 32.401 1.00 93.75 313 TRP A O 1
ATOM 2565 N N . LEU A 1 314 ? -23.339 2.566 33.716 1.00 94.12 314 LEU A N 1
ATOM 2566 C CA . LEU A 1 314 ? -24.111 1.672 32.860 1.00 94.12 314 LEU A CA 1
ATOM 2567 C C . LEU A 1 314 ? -25.425 1.344 33.549 1.00 94.12 314 LEU A C 1
ATOM 2569 O O . LEU A 1 314 ? -25.433 0.758 34.634 1.00 94.12 314 LEU A O 1
ATOM 2573 N N . ILE A 1 315 ? -26.534 1.720 32.929 1.00 92.44 315 ILE A N 1
ATOM 2574 C CA . ILE A 1 315 ? -27.865 1.510 33.488 1.00 92.44 315 ILE A CA 1
ATOM 2575 C C . ILE A 1 315 ? -28.577 0.471 32.632 1.00 92.44 315 ILE A C 1
ATOM 2577 O O . ILE A 1 315 ? -28.745 0.650 31.428 1.00 92.44 315 ILE A O 1
ATOM 2581 N N . ASP A 1 316 ? -28.983 -0.620 33.269 1.00 87.50 316 ASP A N 1
ATOM 2582 C CA . ASP A 1 316 ? -29.720 -1.711 32.634 1.00 87.50 316 ASP A CA 1
ATOM 2583 C C . ASP A 1 316 ? -31.232 -1.468 32.782 1.00 87.50 316 ASP A C 1
ATOM 2585 O O . ASP A 1 316 ? -31.913 -2.096 33.597 1.00 87.50 316 ASP A O 1
ATOM 2589 N N . ASP A 1 317 ? -31.730 -0.440 32.086 1.00 84.75 317 ASP A N 1
ATOM 2590 C CA . ASP A 1 317 ? -33.151 -0.072 32.052 1.00 84.75 317 ASP A CA 1
ATOM 2591 C C . ASP A 1 317 ? -33.503 0.660 30.749 1.00 84.75 317 ASP A C 1
ATOM 2593 O O . ASP A 1 317 ? -32.991 1.751 30.464 1.00 84.75 317 ASP A O 1
ATOM 2597 N N . THR A 1 318 ? -34.401 0.051 29.976 1.00 79.56 318 THR A N 1
ATOM 2598 C CA . THR A 1 318 ? -34.890 0.549 28.682 1.00 79.56 318 THR A CA 1
ATOM 2599 C C . THR A 1 318 ? -36.104 1.472 28.812 1.00 79.56 318 THR A C 1
ATOM 2601 O O . THR A 1 318 ? -36.498 2.079 27.819 1.00 79.56 318 THR A O 1
ATOM 2604 N N . ASP A 1 319 ? -36.666 1.645 30.014 1.00 85.19 319 ASP A N 1
ATOM 2605 C CA . ASP A 1 319 ? -37.808 2.531 30.242 1.00 85.19 319 ASP A CA 1
ATOM 2606 C C . ASP A 1 319 ? -37.441 4.008 29.981 1.00 85.19 319 ASP A C 1
ATOM 2608 O O . ASP A 1 319 ? -36.331 4.464 30.285 1.00 85.19 319 ASP A O 1
ATOM 2612 N N . GLU A 1 320 ? -38.400 4.799 29.485 1.00 79.69 320 GLU A N 1
ATOM 2613 C CA . GLU A 1 320 ? -38.280 6.257 29.291 1.00 79.69 320 GLU A CA 1
ATOM 2614 C C . GLU A 1 320 ? -38.393 7.026 30.626 1.00 79.69 320 GLU A C 1
ATOM 2616 O O . GLU A 1 320 ? -39.322 7.797 30.862 1.00 79.69 320 GLU A O 1
ATOM 2621 N N . LYS A 1 321 ? -37.446 6.790 31.535 1.00 86.50 321 LYS A N 1
ATOM 2622 C CA . LYS A 1 321 ? -37.280 7.524 32.803 1.00 86.50 321 LYS A CA 1
ATOM 2623 C C . LYS A 1 321 ? -36.099 8.486 32.722 1.00 86.50 321 LYS A C 1
ATOM 2625 O O . LYS A 1 321 ? -35.179 8.269 31.928 1.00 86.50 321 LYS A O 1
ATOM 2630 N N . THR A 1 322 ? -36.073 9.517 33.567 1.00 89.06 322 THR A N 1
ATOM 2631 C CA . THR A 1 322 ? -34.889 10.394 33.636 1.00 89.06 322 THR A CA 1
ATOM 2632 C C . THR A 1 322 ? -33.702 9.657 34.262 1.00 89.06 322 THR A C 1
ATOM 2634 O O . THR A 1 322 ? -33.873 8.660 34.969 1.00 89.06 322 THR A O 1
ATOM 2637 N N . ILE A 1 323 ? -32.476 10.141 34.030 1.00 87.44 323 ILE A N 1
ATOM 2638 C CA . ILE A 1 323 ? -31.268 9.530 34.609 1.00 87.44 323 ILE A CA 1
ATOM 2639 C C . ILE A 1 323 ? -31.380 9.477 36.143 1.00 87.44 323 ILE A C 1
ATOM 2641 O O . ILE A 1 323 ? -31.054 8.457 36.742 1.00 87.44 323 ILE A O 1
ATOM 2645 N N . GLU A 1 324 ? -31.918 10.520 36.779 1.00 88.12 324 GLU A N 1
ATOM 2646 C CA . GLU A 1 324 ? -32.099 10.619 38.235 1.00 88.12 324 GLU A CA 1
ATOM 2647 C C . GLU A 1 324 ? -33.058 9.559 38.791 1.00 88.12 324 GLU A C 1
ATOM 2649 O O . GLU A 1 324 ? -32.870 9.058 39.901 1.00 88.12 324 GLU A O 1
ATOM 2654 N N . GLU A 1 325 ? -34.094 9.206 38.036 1.00 88.19 325 GLU A N 1
ATOM 2655 C CA . GLU A 1 325 ? -35.031 8.147 38.407 1.00 88.19 325 GLU A CA 1
ATOM 2656 C C . GLU A 1 325 ? -34.399 6.768 38.203 1.00 88.19 325 GLU A C 1
ATOM 2658 O O . GLU A 1 325 ? -34.531 5.880 39.056 1.00 88.19 325 GLU A O 1
ATOM 2663 N N . LYS A 1 326 ? -33.656 6.598 37.105 1.00 89.81 326 LYS A N 1
ATOM 2664 C CA . LYS A 1 326 ? -32.972 5.348 36.772 1.00 89.81 326 LYS A CA 1
ATOM 2665 C C . LYS A 1 326 ? -31.877 4.996 37.780 1.00 89.81 326 LYS A C 1
ATOM 2667 O O . LYS A 1 326 ? -31.842 3.873 38.278 1.00 89.81 326 LYS A O 1
ATOM 2672 N N . ILE A 1 327 ? -31.031 5.947 38.187 1.00 91.19 327 ILE A N 1
ATOM 2673 C CA . ILE A 1 327 ? -29.961 5.674 39.169 1.00 91.19 327 ILE A CA 1
ATOM 2674 C C . ILE A 1 327 ? -30.500 5.210 40.533 1.00 91.19 32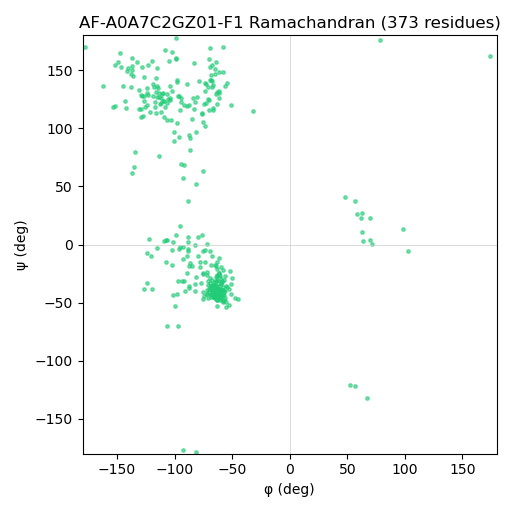7 ILE A C 1
ATOM 2676 O O . ILE A 1 327 ? -29.799 4.495 41.250 1.00 91.19 327 ILE A O 1
ATOM 2680 N N . ARG A 1 328 ? -31.745 5.565 40.882 1.00 89.88 328 ARG A N 1
ATOM 2681 C CA . ARG A 1 328 ? -32.417 5.134 42.121 1.00 89.88 328 ARG A CA 1
ATOM 2682 C C . ARG A 1 328 ? -33.145 3.797 41.972 1.00 89.88 328 ARG A C 1
ATOM 2684 O O . ARG A 1 328 ? -33.200 3.004 42.909 1.00 89.88 328 ARG A O 1
ATOM 2691 N N . SER A 1 329 ? -33.732 3.544 40.803 1.00 88.19 329 SER A N 1
ATOM 2692 C CA . SER A 1 329 ? -34.716 2.470 40.609 1.00 88.19 329 SER A CA 1
ATOM 2693 C C . SER A 1 329 ? -34.285 1.341 39.669 1.00 88.19 329 SER A C 1
ATOM 2695 O O . SER A 1 329 ? -35.001 0.338 39.581 1.00 88.19 329 SER A O 1
ATOM 2697 N N . SER A 1 330 ? -33.113 1.426 39.049 1.00 91.00 330 SER A N 1
ATOM 2698 C CA . SER A 1 330 ? -32.635 0.458 38.055 1.00 91.00 330 SER A CA 1
ATOM 2699 C C . SER A 1 330 ? -31.333 -0.225 38.498 1.00 91.00 330 SER A C 1
ATOM 2701 O O . SER A 1 330 ? -30.617 0.305 39.357 1.00 91.00 330 SER A O 1
ATOM 2703 N N . PRO A 1 331 ? -30.992 -1.413 37.961 1.00 92.62 331 PRO A N 1
ATOM 2704 C CA . PRO A 1 331 ? -29.652 -1.969 38.112 1.00 92.62 331 PRO A CA 1
ATOM 2705 C C . PRO A 1 331 ? -28.615 -1.032 37.478 1.00 92.62 331 PRO A C 1
ATOM 2707 O O . PRO A 1 331 ? -28.731 -0.654 36.313 1.00 92.62 331 PRO A O 1
ATOM 2710 N N . LEU A 1 332 ? -27.605 -0.658 38.261 1.00 93.19 332 LEU A N 1
ATOM 2711 C CA . LEU A 1 332 ? -26.576 0.310 37.875 1.00 93.19 332 LEU A CA 1
ATOM 2712 C C . LEU A 1 332 ? -25.193 -0.326 38.024 1.00 93.19 332 LEU A C 1
ATOM 2714 O O . LEU A 1 332 ? -24.900 -0.942 39.050 1.00 93.19 332 LEU A O 1
ATOM 2718 N N . ILE A 1 333 ? -24.319 -0.156 37.037 1.00 95.19 333 ILE A N 1
ATOM 2719 C CA . ILE A 1 333 ? -22.906 -0.528 37.124 1.00 95.19 333 ILE A CA 1
ATOM 2720 C C . ILE A 1 333 ? -22.070 0.745 37.101 1.00 95.19 333 ILE A C 1
ATOM 2722 O O . ILE A 1 333 ? -22.127 1.524 36.153 1.00 95.19 333 ILE A O 1
ATOM 2726 N N . LEU A 1 334 ? -21.287 0.947 38.157 1.00 94.06 334 LEU A N 1
ATOM 2727 C CA . LEU A 1 334 ? -20.288 2.007 38.220 1.00 94.06 334 LEU A CA 1
ATOM 2728 C C . LEU A 1 334 ? -19.011 1.521 37.549 1.00 94.06 334 LEU A C 1
ATOM 2730 O O . LEU A 1 334 ? -18.487 0.475 37.939 1.00 94.06 334 LEU A O 1
ATOM 2734 N N . VAL A 1 335 ? -18.505 2.276 36.584 1.00 94.12 335 VAL A N 1
ATOM 2735 C CA . VAL A 1 335 ? -17.284 1.940 35.858 1.00 94.12 335 VAL A CA 1
ATOM 2736 C C . VAL A 1 335 ? -16.182 2.920 36.236 1.00 94.12 335 VAL A C 1
ATOM 2738 O O . VAL A 1 335 ? -16.372 4.138 36.199 1.00 94.12 335 VAL A O 1
ATOM 2741 N N . ILE A 1 336 ? -15.027 2.369 36.598 1.00 93.19 336 ILE A N 1
ATOM 2742 C CA . ILE A 1 336 ? -13.783 3.117 36.772 1.00 93.19 336 ILE A CA 1
ATOM 2743 C C . ILE A 1 336 ? -12.776 2.642 35.741 1.00 93.19 336 ILE A C 1
ATOM 2745 O O . ILE A 1 336 ? -12.598 1.438 35.550 1.00 93.19 336 ILE A O 1
ATOM 2749 N N . ILE A 1 337 ? -12.093 3.601 35.133 1.00 91.94 337 ILE A N 1
ATOM 2750 C CA . ILE A 1 337 ? -11.125 3.397 34.069 1.00 91.94 337 ILE A CA 1
ATOM 2751 C C . ILE A 1 337 ? -9.742 3.783 34.595 1.00 91.94 337 ILE A C 1
ATOM 2753 O O . ILE A 1 337 ? -9.551 4.827 35.229 1.00 91.94 337 ILE A O 1
ATOM 2757 N N . ARG A 1 338 ? -8.763 2.903 34.391 1.00 90.31 338 ARG A N 1
ATOM 2758 C CA . ARG A 1 338 ? -7.375 3.107 34.813 1.00 90.31 338 ARG A CA 1
ATOM 2759 C C . ARG A 1 338 ? -6.432 2.852 33.653 1.00 90.31 338 ARG A C 1
ATOM 2761 O O . ARG A 1 338 ? -6.232 1.713 33.257 1.00 90.31 338 ARG A O 1
ATOM 2768 N N . SER A 1 339 ? -5.840 3.931 33.161 1.00 86.56 339 SER A N 1
ATOM 2769 C CA . SER A 1 339 ? -4.711 3.925 32.239 1.00 86.56 339 SER A CA 1
ATOM 2770 C C . SER A 1 339 ? -3.394 3.919 33.012 1.00 86.56 339 SER A C 1
ATOM 2772 O O . SER A 1 339 ? -3.229 4.647 33.994 1.00 86.56 339 SER A O 1
ATOM 2774 N N . GLY A 1 340 ? -2.424 3.126 32.562 1.00 80.94 340 GLY A N 1
ATOM 2775 C CA . GLY A 1 340 ? -1.087 3.136 33.146 1.00 80.94 340 GLY A CA 1
ATOM 2776 C C . GLY A 1 340 ? -0.106 2.192 32.448 1.00 80.94 340 GLY A C 1
ATOM 2777 O O . GLY A 1 340 ? -0.504 1.377 31.628 1.00 80.94 340 GLY A O 1
ATOM 2778 N N . PRO A 1 341 ? 1.198 2.273 32.770 1.00 74.31 341 PRO A N 1
ATOM 2779 C CA . PRO A 1 341 ? 2.212 1.349 32.250 1.00 74.31 341 PRO A CA 1
ATOM 2780 C C . PRO A 1 341 ? 2.112 -0.069 32.846 1.00 74.31 341 PRO A C 1
ATOM 2782 O O . PRO A 1 341 ? 2.943 -0.922 32.544 1.00 74.31 341 PRO A O 1
ATOM 2785 N N . GLY A 1 342 ? 1.148 -0.309 33.735 1.00 76.38 342 GLY A N 1
ATOM 2786 C CA . GLY A 1 342 ? 0.926 -1.582 34.400 1.00 76.38 342 GLY A CA 1
ATOM 2787 C C . GLY A 1 342 ? -0.559 -1.795 34.684 1.00 76.38 342 GLY A C 1
ATOM 2788 O O . GLY A 1 342 ? -1.331 -0.837 34.632 1.00 76.38 342 GLY A O 1
ATOM 2789 N N . PRO A 1 343 ? -0.948 -3.039 35.005 1.00 81.56 343 PRO A N 1
ATOM 2790 C CA . PRO A 1 343 ? -2.344 -3.413 35.163 1.00 81.56 343 PRO A CA 1
ATOM 2791 C C . PRO A 1 343 ? -2.994 -2.675 36.334 1.00 81.56 343 PRO A C 1
ATOM 2793 O O . PRO A 1 343 ? -2.327 -2.280 37.296 1.00 81.56 343 PRO A O 1
ATOM 2796 N N . ALA A 1 344 ? -4.322 -2.571 36.286 1.00 85.62 344 ALA A N 1
ATOM 2797 C CA . ALA A 1 344 ? -5.105 -2.062 37.402 1.00 85.62 344 ALA A CA 1
ATOM 2798 C C . ALA A 1 344 ? -4.809 -2.852 38.693 1.00 85.62 344 ALA A C 1
ATOM 2800 O O . ALA A 1 344 ? -4.666 -4.078 38.680 1.00 85.62 344 ALA A O 1
ATOM 2801 N N . THR A 1 345 ? -4.696 -2.143 39.816 1.00 88.88 345 THR A N 1
ATOM 2802 C CA . THR A 1 345 ? -4.164 -2.707 41.063 1.00 88.88 345 THR A CA 1
ATOM 2803 C C . THR A 1 345 ? -5.262 -3.060 42.067 1.00 88.88 345 THR A C 1
ATOM 2805 O O . THR A 1 345 ? -6.397 -2.592 41.982 1.00 88.88 345 THR A O 1
ATOM 2808 N N . GLU A 1 346 ? -4.924 -3.839 43.101 1.00 87.38 346 GLU A N 1
ATOM 2809 C CA . GLU A 1 346 ? -5.851 -4.105 44.214 1.00 87.38 346 GLU A CA 1
ATOM 2810 C C . GLU A 1 346 ? -6.304 -2.819 44.925 1.00 87.38 346 GLU A C 1
ATOM 2812 O O . GLU A 1 346 ? -7.441 -2.729 45.391 1.00 87.38 346 GLU A O 1
ATOM 2817 N N . ASN A 1 347 ? -5.451 -1.791 44.964 1.00 89.31 347 ASN A N 1
ATOM 2818 C CA . ASN A 1 347 ? -5.811 -0.498 45.540 1.00 89.31 347 ASN A CA 1
ATOM 2819 C C . ASN A 1 347 ? -6.952 0.170 44.761 1.00 89.31 347 ASN A C 1
ATOM 2821 O O . ASN A 1 347 ? -7.843 0.759 45.378 1.00 89.31 347 ASN A O 1
ATOM 2825 N N . ASP A 1 348 ? -6.970 0.033 43.434 1.00 88.94 348 ASP A N 1
ATOM 2826 C CA . ASP A 1 348 ? -8.047 0.556 42.590 1.00 88.94 348 ASP A CA 1
ATOM 2827 C C . ASP A 1 348 ? -9.380 -0.143 42.888 1.00 88.94 348 ASP A C 1
ATOM 2829 O O . ASP A 1 348 ? -10.417 0.515 42.996 1.00 88.94 348 ASP A O 1
ATOM 2833 N N . LEU A 1 349 ? -9.357 -1.459 43.136 1.00 87.88 349 LEU A N 1
ATOM 2834 C CA . LEU A 1 349 ? -10.542 -2.209 43.568 1.00 87.88 349 LEU A CA 1
ATOM 2835 C C . LEU A 1 349 ? -11.046 -1.753 44.942 1.00 87.88 349 LEU A C 1
ATOM 2837 O O . LEU A 1 349 ? -12.254 -1.596 45.135 1.00 87.88 349 LEU A O 1
ATOM 2841 N N . VAL A 1 350 ? -10.148 -1.505 45.899 1.00 91.06 350 VAL A N 1
ATOM 2842 C CA . VAL A 1 350 ? -10.525 -0.991 47.228 1.00 91.06 350 VAL A CA 1
ATOM 2843 C C . VAL A 1 350 ? -11.187 0.383 47.111 1.00 91.06 350 VAL A C 1
ATOM 2845 O O . VAL A 1 350 ? -12.183 0.658 47.787 1.00 91.06 350 VAL A O 1
ATOM 2848 N N . VAL A 1 351 ? -10.657 1.249 46.247 1.00 89.69 351 VAL A N 1
ATOM 2849 C CA . VAL A 1 351 ? -11.229 2.570 45.964 1.00 89.69 351 VAL A CA 1
ATOM 2850 C C . VAL A 1 351 ? -12.617 2.436 45.327 1.00 89.69 351 VAL A C 1
ATOM 2852 O O . VAL A 1 351 ? -13.572 3.039 45.822 1.00 89.69 351 VAL A O 1
ATOM 2855 N N . LEU A 1 352 ? -12.763 1.569 44.322 1.00 91.44 352 LEU A N 1
ATOM 2856 C CA . LEU A 1 352 ? -14.036 1.287 43.658 1.00 91.44 352 LEU A CA 1
ATOM 2857 C C . LEU A 1 352 ? -15.110 0.784 44.639 1.00 91.44 352 LEU A C 1
ATOM 2859 O O . LEU A 1 352 ? -16.253 1.240 44.597 1.00 91.44 352 LEU A O 1
ATOM 2863 N N . GLN A 1 353 ? -14.757 -0.103 45.575 1.00 91.56 353 GLN A N 1
ATOM 2864 C CA . GLN A 1 353 ? -15.693 -0.585 46.602 1.00 91.56 353 GLN A CA 1
ATOM 2865 C C . GLN A 1 353 ? -16.168 0.540 47.534 1.00 91.56 353 GLN A C 1
ATOM 2867 O O . GLN A 1 353 ? -17.351 0.601 47.880 1.00 91.56 353 GLN A O 1
ATOM 2872 N N . LYS A 1 354 ? -15.278 1.469 47.911 1.00 92.19 354 LYS A N 1
ATOM 2873 C CA . LYS A 1 354 ? -15.647 2.645 48.721 1.00 92.19 354 LYS A CA 1
ATOM 2874 C C . LYS A 1 354 ? -16.596 3.579 47.973 1.00 92.19 354 LYS A C 1
ATOM 2876 O O . LYS A 1 354 ? -17.497 4.142 48.596 1.00 92.19 354 LYS A O 1
ATOM 2881 N N . PHE A 1 355 ? -16.395 3.772 46.671 1.00 91.88 355 PHE A N 1
ATOM 2882 C CA . PHE A 1 355 ? -17.298 4.580 45.847 1.00 91.88 355 PHE A CA 1
ATOM 2883 C C . PHE A 1 355 ? -18.655 3.904 45.677 1.00 91.88 355 PHE A C 1
ATOM 2885 O O . PHE A 1 355 ? -19.677 4.536 45.931 1.00 91.88 355 PHE A O 1
ATOM 2892 N N . LYS A 1 356 ? -18.677 2.598 45.392 1.00 93.62 356 LYS A N 1
ATOM 2893 C CA . LYS A 1 356 ? -19.910 1.805 45.347 1.00 93.62 356 LYS A CA 1
ATOM 2894 C C . LYS A 1 356 ? -20.733 1.951 46.628 1.00 93.62 356 LYS A C 1
ATOM 2896 O O . LYS A 1 356 ? -21.915 2.268 46.551 1.00 93.62 356 LYS A O 1
ATOM 2901 N N . ALA A 1 357 ? -20.124 1.748 47.798 1.00 91.69 357 ALA A N 1
ATOM 2902 C CA . ALA A 1 357 ? -20.832 1.840 49.077 1.00 91.69 357 ALA A CA 1
ATOM 2903 C C . ALA A 1 357 ? -21.439 3.235 49.313 1.00 91.69 357 ALA A C 1
ATOM 2905 O O . ALA A 1 357 ? -22.574 3.339 49.775 1.00 91.69 357 ALA A O 1
ATOM 2906 N N . ARG A 1 358 ? -20.713 4.301 48.949 1.00 91.00 358 ARG A N 1
ATOM 2907 C CA . ARG A 1 358 ? -21.224 5.677 49.024 1.00 91.00 358 ARG A CA 1
ATOM 2908 C C . ARG A 1 358 ? -22.380 5.923 48.058 1.00 91.00 358 ARG A C 1
ATOM 2910 O O . ARG A 1 358 ? -23.401 6.451 48.480 1.00 91.00 358 ARG A O 1
ATOM 2917 N N . ARG A 1 359 ? -22.267 5.476 46.805 1.00 90.81 359 ARG A N 1
ATOM 2918 C CA . ARG A 1 359 ? -23.324 5.617 45.787 1.00 90.81 359 ARG A CA 1
ATOM 2919 C C . ARG A 1 359 ? -24.588 4.846 46.153 1.00 90.81 359 ARG A C 1
ATOM 2921 O O . ARG A 1 359 ? -25.678 5.351 45.928 1.00 90.81 359 ARG A O 1
ATOM 2928 N N . MET A 1 360 ? -24.463 3.675 46.782 1.00 93.19 360 MET A N 1
ATOM 2929 C CA . MET A 1 360 ? -25.625 2.931 47.288 1.00 93.19 360 MET A CA 1
ATOM 2930 C C . MET A 1 360 ? -26.414 3.731 48.331 1.00 93.19 360 MET A C 1
ATOM 2932 O O . MET A 1 360 ? -27.639 3.685 48.324 1.00 93.19 360 MET A O 1
ATOM 2936 N N . GLN A 1 361 ? -25.721 4.468 49.206 1.00 92.50 361 GLN A N 1
ATOM 2937 C CA . GLN A 1 361 ? -26.357 5.337 50.200 1.00 92.50 361 GLN A CA 1
ATOM 2938 C C . GLN A 1 361 ? -26.919 6.615 49.566 1.00 92.50 361 GLN A C 1
ATOM 2940 O O . GLN A 1 361 ? -28.038 7.007 49.870 1.00 92.50 361 GLN A O 1
ATOM 2945 N N . GLU A 1 362 ? -26.157 7.258 48.679 1.00 90.38 362 GLU A N 1
ATOM 2946 C CA . GLU A 1 362 ? -26.541 8.520 48.034 1.00 90.38 362 GLU A CA 1
ATOM 2947 C C . GLU A 1 362 ? -27.739 8.358 47.090 1.00 90.38 362 GLU A C 1
ATOM 2949 O O . GLU A 1 362 ? -28.619 9.217 47.043 1.00 90.38 362 GLU A O 1
ATOM 2954 N N . PHE A 1 363 ? -27.784 7.254 46.343 1.00 91.56 363 PHE A N 1
ATOM 2955 C CA . PHE A 1 363 ? -28.852 6.970 45.385 1.00 91.56 363 PHE A CA 1
ATOM 2956 C C . PHE A 1 363 ? -29.993 6.149 45.986 1.00 91.56 363 PHE A C 1
ATOM 2958 O O . PHE A 1 363 ? -30.956 5.875 45.277 1.00 91.56 363 PHE A O 1
ATOM 2965 N N . ASP A 1 364 ? -29.894 5.747 47.257 1.00 93.38 364 ASP A N 1
ATOM 2966 C CA . ASP A 1 364 ? -30.843 4.831 47.904 1.00 93.38 364 ASP A CA 1
ATOM 2967 C C . ASP A 1 364 ? -31.127 3.580 47.044 1.00 93.38 364 ASP A C 1
ATOM 2969 O O . ASP A 1 364 ? -32.257 3.121 46.883 1.00 93.38 364 ASP A O 1
ATOM 2973 N N . ASN A 1 365 ? -30.070 3.044 46.422 1.00 92.31 365 ASN A N 1
ATOM 2974 C CA . ASN A 1 365 ? -30.156 1.936 45.477 1.00 92.31 365 ASN A CA 1
ATOM 2975 C C . ASN A 1 365 ? -29.166 0.835 45.849 1.00 92.31 365 ASN A C 1
ATOM 2977 O O . ASN A 1 365 ? -27.948 1.005 45.805 1.00 92.31 365 ASN A O 1
ATOM 2981 N N . THR A 1 366 ? -29.691 -0.340 46.184 1.00 91.50 366 THR A N 1
ATOM 2982 C CA . THR A 1 366 ? -28.882 -1.504 46.562 1.00 91.50 366 THR A CA 1
ATOM 2983 C C . THR A 1 366 ? -28.480 -2.385 45.375 1.00 91.50 366 THR A C 1
ATOM 2985 O O . THR A 1 366 ? -27.615 -3.248 45.523 1.00 91.50 366 THR A O 1
ATOM 2988 N N . ARG A 1 367 ? -29.041 -2.153 44.179 1.00 93.06 367 ARG A N 1
ATOM 2989 C CA . ARG A 1 367 ? -28.770 -2.912 42.941 1.00 93.06 367 ARG A CA 1
ATOM 2990 C C . ARG A 1 367 ? -27.584 -2.347 42.154 1.00 93.06 367 ARG A C 1
ATOM 2992 O O . ARG A 1 367 ? -27.591 -2.336 40.926 1.00 93.06 367 ARG A O 1
ATOM 2999 N N . ILE A 1 368 ? -26.556 -1.896 42.869 1.00 93.81 368 ILE A N 1
ATOM 3000 C CA . ILE A 1 368 ? -25.348 -1.333 42.267 1.00 93.81 368 ILE A CA 1
ATOM 3001 C C . ILE A 1 368 ? -24.257 -2.405 42.173 1.00 93.81 368 ILE A C 1
ATOM 3003 O O . ILE A 1 368 ? -23.889 -3.054 43.159 1.00 93.81 368 ILE A O 1
ATOM 3007 N N . LYS A 1 369 ? -23.700 -2.571 40.977 1.00 94.19 369 LYS A N 1
ATOM 3008 C CA . LYS A 1 369 ? -22.463 -3.311 40.715 1.00 94.19 369 LYS A CA 1
ATOM 3009 C C . LYS A 1 369 ? -21.347 -2.334 40.363 1.00 94.19 369 LYS A C 1
ATOM 3011 O O . LYS A 1 369 ? -21.570 -1.144 40.172 1.00 94.19 369 LYS A O 1
ATOM 3016 N N . ALA A 1 370 ? -20.127 -2.841 40.350 1.00 92.81 370 ALA A N 1
ATOM 3017 C CA . ALA A 1 370 ? -18.942 -2.040 40.123 1.00 92.81 370 ALA A CA 1
ATOM 3018 C C . ALA A 1 370 ? -17.996 -2.803 39.195 1.00 92.81 370 ALA A C 1
ATOM 3020 O O . ALA A 1 370 ? -17.815 -4.008 39.377 1.00 92.81 370 ALA A O 1
ATOM 3021 N N . LEU A 1 371 ? -17.433 -2.103 38.216 1.00 94.00 371 LEU A N 1
ATOM 3022 C CA . LEU A 1 371 ? -16.548 -2.631 37.190 1.00 94.00 371 LEU A CA 1
ATOM 3023 C C . LEU A 1 371 ? -15.285 -1.768 37.128 1.00 94.00 371 LEU A C 1
ATOM 3025 O O . LEU A 1 371 ? -15.360 -0.545 37.035 1.00 94.00 371 LEU A O 1
ATOM 3029 N N . LEU A 1 372 ? -14.129 -2.420 37.194 1.00 92.44 372 LEU A N 1
ATOM 3030 C CA . LEU A 1 372 ? -12.830 -1.793 36.988 1.00 92.44 372 LEU A CA 1
ATOM 3031 C C . LEU A 1 372 ? -12.315 -2.218 35.618 1.00 92.44 372 LEU A C 1
ATOM 3033 O O . LEU A 1 372 ? -12.225 -3.415 35.348 1.00 92.44 372 LEU A O 1
ATOM 3037 N N . ILE A 1 373 ? -11.979 -1.245 34.781 1.00 90.44 373 ILE A N 1
ATOM 3038 C CA . ILE A 1 373 ? -11.381 -1.460 33.467 1.00 90.44 373 ILE A CA 1
ATOM 3039 C C . ILE A 1 373 ? -9.997 -0.828 33.494 1.00 90.44 373 ILE A C 1
ATOM 3041 O O . ILE A 1 373 ? -9.859 0.361 33.771 1.00 90.44 373 ILE A O 1
ATOM 3045 N N . GLY A 1 374 ? -8.975 -1.625 33.219 1.00 87.38 374 GLY A N 1
ATOM 3046 C CA . GLY A 1 374 ? -7.627 -1.129 32.981 1.00 87.38 374 GLY A CA 1
ATOM 3047 C C . GLY A 1 374 ? -7.011 -1.849 31.800 1.00 87.38 374 GLY A C 1
ATOM 3048 O O . GLY A 1 374 ? -7.383 -2.996 31.528 1.00 87.38 374 GLY A O 1
ATOM 3049 N N . ASN A 1 375 ? -6.124 -1.150 31.099 1.00 81.44 375 ASN A N 1
ATOM 3050 C CA . ASN A 1 375 ? -5.419 -1.656 29.928 1.00 81.44 375 ASN A CA 1
ATOM 3051 C C . ASN A 1 375 ? -3.961 -2.017 30.207 1.00 81.44 375 ASN A C 1
ATOM 3053 O O . ASN A 1 375 ? -3.396 -1.516 31.207 1.00 81.44 375 ASN A O 1
#

Secondary structure (DSSP, 8-state):
--EEEEES--HHHHHHHHHTT--EEEE---TTTT--------TTEEEEEEEEE--S--TTTTTTTHHHHHHHHHTT-EEEEEEEE--HHHHHHHH---TT---EE-S-TT-EEE---SHHHHHHHHHGGG--B-EE------TT-SEE----TT--EEEEEEEEEETTS-EEEEEEEETTEEEEEEEB-GGGHHHHHHHIIIIIHHHH-GGGTS--TTGGGGSGGG--HHHHHHHHHHHHHHHHHHHHHHHHHHHHHHHIIIIIHHHHHHHH--THHHHHHHHHHHHHTT-SEEEEHHHHTTTS------SEEEE---SS--HHHHHHHS-EEEEEEE-SSSPPPHHHHHHHHHHHHHHHHHTT-S-EEEEEEE-